Protein AF-A0A1F3SHG0-F1 (afdb_monomer)

Structure (mmCIF, N/CA/C/O backbone):
data_AF-A0A1F3SHG0-F1
#
_entry.id   AF-A0A1F3SHG0-F1
#
loop_
_atom_site.group_PDB
_atom_site.id
_atom_site.type_symbol
_atom_site.label_atom_id
_atom_site.label_alt_id
_atom_site.label_comp_id
_atom_site.label_asym_id
_atom_site.label_entity_id
_atom_site.label_seq_id
_atom_site.pdbx_PDB_ins_code
_atom_site.Cartn_x
_atom_site.Cartn_y
_atom_site.Cartn_z
_atom_site.occupancy
_atom_site.B_iso_or_equiv
_atom_site.auth_seq_id
_atom_site.auth_comp_id
_atom_site.auth_asym_id
_atom_site.auth_atom_id
_atom_site.pdbx_PDB_model_num
ATOM 1 N N . MET A 1 1 ? -47.687 -24.577 10.773 1.00 53.88 1 MET A N 1
ATOM 2 C CA . MET A 1 1 ? -47.064 -23.605 11.705 1.00 53.88 1 MET A CA 1
ATOM 3 C C . MET A 1 1 ? -45.721 -24.075 12.279 1.00 53.88 1 MET A C 1
ATOM 5 O O . MET A 1 1 ? -44.768 -23.320 12.186 1.00 53.88 1 MET A O 1
ATOM 9 N N . LYS A 1 2 ? -45.587 -25.313 12.792 1.00 47.47 2 LYS A N 1
ATOM 10 C CA . LYS A 1 2 ? -44.319 -25.820 13.373 1.00 47.47 2 LYS A CA 1
ATOM 11 C C . LYS A 1 2 ? -43.125 -25.911 12.396 1.00 47.47 2 LYS A C 1
ATOM 13 O O . LYS A 1 2 ? -41.998 -25.708 12.818 1.00 47.47 2 LYS A O 1
ATOM 18 N N . ILE A 1 3 ? -43.363 -26.142 11.101 1.00 57.34 3 ILE A N 1
ATOM 19 C CA . ILE A 1 3 ? -42.297 -26.241 10.077 1.00 57.34 3 ILE A CA 1
ATOM 20 C C . ILE A 1 3 ? -41.701 -24.864 9.717 1.00 57.34 3 ILE A C 1
ATOM 22 O O . ILE A 1 3 ? -40.503 -24.757 9.485 1.00 57.34 3 ILE A O 1
ATOM 26 N N . ILE A 1 4 ? -42.507 -23.794 9.748 1.00 56.94 4 ILE A N 1
ATOM 27 C CA . ILE A 1 4 ? -42.051 -22.422 9.447 1.00 56.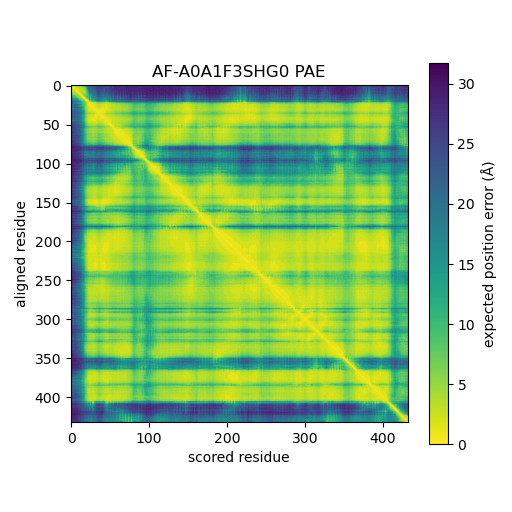94 4 ILE A CA 1
ATOM 28 C C . ILE A 1 4 ? -41.160 -21.883 10.579 1.00 56.94 4 ILE A C 1
ATOM 30 O O . ILE A 1 4 ? -40.144 -21.250 10.313 1.00 56.94 4 ILE A O 1
ATOM 34 N N . LEU A 1 5 ? -41.488 -22.206 11.835 1.00 46.47 5 LEU A N 1
ATOM 35 C CA . LEU A 1 5 ? -40.660 -21.879 13.004 1.00 46.47 5 LEU A CA 1
ATOM 36 C C . LEU A 1 5 ? -39.314 -22.624 13.002 1.00 46.47 5 LEU A C 1
ATOM 38 O O . LEU A 1 5 ? -38.304 -22.041 13.381 1.00 46.47 5 LEU A O 1
ATOM 42 N N . LEU A 1 6 ? -39.283 -23.876 12.529 1.00 44.12 6 LEU A N 1
ATOM 43 C CA . LEU A 1 6 ? -38.041 -24.646 12.412 1.00 44.12 6 LEU A CA 1
ATOM 44 C C . LEU A 1 6 ? -37.136 -24.106 11.287 1.00 44.12 6 LEU A C 1
ATOM 46 O O . LEU A 1 6 ? -35.931 -24.001 11.480 1.00 44.12 6 LEU A O 1
ATOM 50 N N . MET A 1 7 ? -37.706 -23.699 10.144 1.00 45.12 7 MET A N 1
ATOM 51 C CA . MET A 1 7 ? -36.938 -23.051 9.068 1.00 45.12 7 MET A CA 1
ATOM 52 C C . MET A 1 7 ? -36.426 -21.658 9.463 1.00 45.12 7 MET A C 1
ATOM 54 O O . MET A 1 7 ? -35.287 -21.333 9.147 1.00 45.12 7 MET A O 1
ATOM 58 N N . MET A 1 8 ? -37.206 -20.855 10.200 1.00 46.44 8 MET A N 1
ATOM 59 C CA . MET A 1 8 ? -36.718 -19.573 10.730 1.00 46.44 8 MET A CA 1
ATOM 60 C C . MET A 1 8 ? -35.577 -19.756 11.741 1.00 46.44 8 MET A C 1
ATOM 62 O O . MET A 1 8 ? -34.627 -18.981 11.714 1.00 46.44 8 MET A O 1
ATOM 66 N N . ALA A 1 9 ? -35.620 -20.792 12.584 1.00 46.34 9 ALA A N 1
ATOM 67 C CA . ALA A 1 9 ? -34.542 -21.077 13.531 1.00 46.34 9 ALA A CA 1
ATOM 68 C C . ALA A 1 9 ? -33.232 -21.490 12.831 1.00 46.34 9 ALA A C 1
ATOM 70 O O . ALA A 1 9 ? -32.164 -21.038 13.233 1.00 46.34 9 ALA A O 1
ATOM 71 N N . VAL A 1 10 ? -33.307 -22.276 11.749 1.00 48.22 10 VAL A N 1
ATOM 72 C CA . VAL A 1 10 ? -32.122 -22.696 10.975 1.00 48.22 10 VAL A CA 1
ATOM 73 C C . VAL A 1 10 ? -31.483 -21.516 10.227 1.00 48.22 10 VAL A C 1
ATOM 75 O O . VAL A 1 10 ? -30.257 -21.409 10.193 1.00 48.22 10 VAL A O 1
ATOM 78 N N . VAL A 1 11 ? -32.287 -20.582 9.704 1.00 47.47 11 VAL A N 1
ATOM 79 C CA . VAL A 1 11 ? -31.776 -19.357 9.058 1.00 47.47 11 VAL A CA 1
ATOM 80 C C . VAL A 1 11 ? -31.124 -18.411 10.077 1.00 47.47 11 VAL A C 1
ATOM 82 O O . VAL A 1 11 ? -30.092 -17.821 9.776 1.00 47.47 11 VAL A O 1
ATOM 85 N N . PHE A 1 12 ? -31.651 -18.311 11.303 1.00 41.38 12 PHE A N 1
ATOM 86 C CA . PHE A 1 12 ? -31.040 -17.481 12.351 1.00 41.38 12 PHE A CA 1
ATOM 87 C C . PHE A 1 12 ? -29.730 -18.056 12.901 1.00 41.38 12 PHE A C 1
ATOM 89 O O . PHE A 1 12 ? -28.821 -17.289 13.214 1.00 41.38 12 PHE A O 1
ATOM 96 N N . THR A 1 13 ? -29.582 -19.383 12.974 1.00 39.38 13 THR A N 1
ATOM 97 C CA . THR A 1 13 ? -28.317 -19.983 13.426 1.00 39.38 13 THR A CA 1
ATOM 98 C C . THR A 1 13 ? -27.174 -19.778 12.435 1.00 39.38 13 THR A C 1
ATOM 100 O O . THR A 1 13 ? -26.042 -19.601 12.866 1.00 39.38 13 THR A O 1
ATOM 103 N N . GLN A 1 14 ? -27.436 -19.733 11.123 1.00 41.31 14 GLN A N 1
ATOM 104 C CA . GLN A 1 14 ? -26.365 -19.538 10.135 1.00 41.31 14 GLN A CA 1
ATOM 105 C C . GLN A 1 14 ? -25.788 -18.115 10.128 1.00 41.31 14 GLN A C 1
ATOM 107 O O . GLN A 1 14 ? -24.626 -17.942 9.779 1.00 41.31 14 GLN A O 1
ATOM 112 N N . ILE A 1 15 ? -26.550 -17.114 10.582 1.00 48.75 15 ILE A N 1
ATOM 113 C CA . ILE A 1 15 ? -26.069 -15.726 10.674 1.00 48.75 15 ILE A CA 1
ATOM 114 C C . ILE A 1 15 ? -25.102 -15.550 11.860 1.00 48.75 15 ILE A C 1
ATOM 116 O O . ILE A 1 15 ? -24.158 -14.773 11.765 1.00 48.75 15 ILE A O 1
ATOM 120 N N . GLN A 1 16 ? -25.281 -16.300 12.956 1.00 44.38 16 GLN A N 1
ATOM 121 C CA . GLN A 1 16 ? -24.408 -16.184 14.134 1.00 44.38 16 GLN A CA 1
ATOM 122 C C . GLN A 1 16 ? -23.057 -16.903 13.987 1.00 44.38 16 GLN A C 1
ATOM 124 O O . GLN A 1 16 ? -22.082 -16.461 14.587 1.00 44.38 16 GLN A O 1
ATOM 129 N N . PHE A 1 17 ? -22.965 -17.975 13.190 1.00 45.34 17 PHE A N 1
ATOM 130 C CA . PHE A 1 17 ? -21.696 -18.700 13.018 1.00 45.34 17 PHE A CA 1
ATOM 131 C C . PHE A 1 17 ? -20.701 -17.987 12.090 1.00 45.34 17 PHE A C 1
ATOM 133 O O . PHE A 1 17 ? -19.500 -18.073 12.337 1.00 45.34 17 PHE A O 1
ATOM 140 N N . ALA A 1 18 ? -21.175 -17.233 11.090 1.00 46.81 18 ALA A N 1
ATOM 141 C CA . ALA A 1 18 ? -20.298 -16.431 10.232 1.00 46.81 18 ALA A CA 1
ATOM 142 C C . ALA A 1 18 ? -19.606 -15.298 11.019 1.00 46.81 18 ALA A C 1
ATOM 144 O O . ALA A 1 18 ? -18.420 -15.057 10.848 1.00 46.81 18 ALA A O 1
ATOM 145 N N . GLN A 1 19 ? -20.305 -14.667 11.971 1.00 53.09 19 GLN A N 1
ATOM 146 C CA . GLN A 1 19 ? -19.735 -13.569 12.767 1.00 53.09 19 GLN A CA 1
ATOM 147 C C . GLN A 1 19 ? -18.652 -14.019 13.765 1.00 53.09 19 GLN A C 1
ATOM 149 O O . GLN A 1 19 ? -17.758 -13.239 14.089 1.00 53.09 19 GLN A O 1
ATOM 154 N N . SER A 1 20 ? -18.697 -15.265 14.256 1.00 56.72 20 SER A N 1
ATOM 155 C CA . SER A 1 20 ? -17.700 -15.757 15.221 1.00 56.72 20 SER A CA 1
ATOM 156 C C . SER A 1 20 ? -16.324 -16.036 14.608 1.00 56.72 20 SER A C 1
ATOM 158 O O . SER A 1 20 ? -15.319 -15.835 15.289 1.00 56.72 20 SER A O 1
ATOM 160 N N . ALA A 1 21 ? -16.264 -16.465 13.342 1.00 58.31 21 ALA A N 1
ATOM 161 C CA . ALA A 1 21 ? -15.000 -16.761 12.663 1.00 58.31 21 ALA A CA 1
ATOM 162 C C . ALA A 1 21 ? -14.148 -15.489 12.476 1.00 58.31 21 ALA A C 1
ATOM 164 O O . ALA A 1 21 ? -12.935 -15.499 12.697 1.00 58.31 21 ALA A O 1
ATOM 165 N N . ASP A 1 22 ? -14.795 -14.360 12.190 1.00 71.62 22 ASP A N 1
ATOM 166 C CA . ASP A 1 22 ? -14.111 -13.102 11.884 1.00 71.62 22 ASP A CA 1
ATOM 167 C C . ASP A 1 22 ? -13.484 -12.426 13.099 1.00 71.62 22 ASP A C 1
ATOM 169 O O . ASP A 1 22 ? -12.390 -11.859 13.024 1.00 71.62 22 ASP A O 1
ATOM 173 N N . ILE A 1 23 ? -14.145 -12.507 14.253 1.00 84.06 23 ILE A N 1
ATOM 174 C CA . ILE A 1 23 ? -13.615 -11.939 15.498 1.00 84.06 23 ILE A CA 1
ATOM 175 C C . ILE A 1 23 ? -12.357 -12.706 15.930 1.00 84.06 23 ILE A C 1
ATOM 177 O O . ILE A 1 23 ? -11.383 -12.101 16.390 1.00 84.06 23 ILE A O 1
ATOM 181 N N . GLU A 1 24 ? -12.322 -14.028 15.730 1.00 87.06 24 GLU A N 1
ATOM 182 C CA . GLU A 1 24 ? -11.116 -14.825 15.963 1.00 87.06 24 GLU A CA 1
ATOM 183 C C . GLU A 1 24 ? -9.976 -14.421 15.017 1.00 87.06 24 GLU A C 1
ATOM 185 O O . GLU A 1 24 ? -8.825 -14.319 15.456 1.00 87.06 24 GLU A O 1
ATOM 190 N N . LEU A 1 25 ? -10.273 -14.125 13.744 1.00 87.81 25 LEU A N 1
ATOM 191 C CA . LEU A 1 25 ? -9.285 -13.613 12.789 1.00 87.81 25 LEU A CA 1
ATOM 192 C C . LEU A 1 25 ? -8.732 -12.248 13.217 1.00 87.81 25 LEU A C 1
ATOM 194 O O . LEU A 1 25 ? -7.508 -12.067 13.214 1.00 87.81 25 LEU A O 1
ATOM 198 N N . PHE A 1 26 ? -9.589 -11.326 13.672 1.00 92.06 26 PHE A N 1
ATOM 199 C CA . PHE A 1 26 ? -9.154 -10.055 14.257 1.00 92.06 26 PHE A CA 1
ATOM 200 C C . PHE A 1 26 ? -8.213 -10.293 15.440 1.00 92.06 26 PHE A C 1
ATOM 202 O O . PHE A 1 26 ? -7.089 -9.786 15.461 1.00 92.06 26 PHE A O 1
ATOM 209 N N . ALA A 1 27 ? -8.636 -11.120 16.399 1.00 92.00 27 ALA A N 1
ATOM 210 C CA . ALA A 1 27 ? -7.866 -11.423 17.598 1.00 92.00 27 ALA A CA 1
ATOM 211 C C . ALA A 1 27 ? -6.573 -12.189 17.299 1.00 92.00 27 ALA A C 1
ATOM 213 O O . ALA A 1 27 ? -5.641 -12.106 18.099 1.00 92.00 27 ALA A O 1
ATOM 214 N N . LYS A 1 28 ? -6.485 -12.923 16.179 1.00 91.31 28 LYS A N 1
ATOM 215 C CA . LYS A 1 28 ? -5.284 -13.614 15.678 1.00 91.31 28 LYS A CA 1
ATOM 216 C C . LYS A 1 28 ? -4.312 -12.646 15.001 1.00 91.31 28 LYS A C 1
ATOM 218 O O . LYS A 1 28 ? -3.102 -12.772 15.224 1.00 91.31 28 LYS A O 1
ATOM 223 N N . ARG A 1 29 ? -4.816 -11.691 14.218 1.00 92.31 29 ARG A N 1
ATOM 224 C CA . ARG A 1 29 ? -4.007 -10.731 13.454 1.00 92.31 29 ARG A CA 1
ATOM 225 C C . ARG A 1 29 ? -3.531 -9.558 14.304 1.00 92.31 29 ARG A C 1
ATOM 227 O O . ARG A 1 29 ? -2.347 -9.229 14.267 1.00 92.31 29 ARG A O 1
ATOM 234 N N . PHE A 1 30 ? -4.412 -8.964 15.104 1.00 96.19 30 PHE A N 1
ATOM 235 C CA . PHE A 1 30 ? -4.138 -7.710 15.795 1.00 96.19 30 PHE A CA 1
ATOM 236 C C . PHE A 1 30 ? -3.868 -7.879 17.290 1.00 96.19 30 PHE A C 1
ATOM 238 O O . PHE A 1 30 ? -4.338 -8.798 17.958 1.00 96.19 30 PHE A O 1
ATOM 245 N N . SER A 1 31 ? -3.071 -6.962 17.829 1.00 96.31 31 SER A N 1
ATOM 246 C CA . SER A 1 31 ? -2.809 -6.812 19.256 1.00 96.31 31 SER A CA 1
ATOM 247 C C . SER A 1 31 ? -3.225 -5.418 19.703 1.00 96.31 31 SER A C 1
ATOM 249 O O . SER A 1 31 ? -2.801 -4.427 19.109 1.00 96.31 31 SER A O 1
ATOM 251 N N . LEU A 1 32 ? -4.016 -5.349 20.772 1.00 97.38 32 LEU A N 1
ATOM 252 C CA . LEU A 1 32 ? -4.408 -4.102 21.421 1.00 97.38 32 LEU A CA 1
ATOM 253 C C . LEU A 1 32 ? -3.461 -3.835 22.591 1.00 97.38 32 LEU A C 1
ATOM 255 O O . LEU A 1 32 ? -3.450 -4.584 23.567 1.00 97.38 32 LEU A O 1
ATOM 259 N N . GLU A 1 33 ? -2.649 -2.787 22.496 1.00 96.75 33 GLU A N 1
ATOM 260 C CA . GLU A 1 33 ? -1.756 -2.378 23.578 1.00 96.75 33 GLU A CA 1
ATOM 261 C C . GLU A 1 33 ? -2.416 -1.294 24.421 1.00 96.75 33 GLU A C 1
ATOM 263 O O . GLU A 1 33 ? -2.803 -0.237 23.919 1.00 96.75 33 GLU A O 1
ATOM 268 N N . ARG A 1 34 ? -2.535 -1.562 25.722 1.00 96.88 34 ARG A N 1
ATOM 269 C CA . ARG A 1 34 ? -3.125 -0.657 26.709 1.00 96.88 34 ARG A CA 1
ATOM 270 C C . ARG A 1 34 ? -2.061 -0.231 27.722 1.00 96.88 34 ARG A C 1
ATOM 272 O O . ARG A 1 34 ? -1.168 -1.009 28.049 1.00 96.88 34 ARG A O 1
ATOM 279 N N . ASN A 1 35 ? -2.140 1.007 28.204 1.00 95.94 35 ASN A N 1
ATOM 280 C CA . ASN A 1 35 ? -1.281 1.488 29.290 1.00 95.94 35 ASN A CA 1
ATOM 281 C C . ASN A 1 35 ? -1.765 0.984 30.665 1.00 95.94 35 ASN A C 1
ATOM 283 O O . ASN A 1 35 ? -2.750 0.255 30.771 1.00 95.94 35 ASN A O 1
ATOM 287 N N . THR A 1 36 ? -1.088 1.398 31.741 1.00 96.25 36 THR A N 1
ATOM 288 C CA . THR A 1 36 ? -1.431 1.007 33.120 1.00 96.25 36 THR A CA 1
ATOM 289 C C . THR A 1 36 ? -2.801 1.510 33.579 1.00 96.25 36 THR A C 1
ATOM 291 O O . THR A 1 36 ? -3.370 0.943 34.506 1.00 96.25 36 THR A O 1
ATOM 294 N N . GLN A 1 37 ? -3.352 2.540 32.930 1.00 95.38 37 GLN A N 1
ATOM 295 C CA . GLN A 1 37 ? -4.710 3.038 33.168 1.00 95.38 37 GLN A CA 1
ATOM 296 C C . GLN A 1 37 ? -5.774 2.313 32.325 1.00 95.38 37 GLN A C 1
ATOM 298 O O . GLN A 1 37 ? -6.948 2.669 32.381 1.00 95.38 37 GLN A O 1
ATOM 303 N N . GLY A 1 38 ? -5.382 1.325 31.516 1.00 94.06 38 GLY A N 1
ATOM 304 C CA . GLY A 1 38 ? -6.280 0.606 30.615 1.00 94.06 38 GLY A CA 1
ATOM 305 C C . GLY A 1 38 ? -6.620 1.359 29.326 1.00 94.06 38 GLY A C 1
ATOM 306 O O . GLY A 1 38 ? -7.356 0.825 28.502 1.00 94.06 38 GLY A O 1
ATOM 307 N N . THR A 1 39 ? -6.079 2.560 29.097 1.00 96.31 39 THR A N 1
ATOM 308 C CA . THR A 1 39 ? -6.278 3.316 27.851 1.00 96.31 39 THR A CA 1
ATOM 309 C C . THR A 1 39 ? -5.543 2.647 26.696 1.00 96.31 39 THR A C 1
ATOM 311 O O . THR A 1 39 ? -4.361 2.321 26.821 1.00 96.31 39 THR A O 1
ATOM 314 N N . LEU A 1 40 ? -6.223 2.479 25.561 1.00 97.19 40 LEU A N 1
ATOM 315 C CA . LEU A 1 40 ? -5.624 1.973 24.330 1.00 97.19 40 LEU A CA 1
ATOM 316 C C . LEU A 1 40 ? -4.576 2.952 23.777 1.00 97.19 40 LEU A C 1
ATOM 318 O O . LEU A 1 40 ? -4.899 4.066 23.371 1.00 97.19 40 LEU A O 1
ATOM 322 N N . VAL A 1 41 ? -3.316 2.521 23.728 1.00 96.25 41 VAL A N 1
ATOM 323 C CA . VAL A 1 41 ? -2.190 3.334 23.241 1.00 96.25 41 VAL A CA 1
ATOM 324 C C . VAL A 1 41 ? -1.776 2.990 21.814 1.00 96.25 41 VAL A C 1
ATOM 326 O O . VAL A 1 41 ? -1.292 3.872 21.098 1.00 96.25 41 VAL A O 1
ATOM 329 N N . ALA A 1 42 ? -1.973 1.742 21.387 1.00 96.44 42 ALA A N 1
ATOM 330 C CA . ALA A 1 42 ? -1.634 1.299 20.042 1.00 96.44 42 ALA A CA 1
ATOM 331 C C . ALA A 1 42 ? -2.446 0.074 19.600 1.00 96.44 42 ALA A C 1
ATOM 333 O O . ALA A 1 42 ? -2.834 -0.765 20.414 1.00 96.44 42 ALA A O 1
ATOM 334 N N . VAL A 1 43 ? -2.652 -0.036 18.288 1.00 97.38 43 VAL A N 1
ATOM 335 C CA . VAL A 1 43 ? -3.116 -1.254 17.614 1.00 97.38 43 VAL A CA 1
ATOM 336 C C . VAL A 1 43 ? -1.996 -1.739 16.706 1.00 97.38 43 VAL A C 1
ATOM 338 O O . VAL A 1 43 ? -1.509 -0.978 15.866 1.00 97.38 43 VAL A O 1
ATOM 341 N N . LEU A 1 44 ? -1.575 -2.989 16.890 1.00 96.50 44 LEU A N 1
ATOM 342 C CA . LEU A 1 44 ? -0.447 -3.576 16.175 1.00 96.50 44 LEU A CA 1
ATOM 343 C C . LEU A 1 44 ? -0.886 -4.768 15.344 1.00 96.50 44 LEU A C 1
ATOM 345 O O . LEU A 1 44 ? -1.696 -5.568 15.804 1.00 96.50 44 LEU A O 1
ATOM 349 N N . ASP A 1 45 ? -0.279 -4.936 14.176 1.00 95.56 45 ASP A N 1
ATOM 350 C CA . ASP A 1 45 ? -0.398 -6.154 13.383 1.00 95.56 45 ASP A CA 1
ATOM 351 C C . ASP A 1 45 ? 0.730 -7.130 13.728 1.00 95.56 45 ASP A C 1
ATOM 353 O O . ASP A 1 45 ? 1.921 -6.815 13.631 1.00 95.56 45 ASP A O 1
ATOM 357 N N . ARG A 1 46 ? 0.363 -8.342 14.145 1.00 93.81 46 ARG A N 1
ATOM 358 C CA . ARG A 1 46 ? 1.327 -9.374 14.533 1.00 93.81 46 ARG A CA 1
ATOM 359 C C . ARG A 1 46 ? 2.117 -9.916 13.348 1.00 93.81 46 ARG A C 1
ATOM 361 O O . ARG A 1 46 ? 3.251 -10.337 13.553 1.00 93.81 46 ARG A O 1
ATOM 368 N N . SER A 1 47 ? 1.560 -9.892 12.138 1.00 90.25 47 SER A N 1
ATOM 369 C CA . SER A 1 47 ? 2.245 -10.342 10.920 1.00 90.25 47 SER A CA 1
ATOM 370 C C . SER A 1 47 ? 3.387 -9.409 10.500 1.00 90.25 47 SER A C 1
ATOM 372 O O . SER A 1 47 ? 4.304 -9.838 9.803 1.00 90.25 47 SER A O 1
ATOM 374 N N . LEU A 1 48 ? 3.371 -8.158 10.975 1.00 92.00 48 LEU A N 1
ATOM 375 C CA . LEU A 1 48 ? 4.400 -7.156 10.694 1.00 92.00 48 LEU A CA 1
ATOM 376 C C . LEU A 1 48 ? 5.514 -7.105 11.755 1.00 92.00 48 LEU A C 1
ATOM 378 O O . LEU A 1 48 ? 6.547 -6.465 11.539 1.00 92.00 48 LEU A O 1
ATOM 382 N N . ARG A 1 49 ? 5.338 -7.768 12.908 1.00 89.25 49 ARG A N 1
ATOM 383 C CA . ARG A 1 49 ? 6.320 -7.744 14.008 1.00 89.25 49 ARG A CA 1
ATOM 384 C C . ARG A 1 49 ? 7.639 -8.397 13.602 1.00 89.25 49 ARG A C 1
ATOM 386 O O . ARG A 1 49 ? 7.658 -9.489 13.041 1.00 89.25 49 ARG A O 1
ATOM 393 N N . GLY A 1 50 ? 8.751 -7.721 13.900 1.00 84.25 50 GLY A N 1
ATOM 394 C CA . GLY A 1 50 ? 10.103 -8.194 13.576 1.00 84.25 50 GLY A CA 1
ATOM 395 C C . GLY A 1 50 ? 10.388 -8.323 12.075 1.00 84.25 50 GLY A C 1
ATOM 396 O O . GLY A 1 50 ? 11.438 -8.842 11.694 1.00 84.25 50 GLY A O 1
ATOM 397 N N . MET A 1 51 ? 9.475 -7.870 11.208 1.00 85.38 51 MET A N 1
ATOM 398 C CA . MET A 1 51 ? 9.635 -7.991 9.765 1.00 85.38 51 MET A CA 1
ATOM 399 C C . MET A 1 51 ? 10.840 -7.184 9.296 1.00 85.38 51 MET A C 1
ATOM 401 O O . MET A 1 51 ? 11.732 -7.753 8.675 1.00 85.38 51 MET A O 1
ATOM 405 N N . THR A 1 52 ? 10.901 -5.902 9.672 1.00 84.00 52 THR A N 1
ATOM 406 C CA . THR A 1 52 ? 11.955 -4.948 9.287 1.00 84.00 52 THR A CA 1
ATOM 407 C C . THR A 1 52 ? 13.350 -5.420 9.678 1.00 84.00 52 THR A C 1
ATOM 409 O O . THR A 1 52 ? 14.248 -5.343 8.851 1.00 84.00 52 THR A O 1
ATOM 412 N N . GLN A 1 53 ? 13.503 -6.018 10.865 1.00 82.75 53 GLN A N 1
ATOM 413 C CA . GLN A 1 53 ? 14.775 -6.540 11.389 1.00 82.75 53 GLN A CA 1
ATOM 414 C C . GLN A 1 53 ? 15.383 -7.664 10.534 1.00 82.75 53 GLN A C 1
ATOM 416 O O . GLN A 1 53 ? 16.594 -7.881 10.547 1.00 82.75 53 GLN A O 1
ATOM 421 N N . ASN A 1 54 ? 14.538 -8.388 9.798 1.00 77.25 54 ASN A N 1
ATOM 422 C CA . ASN A 1 54 ? 14.938 -9.506 8.950 1.00 77.25 54 ASN A CA 1
ATOM 423 C C . ASN A 1 54 ? 14.975 -9.136 7.460 1.00 77.25 54 ASN A C 1
ATOM 425 O O . ASN A 1 54 ? 15.248 -10.005 6.631 1.00 77.25 54 ASN A O 1
ATOM 429 N N . LEU A 1 55 ? 14.677 -7.883 7.096 1.00 83.06 55 LEU A N 1
ATOM 430 C CA . LEU A 1 55 ? 14.704 -7.450 5.702 1.00 83.06 55 LEU A CA 1
ATOM 431 C C . LEU A 1 55 ? 16.137 -7.196 5.244 1.00 83.06 55 LEU A C 1
ATOM 433 O O . LEU A 1 55 ? 16.920 -6.535 5.924 1.00 83.06 55 LEU A O 1
ATOM 437 N N . LYS A 1 56 ? 16.451 -7.706 4.054 1.00 88.06 56 LYS A N 1
ATOM 438 C CA . LYS A 1 56 ? 17.676 -7.402 3.320 1.00 88.06 56 LYS A CA 1
ATOM 439 C C . LYS A 1 56 ? 17.298 -6.689 2.032 1.00 88.06 56 LYS A C 1
ATOM 441 O O . LYS A 1 56 ? 16.686 -7.281 1.143 1.00 88.06 56 LYS A O 1
ATOM 446 N N . SER A 1 57 ? 17.647 -5.408 1.940 1.00 90.06 57 SER A N 1
ATOM 447 C CA . SER A 1 57 ? 17.386 -4.585 0.754 1.00 90.06 57 SER A CA 1
ATOM 448 C C . SER A 1 57 ? 18.041 -5.165 -0.497 1.00 90.06 57 SER A C 1
ATOM 450 O O . SER A 1 57 ? 17.430 -5.145 -1.564 1.00 90.06 57 SER A O 1
ATOM 452 N N . ARG A 1 58 ? 19.235 -5.760 -0.358 1.00 90.75 58 ARG A N 1
ATOM 453 C CA . ARG A 1 58 ? 19.935 -6.462 -1.441 1.00 90.75 58 ARG A CA 1
ATOM 454 C C . ARG A 1 58 ? 19.058 -7.517 -2.095 1.00 90.75 58 ARG A C 1
ATOM 456 O O . ARG A 1 58 ? 18.844 -7.457 -3.301 1.00 90.75 58 ARG A O 1
ATOM 463 N N . ASP A 1 59 ? 18.541 -8.447 -1.302 1.00 88.56 59 ASP A N 1
ATOM 464 C CA . ASP A 1 59 ? 17.763 -9.573 -1.809 1.00 88.56 59 ASP A CA 1
ATOM 465 C C . ASP A 1 59 ? 16.487 -9.094 -2.506 1.00 88.56 59 ASP A C 1
ATOM 467 O O . ASP A 1 59 ? 16.157 -9.561 -3.595 1.00 88.56 59 ASP A O 1
ATOM 471 N N . PHE A 1 60 ? 15.798 -8.111 -1.912 1.00 87.31 60 PHE A N 1
ATOM 472 C CA . PHE A 1 60 ? 14.607 -7.518 -2.512 1.00 87.31 60 PHE A CA 1
ATOM 473 C C . PHE A 1 60 ? 14.924 -6.869 -3.859 1.00 87.31 60 PHE A C 1
ATOM 475 O O . PHE A 1 60 ? 14.231 -7.124 -4.845 1.00 87.31 60 PHE A O 1
ATOM 482 N N . ILE A 1 61 ? 15.942 -6.005 -3.907 1.00 88.06 61 ILE A N 1
ATOM 483 C CA . ILE A 1 61 ? 16.249 -5.212 -5.099 1.00 88.06 61 ILE A CA 1
ATOM 484 C C . ILE A 1 61 ? 16.787 -6.120 -6.206 1.00 88.06 61 ILE A C 1
ATOM 486 O O . ILE A 1 61 ? 16.320 -6.034 -7.341 1.00 88.06 61 ILE A O 1
ATOM 490 N N . GLN A 1 62 ? 17.731 -7.009 -5.884 1.00 87.00 62 GLN A N 1
ATOM 491 C CA . GLN A 1 62 ? 18.302 -7.951 -6.847 1.00 87.00 62 GLN A CA 1
ATOM 492 C C . GLN A 1 62 ? 17.250 -8.927 -7.371 1.00 87.00 62 GLN A C 1
ATOM 494 O O . GLN A 1 62 ? 17.171 -9.128 -8.583 1.00 87.00 62 GLN A O 1
ATOM 499 N N . GLY A 1 63 ? 16.415 -9.477 -6.486 1.00 83.81 63 GLY A N 1
ATOM 500 C CA . GLY A 1 63 ? 15.317 -10.354 -6.873 1.00 83.81 63 GLY A CA 1
ATOM 501 C C . GLY A 1 63 ? 14.320 -9.643 -7.789 1.00 83.81 63 GLY A C 1
ATOM 502 O O . GLY A 1 63 ? 14.092 -10.091 -8.911 1.00 83.81 63 GLY A O 1
ATOM 503 N N . SER A 1 64 ? 13.811 -8.482 -7.361 1.00 81.44 64 SER A N 1
ATOM 504 C CA . SER A 1 64 ? 12.811 -7.720 -8.124 1.00 81.44 64 SER A CA 1
ATOM 505 C C . SER A 1 64 ? 13.340 -7.336 -9.501 1.00 81.44 64 SER A C 1
ATOM 507 O O . SER A 1 64 ? 12.605 -7.330 -10.484 1.00 81.44 64 SER A O 1
ATOM 509 N N . LEU A 1 65 ? 14.625 -6.992 -9.595 1.00 82.62 65 LEU A N 1
ATOM 510 C CA . LEU A 1 65 ? 15.229 -6.654 -10.871 1.00 82.62 65 LEU A CA 1
ATOM 511 C C . LEU A 1 65 ? 15.388 -7.880 -11.777 1.00 82.62 65 LEU A C 1
ATOM 513 O O . LEU A 1 65 ? 15.089 -7.787 -12.966 1.00 82.62 65 LEU A O 1
ATOM 517 N N . ALA A 1 66 ? 15.845 -9.012 -11.237 1.00 83.19 66 ALA A N 1
ATOM 518 C CA . ALA A 1 66 ? 15.995 -10.249 -11.999 1.00 83.19 66 ALA A CA 1
ATOM 519 C C . ALA A 1 66 ? 14.660 -10.697 -12.615 1.00 83.19 66 ALA A C 1
ATOM 521 O O . ALA A 1 66 ? 14.614 -11.027 -13.800 1.00 83.19 66 ALA A O 1
ATOM 522 N N . GLU A 1 67 ? 13.574 -10.610 -11.848 1.00 79.50 67 GLU A N 1
ATOM 523 C CA . GLU A 1 67 ? 12.217 -10.890 -12.321 1.00 79.50 67 GLU A CA 1
ATOM 524 C C . GLU A 1 67 ? 11.770 -9.957 -13.447 1.00 79.50 67 GLU A C 1
ATOM 526 O O . GLU A 1 67 ? 11.259 -10.405 -14.472 1.00 79.50 67 GLU A O 1
ATOM 531 N N . LEU A 1 68 ? 11.972 -8.645 -13.285 1.00 80.00 68 LEU A N 1
ATOM 532 C CA . LEU A 1 68 ? 11.594 -7.670 -14.309 1.00 80.00 68 LEU A CA 1
ATOM 533 C C . LEU A 1 68 ? 12.392 -7.872 -15.602 1.00 80.00 68 LEU A C 1
ATOM 535 O O . LEU A 1 68 ? 11.846 -7.706 -16.694 1.00 80.00 68 LEU A O 1
ATOM 539 N N . ILE A 1 69 ? 13.666 -8.260 -15.491 1.00 80.81 69 ILE 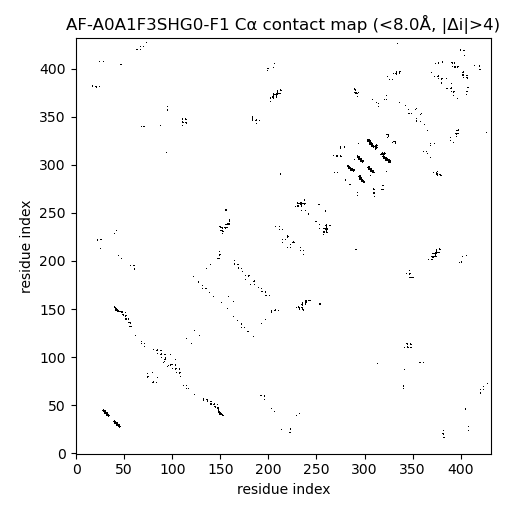A N 1
ATOM 540 C CA . ILE A 1 69 ? 14.498 -8.634 -16.637 1.00 80.81 69 ILE A CA 1
ATOM 541 C C . ILE A 1 69 ? 13.914 -9.861 -17.333 1.00 80.81 69 ILE A C 1
ATOM 543 O O . ILE A 1 69 ? 13.701 -9.809 -18.547 1.00 80.81 69 ILE A O 1
ATOM 547 N N . GLU A 1 70 ? 13.644 -10.933 -16.586 1.00 82.00 70 GLU A N 1
ATOM 548 C CA . GLU A 1 70 ? 13.103 -12.183 -17.122 1.00 82.00 70 GLU A CA 1
ATOM 549 C C . GLU A 1 70 ? 11.756 -11.956 -17.815 1.00 82.00 70 GLU A C 1
ATOM 551 O O . GLU A 1 70 ? 11.582 -12.354 -18.969 1.00 82.00 70 GLU A O 1
ATOM 556 N N . LEU A 1 71 ? 10.844 -11.223 -17.170 1.00 77.25 71 LEU A N 1
ATOM 557 C CA . LEU A 1 71 ? 9.573 -10.832 -17.767 1.00 77.25 71 LEU A CA 1
ATOM 558 C C . LEU A 1 71 ? 9.791 -10.034 -19.058 1.00 77.25 71 LEU A C 1
ATOM 560 O O . LEU A 1 71 ? 9.138 -10.301 -20.066 1.00 77.25 71 LEU A O 1
ATOM 564 N N . SER A 1 72 ? 10.717 -9.068 -19.067 1.00 75.81 72 SER A N 1
ATOM 565 C CA . SER A 1 72 ? 10.993 -8.286 -20.278 1.00 75.81 72 SER A CA 1
ATOM 566 C C . SER A 1 72 ? 11.490 -9.167 -21.432 1.00 75.81 72 SER A C 1
ATOM 568 O O . SER A 1 72 ? 11.062 -8.984 -22.573 1.00 75.81 72 SER A O 1
ATOM 570 N N . GLN A 1 73 ? 12.352 -10.149 -21.146 1.00 78.56 73 GLN A N 1
ATOM 571 C CA . GLN A 1 73 ? 12.882 -11.085 -22.137 1.00 78.56 73 GLN A CA 1
ATOM 572 C C . GLN A 1 73 ? 11.780 -11.992 -22.676 1.00 78.56 73 GLN A C 1
ATOM 574 O O . GLN A 1 73 ? 11.682 -12.194 -23.885 1.00 78.56 73 GLN A O 1
ATOM 579 N N . GLU A 1 74 ? 10.925 -12.498 -21.795 1.00 74.00 74 GLU A N 1
ATOM 580 C CA . GLU A 1 74 ? 9.794 -13.335 -22.164 1.00 74.00 74 GLU A CA 1
ATOM 581 C C . GLU A 1 74 ? 8.789 -12.593 -23.052 1.00 74.00 74 GLU A C 1
ATOM 583 O O . GLU A 1 74 ? 8.380 -13.105 -24.100 1.00 74.00 74 GLU A O 1
ATOM 588 N N . LEU A 1 75 ? 8.440 -11.358 -22.686 1.00 69.56 75 LEU A N 1
ATOM 589 C CA . LEU A 1 75 ? 7.542 -10.532 -23.486 1.00 69.56 75 LEU A CA 1
ATOM 590 C C . LEU A 1 75 ? 8.120 -10.237 -24.883 1.00 69.56 75 LEU A C 1
ATOM 592 O O . LEU A 1 75 ? 7.363 -10.146 -25.852 1.00 69.56 75 LEU A O 1
ATOM 596 N N . ARG A 1 76 ? 9.452 -10.127 -25.018 1.00 69.56 76 ARG A N 1
ATOM 597 C CA . ARG A 1 76 ? 10.129 -10.011 -26.324 1.00 69.56 76 ARG A CA 1
ATOM 598 C C . ARG A 1 76 ? 10.095 -11.327 -27.105 1.00 69.56 76 ARG A C 1
ATOM 600 O O . ARG A 1 76 ? 9.749 -11.320 -28.285 1.00 69.56 76 ARG A O 1
ATOM 607 N N . ALA A 1 77 ? 10.448 -12.441 -26.462 1.00 69.69 77 ALA A N 1
ATOM 608 C CA . ALA A 1 77 ? 10.613 -13.746 -27.103 1.00 69.69 77 ALA A CA 1
ATOM 609 C C . ALA A 1 77 ? 9.311 -14.284 -27.716 1.00 69.69 77 ALA A C 1
ATOM 611 O O . ALA A 1 77 ? 9.338 -14.919 -28.767 1.00 69.69 77 ALA A O 1
ATOM 612 N N . ARG A 1 78 ? 8.160 -14.001 -27.099 1.00 63.94 78 ARG A N 1
ATOM 613 C CA . ARG A 1 78 ? 6.855 -14.531 -27.534 1.00 63.94 78 ARG A CA 1
ATOM 614 C C . ARG A 1 78 ? 6.167 -13.723 -28.639 1.00 63.94 78 ARG A C 1
ATOM 616 O O . ARG A 1 78 ? 4.972 -13.881 -28.861 1.00 63.94 78 ARG A O 1
ATOM 623 N N . GLY A 1 79 ? 6.864 -12.795 -29.301 1.00 52.59 79 GLY A N 1
ATOM 624 C CA . GLY A 1 79 ? 6.244 -11.923 -30.311 1.00 52.59 79 GLY A CA 1
ATOM 625 C C . GLY A 1 79 ? 5.196 -10.958 -29.732 1.00 52.59 79 GLY A C 1
ATOM 626 O O . GLY A 1 79 ? 4.576 -10.187 -30.464 1.00 52.59 79 GLY A O 1
ATOM 627 N N . HIS A 1 80 ? 5.045 -10.920 -28.404 1.00 51.88 80 HIS A N 1
ATOM 628 C CA . HIS A 1 80 ? 4.234 -9.942 -27.693 1.00 51.88 80 HIS A CA 1
ATOM 629 C C . HIS A 1 80 ? 4.872 -8.556 -27.679 1.00 51.88 80 HIS A C 1
ATOM 631 O O . HIS A 1 80 ? 4.308 -7.669 -27.060 1.00 51.88 80 HIS A O 1
ATOM 637 N N . ALA A 1 81 ? 5.961 -8.296 -28.409 1.00 48.22 81 ALA A N 1
ATOM 638 C CA . ALA A 1 81 ? 6.402 -6.930 -28.686 1.00 48.22 81 ALA A C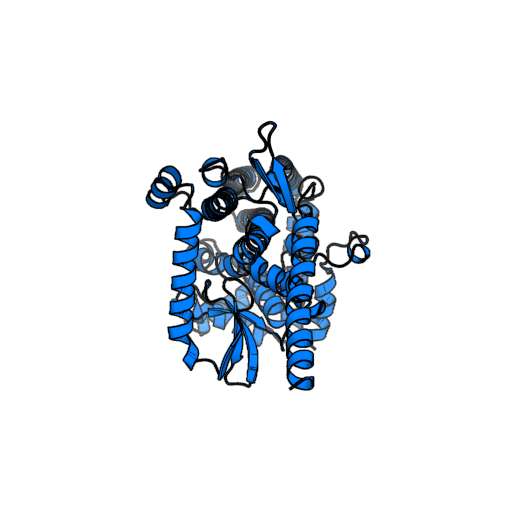A 1
ATOM 639 C C . ALA A 1 81 ? 5.248 -6.066 -29.239 1.00 48.22 81 ALA A C 1
ATOM 641 O O . ALA A 1 81 ? 5.162 -4.897 -28.890 1.00 48.22 81 ALA A O 1
ATOM 642 N N . GLY A 1 82 ? 4.307 -6.651 -29.998 1.00 47.34 82 GLY A N 1
ATOM 643 C CA . GLY A 1 82 ? 3.066 -5.992 -30.425 1.00 47.34 82 GLY A CA 1
ATOM 644 C C . GLY A 1 82 ? 2.043 -5.757 -29.303 1.00 47.34 82 GLY A C 1
ATOM 645 O O . GLY A 1 82 ? 1.457 -4.685 -29.254 1.00 47.34 82 GLY A O 1
ATOM 646 N N . ASN A 1 83 ? 1.870 -6.695 -28.361 1.00 49.97 83 ASN A N 1
ATOM 647 C CA . ASN A 1 83 ? 0.951 -6.565 -27.213 1.00 49.97 83 ASN A CA 1
ATOM 648 C C . ASN A 1 83 ? 1.528 -5.709 -26.081 1.00 49.97 83 ASN A C 1
ATOM 650 O O . ASN A 1 83 ? 0.795 -4.992 -25.423 1.00 49.97 83 ASN A O 1
ATOM 654 N N . LEU A 1 84 ? 2.836 -5.749 -25.864 1.00 51.22 84 LEU A N 1
ATOM 655 C CA . LEU A 1 84 ? 3.571 -4.891 -24.950 1.00 51.22 84 LEU A CA 1
ATOM 656 C C . LEU A 1 84 ? 3.679 -3.489 -25.533 1.00 51.22 84 LEU A C 1
ATOM 658 O O . LEU A 1 84 ? 3.424 -2.533 -24.821 1.00 51.22 84 LEU A O 1
ATOM 662 N N . SER A 1 85 ? 3.936 -3.355 -26.839 1.00 52.88 85 SER A N 1
ATOM 663 C CA . SER A 1 85 ? 3.741 -2.086 -27.541 1.00 52.88 85 SER A CA 1
ATOM 664 C C . SER A 1 85 ? 2.290 -1.640 -27.442 1.00 52.88 85 SER A C 1
ATOM 666 O O . SER A 1 85 ? 2.089 -0.460 -27.249 1.00 52.88 85 SER A O 1
ATOM 668 N N . ALA A 1 86 ? 1.287 -2.521 -27.502 1.00 55.94 86 ALA A N 1
ATOM 669 C CA . ALA A 1 86 ? -0.116 -2.140 -27.332 1.00 55.94 86 ALA A CA 1
ATOM 670 C C . ALA A 1 86 ? -0.466 -1.769 -25.884 1.00 55.94 86 ALA A C 1
ATOM 672 O O . ALA A 1 86 ? -1.241 -0.850 -25.699 1.00 55.94 86 ALA A O 1
ATOM 673 N N . VAL A 1 87 ? 0.105 -2.412 -24.861 1.00 55.84 87 VAL A N 1
ATOM 674 C CA . VAL A 1 87 ? -0.087 -2.053 -23.443 1.00 55.84 87 VAL A CA 1
ATOM 675 C C . VAL A 1 87 ? 0.651 -0.755 -23.120 1.00 55.84 87 VAL A C 1
ATOM 677 O O . VAL A 1 87 ? 0.088 0.124 -22.477 1.00 55.84 87 VAL A O 1
ATOM 680 N N . ILE A 1 88 ? 1.875 -0.588 -23.626 1.00 57.50 88 ILE A N 1
ATOM 681 C CA . ILE A 1 88 ? 2.640 0.658 -23.531 1.00 57.50 88 ILE A CA 1
ATOM 682 C C . ILE A 1 88 ? 1.948 1.760 -24.334 1.00 57.50 88 ILE A C 1
ATOM 684 O O . ILE A 1 88 ? 1.846 2.873 -23.848 1.00 57.50 88 ILE A O 1
ATOM 688 N N . GLN A 1 89 ? 1.432 1.484 -25.529 1.00 58.72 89 GLN A N 1
ATOM 689 C CA . GLN A 1 89 ? 0.671 2.448 -26.324 1.00 58.72 89 GLN A CA 1
ATOM 690 C C . GLN A 1 89 ? -0.674 2.753 -25.688 1.00 58.72 89 GLN A C 1
ATOM 692 O O . GLN A 1 89 ? -1.061 3.902 -25.705 1.00 58.72 89 GLN A O 1
ATOM 697 N N . ASP A 1 90 ? -1.398 1.785 -25.132 1.00 60.81 90 ASP A N 1
ATOM 698 C CA . ASP A 1 90 ? -2.652 2.024 -24.414 1.00 60.81 90 ASP A CA 1
ATOM 699 C C . ASP A 1 90 ? -2.393 2.915 -23.200 1.00 60.81 90 ASP A C 1
ATOM 701 O O . ASP A 1 90 ? -3.102 3.895 -22.992 1.00 60.81 90 ASP A O 1
ATOM 705 N N . PHE A 1 91 ? -1.315 2.635 -22.466 1.00 57.38 91 PHE A N 1
ATOM 706 C CA . PHE A 1 91 ? -0.819 3.480 -21.390 1.00 57.38 91 PHE A CA 1
ATOM 707 C C . PHE A 1 91 ? -0.469 4.892 -21.887 1.00 57.38 91 PHE A C 1
ATOM 709 O O . PHE A 1 91 ? -1.034 5.871 -21.406 1.00 57.38 91 PHE A O 1
ATOM 716 N N . LEU A 1 92 ? 0.399 5.020 -22.892 1.00 57.94 92 LEU A N 1
ATOM 717 C CA . LEU A 1 92 ? 0.815 6.313 -23.431 1.00 57.94 92 LEU A CA 1
ATOM 718 C C . LEU A 1 92 ? -0.365 7.072 -24.065 1.00 57.94 92 LEU A C 1
ATOM 720 O O . LEU A 1 92 ? -0.496 8.267 -23.869 1.00 57.94 92 LEU A O 1
ATOM 724 N N . ASN A 1 93 ? -1.284 6.408 -24.760 1.00 60.81 93 ASN A N 1
ATOM 725 C CA . ASN A 1 93 ? -2.436 7.041 -25.408 1.00 60.81 93 ASN A CA 1
ATOM 726 C C . ASN A 1 93 ? -3.496 7.508 -24.396 1.00 60.81 93 ASN A C 1
ATOM 728 O O . ASN A 1 93 ? -4.170 8.506 -24.649 1.00 60.81 93 ASN A O 1
ATOM 732 N N . LYS A 1 94 ? -3.691 6.785 -23.282 1.00 59.78 94 LYS A N 1
ATOM 733 C CA . LYS A 1 94 ? -4.736 7.093 -22.288 1.00 59.78 94 LYS A CA 1
ATOM 734 C C . LYS A 1 94 ? -4.259 7.993 -21.153 1.00 59.78 94 LYS A C 1
ATOM 736 O O . LYS A 1 94 ? -5.054 8.796 -20.668 1.00 59.78 94 LYS A O 1
ATOM 741 N N . ASP A 1 95 ? -2.997 7.871 -20.747 1.00 52.97 95 ASP A N 1
ATOM 742 C CA . ASP A 1 95 ? -2.423 8.641 -19.642 1.00 52.97 95 ASP A CA 1
ATOM 743 C C . ASP A 1 95 ? -1.527 9.793 -20.146 1.00 52.97 95 ASP A C 1
ATOM 745 O O . ASP A 1 95 ? -1.514 10.860 -19.540 1.00 52.97 95 ASP A O 1
ATOM 749 N N . VAL A 1 96 ? -0.846 9.652 -21.291 1.00 51.94 96 VAL A N 1
ATOM 750 C CA . VAL A 1 96 ? 0.079 10.656 -21.860 1.00 51.94 96 VAL A CA 1
ATOM 751 C C . VAL A 1 96 ? -0.531 11.281 -23.125 1.00 51.94 96 VAL A C 1
ATOM 753 O O . VAL A 1 96 ? -0.115 11.026 -24.252 1.00 51.94 96 VAL A O 1
ATOM 756 N N . THR A 1 97 ? -1.536 12.146 -22.970 1.00 52.03 97 THR A N 1
ATOM 757 C CA . THR A 1 97 ? -2.305 12.763 -24.080 1.00 52.03 97 THR A CA 1
ATOM 758 C C . THR A 1 97 ? -1.503 13.686 -25.027 1.00 52.03 97 THR A C 1
ATOM 760 O O . THR A 1 97 ? -2.097 14.489 -25.741 1.00 52.03 97 THR A O 1
ATOM 763 N N . GLN A 1 98 ? -0.168 13.638 -25.024 1.00 52.12 98 GLN A N 1
ATOM 764 C CA . GLN A 1 98 ? 0.711 14.571 -25.741 1.00 52.12 98 GLN A CA 1
ATOM 765 C C . GLN A 1 98 ? 1.525 13.942 -26.882 1.00 52.12 98 GLN A C 1
ATOM 767 O O . GLN A 1 98 ? 2.190 14.669 -27.616 1.00 52.12 98 GLN A O 1
ATOM 772 N N . LEU A 1 99 ? 1.486 12.619 -27.060 1.00 54.41 99 LEU A N 1
ATOM 773 C CA . LEU A 1 99 ? 2.271 11.926 -28.086 1.00 54.41 99 LEU A CA 1
ATOM 774 C C . LEU A 1 99 ? 1.370 11.330 -29.173 1.00 54.41 99 LEU A C 1
ATOM 776 O O . LEU A 1 99 ? 0.287 10.816 -28.894 1.00 54.41 99 LEU A O 1
ATOM 780 N N . THR A 1 100 ? 1.826 11.387 -30.426 1.00 58.97 100 THR A N 1
ATOM 781 C CA . THR A 1 100 ? 1.137 10.728 -31.543 1.00 58.97 100 THR A CA 1
ATOM 782 C C . THR A 1 100 ? 1.244 9.200 -31.414 1.00 58.97 100 THR A C 1
ATOM 784 O O . THR A 1 100 ? 2.208 8.704 -30.824 1.00 58.97 100 THR A O 1
ATOM 787 N N . PRO A 1 101 ? 0.314 8.417 -31.995 1.00 60.00 101 PRO A N 1
ATOM 788 C CA . PRO A 1 101 ? 0.371 6.950 -31.955 1.00 60.00 101 PRO A CA 1
ATOM 789 C C . PRO A 1 101 ? 1.705 6.363 -32.454 1.00 60.00 101 PRO A C 1
ATOM 791 O O . PRO A 1 101 ? 2.231 5.417 -31.868 1.00 60.00 101 PRO A O 1
ATOM 794 N N . GLU A 1 102 ? 2.297 6.968 -33.486 1.00 58.84 102 GLU A N 1
ATOM 795 C CA . GLU A 1 102 ? 3.611 6.588 -34.026 1.00 58.84 102 GLU A CA 1
ATOM 796 C C . GLU A 1 102 ? 4.758 6.919 -33.062 1.00 58.84 102 GLU A C 1
ATOM 798 O O . GLU A 1 102 ? 5.660 6.102 -32.860 1.00 58.84 102 GLU A O 1
ATOM 803 N N . ALA A 1 103 ? 4.715 8.088 -32.411 1.00 60.38 103 ALA A N 1
ATOM 804 C CA . ALA A 1 103 ? 5.682 8.444 -31.377 1.00 60.38 103 ALA A CA 1
ATOM 805 C C . ALA A 1 103 ? 5.581 7.488 -30.176 1.00 60.38 103 ALA A C 1
ATOM 807 O O . ALA A 1 103 ? 6.608 7.062 -29.646 1.00 60.38 103 ALA A O 1
ATOM 808 N N . ASN A 1 104 ? 4.367 7.073 -29.805 1.00 60.69 104 ASN A N 1
ATOM 809 C CA . ASN A 1 104 ? 4.122 6.090 -28.749 1.00 60.69 104 ASN A CA 1
ATOM 810 C C . ASN A 1 104 ? 4.664 4.704 -29.100 1.00 60.69 104 ASN A C 1
ATOM 812 O O . ASN A 1 104 ? 5.309 4.075 -28.264 1.00 60.69 104 ASN A O 1
ATOM 816 N N . GLN A 1 105 ? 4.493 4.253 -30.345 1.00 59.28 105 GLN A N 1
ATOM 817 C CA . GLN A 1 105 ? 5.093 3.007 -30.828 1.00 59.28 105 GLN A CA 1
ATOM 818 C C . GLN A 1 105 ? 6.621 3.037 -30.776 1.00 59.28 105 GLN A C 1
ATOM 820 O O . GLN A 1 105 ? 7.254 2.116 -30.262 1.00 59.28 105 GLN A O 1
ATOM 825 N N . LYS A 1 106 ? 7.226 4.113 -31.286 1.00 63.47 106 LYS A N 1
ATOM 826 C CA . LYS A 1 106 ? 8.682 4.276 -31.306 1.00 63.47 106 LYS A CA 1
ATOM 827 C C . LYS A 1 106 ? 9.258 4.347 -29.890 1.00 63.47 106 LYS A C 1
ATOM 829 O O . LYS A 1 106 ? 10.302 3.760 -29.624 1.00 63.47 106 LYS A O 1
ATOM 834 N N . THR A 1 107 ? 8.551 5.016 -28.983 1.00 63.72 107 THR A N 1
ATOM 835 C CA . THR A 1 107 ? 8.907 5.113 -27.562 1.00 63.72 107 THR A CA 1
ATOM 836 C C . THR A 1 107 ? 8.812 3.751 -26.884 1.00 63.72 107 THR A C 1
ATOM 838 O O . THR A 1 107 ? 9.748 3.356 -26.198 1.00 63.72 107 THR A O 1
ATOM 841 N N . ALA A 1 108 ? 7.737 2.995 -27.125 1.00 61.84 108 ALA A N 1
ATOM 842 C CA . ALA A 1 108 ? 7.578 1.641 -26.603 1.00 61.84 108 ALA A CA 1
ATOM 843 C C . ALA A 1 108 ? 8.722 0.720 -27.047 1.00 61.84 108 ALA A C 1
ATOM 845 O O . ALA A 1 108 ? 9.329 0.046 -26.224 1.00 61.84 108 ALA A O 1
ATOM 846 N N . LEU A 1 109 ? 9.081 0.738 -28.331 1.00 61.97 109 LEU A N 1
ATOM 847 C CA . LEU A 1 109 ? 10.188 -0.068 -28.850 1.00 61.97 109 LEU A CA 1
ATOM 848 C C . LEU A 1 109 ? 11.552 0.373 -28.292 1.00 61.97 109 LEU A C 1
ATOM 850 O O . LEU A 1 109 ? 12.380 -0.479 -27.977 1.00 61.97 109 LEU A O 1
ATOM 854 N N . ALA A 1 110 ? 11.779 1.678 -28.116 1.00 64.94 110 ALA A N 1
ATOM 855 C CA . ALA A 1 110 ? 13.006 2.205 -27.516 1.00 64.94 110 ALA A CA 1
ATOM 856 C C . ALA A 1 110 ? 13.145 1.828 -26.030 1.00 64.94 110 ALA A C 1
ATOM 858 O O . ALA A 1 110 ? 14.227 1.439 -25.597 1.00 64.94 110 ALA A O 1
ATOM 859 N N . LEU A 1 111 ? 12.046 1.879 -25.272 1.00 66.31 111 LEU A N 1
ATOM 860 C CA . LEU A 1 111 ? 11.966 1.412 -23.884 1.00 66.31 111 LEU A CA 1
ATOM 861 C C . LEU A 1 111 ? 12.275 -0.081 -23.772 1.00 66.31 111 LEU A C 1
ATOM 863 O O . LEU A 1 111 ? 12.985 -0.529 -22.877 1.00 66.31 111 LEU A O 1
ATOM 867 N N . LEU A 1 112 ? 11.762 -0.874 -24.710 1.00 65.06 112 LEU A N 1
ATOM 868 C CA . LEU A 1 112 ? 12.072 -2.292 -24.733 1.00 65.06 112 LEU A CA 1
ATOM 869 C C . LEU A 1 112 ? 13.517 -2.546 -25.124 1.00 65.06 112 LEU A C 1
ATOM 871 O O . LEU A 1 112 ? 14.100 -3.455 -24.563 1.00 65.06 112 LEU A O 1
ATOM 875 N N . ALA A 1 113 ? 14.125 -1.765 -26.009 1.00 65.12 113 ALA A N 1
ATOM 876 C CA . ALA A 1 113 ? 15.538 -1.926 -26.342 1.00 65.12 113 ALA A CA 1
ATOM 877 C C . ALA A 1 113 ? 16.488 -1.493 -25.204 1.00 65.12 113 ALA A C 1
ATOM 879 O O . ALA A 1 113 ? 17.604 -2.000 -25.128 1.00 65.12 113 ALA A O 1
ATOM 880 N N . SER A 1 114 ? 16.065 -0.584 -24.317 1.00 69.12 114 SER A N 1
ATOM 881 C CA . SER A 1 114 ? 16.921 -0.021 -23.261 1.00 69.12 114 SER A CA 1
ATOM 882 C C . SER A 1 114 ? 17.113 -0.930 -22.040 1.00 69.12 114 SER A C 1
ATOM 884 O O . SER A 1 114 ? 18.093 -0.774 -21.312 1.00 69.12 114 SER A O 1
ATOM 886 N N . LEU A 1 115 ? 16.228 -1.911 -21.835 1.00 73.31 115 LEU A N 1
ATOM 887 C CA . LEU A 1 115 ? 16.341 -2.936 -20.791 1.00 73.31 115 LEU A CA 1
ATOM 888 C C . LEU A 1 115 ? 17.349 -4.031 -21.185 1.00 73.31 115 LEU A C 1
ATOM 890 O O . LEU A 1 115 ? 16.972 -5.168 -21.482 1.00 73.31 115 LEU A O 1
ATOM 894 N N . ASP A 1 116 ? 18.627 -3.674 -21.241 1.00 76.38 116 ASP A N 1
ATOM 895 C CA . ASP A 1 116 ? 19.731 -4.602 -21.489 1.00 76.38 116 ASP A CA 1
ATOM 896 C C . ASP A 1 116 ? 20.087 -5.380 -20.198 1.00 76.38 116 ASP A C 1
ATOM 898 O O . ASP A 1 116 ? 20.550 -4.772 -19.224 1.00 76.38 116 ASP A O 1
ATOM 902 N N . PRO A 1 117 ? 19.876 -6.711 -20.154 1.00 78.00 117 PRO A N 1
ATOM 903 C CA . PRO A 1 117 ? 20.142 -7.535 -18.975 1.00 78.00 117 PRO A CA 1
ATOM 904 C C . PRO A 1 117 ? 21.596 -7.496 -18.503 1.00 78.00 117 PRO A C 1
ATOM 906 O O . PRO A 1 117 ? 21.845 -7.588 -17.301 1.00 78.00 117 PRO A O 1
ATOM 909 N N . GLU A 1 118 ? 22.557 -7.389 -19.424 1.00 80.00 118 GLU A N 1
ATOM 910 C CA . GLU A 1 118 ? 23.981 -7.416 -19.079 1.00 80.00 118 GLU A CA 1
ATOM 911 C C . GLU A 1 118 ? 24.375 -6.130 -18.356 1.00 80.00 118 GLU A C 1
ATOM 913 O O . GLU A 1 118 ? 24.939 -6.190 -17.263 1.00 80.00 118 GLU A O 1
ATOM 918 N N . LYS A 1 119 ? 23.948 -4.976 -18.884 1.00 77.06 119 LYS A N 1
ATOM 919 C CA . LYS A 1 119 ? 24.149 -3.662 -18.248 1.00 77.06 119 LYS A CA 1
ATOM 920 C C . LYS A 1 119 ? 23.486 -3.567 -16.878 1.00 77.06 119 LYS A C 1
ATOM 922 O O . LYS A 1 119 ? 24.043 -2.983 -15.951 1.00 77.06 119 LYS A O 1
ATOM 927 N N . LEU A 1 120 ? 22.296 -4.149 -16.734 1.00 79.06 120 LEU A N 1
ATOM 928 C CA . LEU A 1 120 ? 21.598 -4.209 -15.451 1.00 79.06 120 LEU A CA 1
ATOM 929 C C . LEU A 1 120 ? 22.354 -5.061 -14.426 1.00 79.06 120 LEU A C 1
ATOM 931 O O . LEU A 1 120 ? 22.471 -4.659 -13.271 1.00 79.06 120 LEU A O 1
ATOM 935 N N . ARG A 1 121 ? 22.904 -6.211 -14.832 1.00 79.56 121 ARG A N 1
ATOM 936 C CA . ARG A 1 121 ? 23.718 -7.058 -13.945 1.00 79.56 121 ARG A CA 1
ATOM 937 C C . ARG A 1 121 ? 25.034 -6.395 -13.558 1.00 79.56 121 ARG A C 1
ATOM 939 O O . ARG A 1 121 ? 25.413 -6.469 -12.393 1.00 79.56 121 ARG A O 1
ATOM 946 N N . GLU A 1 122 ? 25.711 -5.751 -14.505 1.00 80.88 122 GLU A N 1
ATOM 947 C CA . GLU A 1 122 ? 26.931 -4.983 -14.240 1.00 80.88 122 GLU A CA 1
ATOM 948 C C . GLU A 1 122 ? 26.675 -3.920 -13.166 1.00 80.88 122 GLU A C 1
ATOM 950 O O . GLU A 1 122 ? 27.399 -3.858 -12.171 1.00 80.88 122 GLU A O 1
ATOM 955 N N . LEU A 1 123 ? 25.576 -3.169 -13.300 1.00 77.12 123 LEU A N 1
ATOM 956 C CA . LEU A 1 123 ? 25.172 -2.174 -12.314 1.00 77.12 123 LEU A CA 1
ATOM 957 C C . LEU A 1 123 ? 24.988 -2.776 -10.924 1.00 77.12 123 LEU A C 1
ATOM 959 O O . LEU A 1 123 ? 25.508 -2.219 -9.966 1.00 77.12 123 LEU A O 1
ATOM 963 N N . MET A 1 124 ? 24.253 -3.883 -10.792 1.00 77.81 124 MET A N 1
ATOM 964 C CA . MET A 1 124 ? 23.951 -4.487 -9.483 1.00 77.81 124 MET A CA 1
ATOM 965 C C . MET A 1 124 ? 25.181 -4.989 -8.729 1.00 77.81 124 MET A C 1
ATOM 967 O O . MET A 1 124 ? 25.117 -5.178 -7.513 1.00 77.81 124 MET A O 1
ATOM 971 N N . ASN A 1 125 ? 26.277 -5.210 -9.452 1.00 82.38 125 ASN A N 1
ATOM 972 C CA . ASN A 1 125 ? 27.551 -5.650 -8.903 1.00 82.38 125 ASN A CA 1
ATOM 973 C C . ASN A 1 125 ? 28.527 -4.484 -8.677 1.00 82.38 125 ASN A C 1
ATOM 975 O O . ASN A 1 125 ? 29.664 -4.713 -8.266 1.00 82.38 125 ASN A O 1
ATOM 979 N N . HIS A 1 126 ? 28.104 -3.239 -8.923 1.00 83.56 126 HIS A N 1
ATOM 980 C CA . HIS A 1 126 ? 28.935 -2.071 -8.666 1.00 83.56 126 HIS A CA 1
ATOM 981 C C . HIS A 1 126 ? 29.204 -1.918 -7.153 1.00 83.56 126 HIS A C 1
ATOM 983 O O . HIS A 1 126 ? 28.249 -1.936 -6.372 1.00 83.56 126 HIS A O 1
ATOM 989 N N . PRO A 1 127 ? 30.460 -1.699 -6.708 1.00 84.56 127 PRO A N 1
ATOM 990 C CA . PRO A 1 127 ? 30.817 -1.686 -5.282 1.00 84.56 127 PRO A CA 1
ATOM 991 C C . PRO A 1 127 ? 30.038 -0.678 -4.425 1.00 84.56 127 PRO A C 1
ATOM 993 O O . PRO A 1 127 ? 29.788 -0.915 -3.245 1.00 84.56 127 PRO A O 1
ATOM 996 N N . GLU A 1 128 ? 29.622 0.445 -5.014 1.00 85.31 128 GLU A N 1
ATOM 997 C CA . GLU A 1 128 ? 28.850 1.484 -4.314 1.00 85.31 128 GLU A CA 1
ATOM 998 C C . GLU A 1 128 ? 27.453 1.014 -3.865 1.00 85.31 128 GLU A C 1
ATOM 1000 O O . GLU A 1 128 ? 26.896 1.584 -2.925 1.00 85.31 128 GLU A O 1
ATOM 1005 N N . TRP A 1 129 ? 26.903 -0.057 -4.455 1.00 86.12 129 TRP A N 1
ATOM 1006 C CA . TRP A 1 129 ? 25.642 -0.641 -3.990 1.00 86.12 129 TRP A CA 1
ATOM 1007 C C . TRP A 1 129 ? 25.720 -1.159 -2.562 1.00 86.12 129 TRP A C 1
ATOM 1009 O O . TRP A 1 129 ? 24.728 -1.067 -1.850 1.00 86.12 129 TRP A O 1
ATOM 1019 N N . GLU A 1 130 ? 26.875 -1.645 -2.105 1.00 89.00 130 GLU A N 1
ATOM 1020 C CA . GLU A 1 130 ? 27.012 -2.135 -0.728 1.00 89.00 130 GLU A CA 1
ATOM 1021 C C . GLU A 1 130 ? 26.745 -1.021 0.290 1.00 89.00 130 GLU A C 1
ATOM 1023 O O . GLU A 1 130 ? 26.094 -1.247 1.310 1.00 89.00 130 GLU A O 1
ATOM 1028 N N . LYS A 1 131 ? 27.164 0.215 -0.015 1.00 89.94 131 LYS A N 1
ATOM 1029 C CA . LYS A 1 131 ? 26.870 1.381 0.830 1.00 89.94 131 LYS A CA 1
ATOM 1030 C C . LYS A 1 131 ? 25.387 1.744 0.786 1.00 89.94 131 LYS A C 1
ATOM 1032 O O . LYS A 1 131 ? 24.817 2.087 1.820 1.00 89.94 131 LYS A O 1
ATOM 1037 N N . VAL A 1 132 ? 24.759 1.649 -0.390 1.00 90.81 132 VAL A N 1
ATOM 1038 C CA . VAL A 1 132 ? 23.317 1.891 -0.555 1.00 90.81 132 VAL A CA 1
ATOM 1039 C C . VAL A 1 132 ? 22.502 0.846 0.211 1.00 90.81 132 VAL A C 1
ATOM 1041 O O . VAL A 1 132 ? 21.622 1.228 0.978 1.00 90.81 132 VAL A O 1
ATOM 1044 N N . TYR A 1 133 ? 22.820 -0.446 0.084 1.00 92.25 133 TYR A N 1
ATOM 1045 C CA . TYR A 1 133 ? 22.150 -1.519 0.824 1.00 92.25 133 TYR A CA 1
ATOM 1046 C C . TYR A 1 133 ? 22.326 -1.365 2.330 1.00 92.25 133 TYR A C 1
ATOM 1048 O O . TYR A 1 133 ? 21.349 -1.440 3.066 1.00 92.25 133 TYR A O 1
ATOM 1056 N N . ALA A 1 134 ? 23.546 -1.088 2.797 1.00 92.19 134 ALA A N 1
ATOM 1057 C CA . ALA A 1 134 ? 23.803 -0.888 4.218 1.00 92.19 134 ALA A CA 1
ATOM 1058 C C . ALA A 1 134 ? 22.994 0.288 4.787 1.00 92.19 134 ALA A C 1
ATOM 1060 O O . ALA A 1 134 ? 22.442 0.185 5.883 1.00 92.19 134 ALA A O 1
ATOM 1061 N N . ALA A 1 135 ? 22.888 1.391 4.041 1.00 90.94 135 ALA A N 1
ATOM 1062 C CA . ALA A 1 135 ? 22.079 2.534 4.446 1.00 90.94 135 ALA A CA 1
ATOM 1063 C C . ALA A 1 135 ? 20.578 2.216 4.434 1.00 90.94 135 ALA A C 1
ATOM 1065 O O . ALA A 1 135 ? 19.882 2.543 5.393 1.00 90.94 135 ALA A O 1
ATOM 1066 N N . LEU A 1 136 ? 20.083 1.549 3.387 1.00 91.88 136 LEU A N 1
ATOM 1067 C CA . LEU A 1 136 ? 18.691 1.108 3.297 1.00 91.88 136 LEU A CA 1
ATOM 1068 C C . LEU A 1 136 ? 18.318 0.183 4.458 1.00 91.88 136 LEU A C 1
ATOM 1070 O O . LEU A 1 136 ? 17.318 0.423 5.132 1.00 91.88 136 LEU A O 1
ATOM 1074 N N . ASP A 1 137 ? 19.137 -0.834 4.719 1.00 92.50 137 ASP A N 1
ATOM 1075 C CA . ASP A 1 137 ? 18.932 -1.779 5.814 1.00 92.50 137 ASP A CA 1
ATOM 1076 C C . ASP A 1 137 ? 18.955 -1.054 7.163 1.00 92.50 137 ASP A C 1
ATOM 1078 O O . ASP A 1 137 ? 18.095 -1.299 8.005 1.00 92.50 137 ASP A O 1
ATOM 1082 N N . LEU A 1 138 ? 19.898 -0.130 7.381 1.00 91.12 138 LEU A N 1
ATOM 1083 C CA . LEU A 1 138 ? 19.966 0.655 8.615 1.00 91.12 138 LEU A CA 1
ATOM 1084 C C . LEU A 1 138 ? 18.693 1.484 8.832 1.00 91.12 138 LEU A C 1
ATOM 1086 O O . LEU A 1 138 ? 18.122 1.443 9.922 1.00 91.12 138 LEU A O 1
ATOM 1090 N N . GLU A 1 139 ? 18.245 2.229 7.820 1.00 89.31 139 GLU A N 1
ATOM 1091 C CA . GLU A 1 139 ? 17.057 3.080 7.935 1.00 89.31 139 GLU A CA 1
ATOM 1092 C C . GLU A 1 139 ? 15.771 2.266 8.119 1.00 89.31 139 GLU A C 1
ATOM 1094 O O . GLU A 1 139 ? 14.927 2.618 8.942 1.00 89.31 139 GLU A O 1
ATOM 1099 N N . VAL A 1 140 ? 15.629 1.139 7.416 1.00 88.12 140 VAL A N 1
ATOM 1100 C CA . VAL A 1 140 ? 14.478 0.242 7.590 1.00 88.12 140 VAL A CA 1
ATOM 1101 C C . VAL A 1 140 ? 14.495 -0.420 8.965 1.00 88.12 140 VAL A C 1
ATOM 1103 O O . VAL A 1 140 ? 13.458 -0.486 9.623 1.00 88.12 140 VAL A O 1
ATOM 1106 N N . ASN A 1 141 ? 15.661 -0.846 9.456 1.00 89.19 141 ASN A N 1
ATOM 1107 C CA . ASN A 1 141 ? 15.791 -1.434 10.789 1.00 89.19 141 ASN A CA 1
ATOM 1108 C C . ASN A 1 141 ? 15.429 -0.446 11.906 1.00 89.19 141 ASN A C 1
ATOM 1110 O O . ASN A 1 141 ? 14.883 -0.860 12.930 1.00 89.19 141 ASN A O 1
ATOM 1114 N N . ARG A 1 142 ? 15.657 0.862 11.709 1.00 87.62 142 ARG A N 1
ATOM 1115 C CA . ARG A 1 142 ? 15.239 1.910 12.661 1.00 87.62 142 ARG A CA 1
ATOM 1116 C C . ARG A 1 142 ? 13.726 2.020 12.826 1.00 87.62 142 ARG A C 1
ATOM 1118 O O . ARG A 1 142 ? 13.285 2.563 13.836 1.00 87.62 142 ARG A O 1
ATOM 1125 N N . LEU A 1 143 ? 12.935 1.514 11.877 1.00 85.62 143 LEU A N 1
ATOM 1126 C CA . LEU A 1 143 ? 11.481 1.447 12.036 1.00 85.62 143 LEU A CA 1
ATOM 1127 C C . LEU A 1 143 ? 11.085 0.505 13.182 1.00 85.62 143 LEU A C 1
ATOM 1129 O O . LEU A 1 143 ? 10.068 0.748 13.824 1.00 85.62 143 LEU A O 1
ATOM 1133 N N . GLY A 1 144 ? 11.879 -0.541 13.452 1.00 86.25 144 GLY A N 1
ATOM 1134 C CA . GLY A 1 144 ? 11.674 -1.461 14.574 1.00 86.25 144 GLY A CA 1
ATOM 1135 C C . GLY A 1 144 ? 10.225 -1.936 14.716 1.00 86.25 144 GLY A C 1
ATOM 1136 O O . GLY A 1 144 ? 9.569 -2.271 13.727 1.00 86.25 144 GLY A O 1
ATOM 1137 N N . ASP A 1 145 ? 9.720 -1.920 15.951 1.00 83.88 145 ASP A N 1
ATOM 1138 C CA . ASP A 1 145 ? 8.341 -2.306 16.277 1.00 83.88 145 ASP A CA 1
ATOM 1139 C C . ASP A 1 145 ? 7.300 -1.242 15.895 1.00 83.88 145 ASP A C 1
ATOM 1141 O O . ASP A 1 145 ? 6.113 -1.551 15.758 1.00 83.88 145 ASP A O 1
ATOM 1145 N N . ASP A 1 146 ? 7.721 0.003 15.642 1.00 86.38 146 ASP A N 1
ATOM 1146 C CA . ASP A 1 146 ? 6.813 1.045 15.157 1.00 86.38 146 ASP A CA 1
ATOM 1147 C C . ASP A 1 146 ? 6.265 0.715 13.763 1.00 86.38 146 ASP A C 1
ATOM 1149 O O . ASP A 1 146 ? 5.177 1.173 13.417 1.00 86.38 146 ASP A O 1
ATOM 1153 N N . TYR A 1 147 ? 6.962 -0.128 12.989 1.00 90.12 147 TYR A N 1
ATOM 1154 C CA . TYR A 1 147 ? 6.447 -0.656 11.726 1.00 90.12 147 TYR A CA 1
ATOM 1155 C C . TYR A 1 147 ? 5.176 -1.496 11.906 1.00 90.12 147 TYR A C 1
ATOM 1157 O O . TYR A 1 147 ? 4.254 -1.407 11.098 1.00 90.12 147 TYR A O 1
ATOM 1165 N N . ALA A 1 148 ? 5.091 -2.276 12.984 1.00 93.25 148 ALA A N 1
ATOM 1166 C CA . ALA A 1 148 ? 3.921 -3.101 13.265 1.00 93.25 148 ALA A CA 1
ATOM 1167 C C . ALA A 1 148 ? 2.743 -2.291 13.823 1.00 93.25 148 ALA A C 1
ATOM 1169 O O . ALA A 1 148 ? 1.623 -2.792 13.865 1.00 93.25 148 ALA A O 1
ATOM 1170 N N . THR A 1 149 ? 2.975 -1.049 14.255 1.00 94.12 149 THR A N 1
ATOM 1171 C CA . THR A 1 149 ? 1.919 -0.178 14.775 1.00 94.12 149 THR A CA 1
ATOM 1172 C C . THR A 1 149 ? 1.100 0.394 13.621 1.00 94.12 149 THR A C 1
ATOM 1174 O O . THR A 1 149 ? 1.607 1.189 12.827 1.00 94.12 149 THR A O 1
ATOM 1177 N N . LEU A 1 150 ? -0.177 0.020 13.5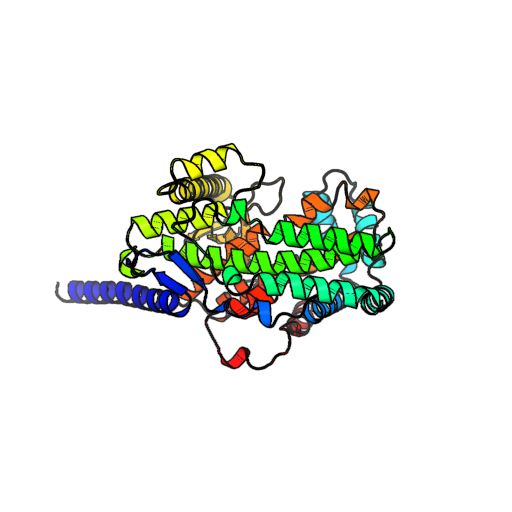52 1.00 94.81 150 LEU A N 1
ATOM 1178 C CA . LEU A 1 150 ? -1.112 0.488 12.526 1.00 94.81 150 LEU A CA 1
ATOM 1179 C C . LEU A 1 150 ? -1.909 1.720 12.961 1.00 94.81 150 LEU A C 1
ATOM 1181 O O . LEU A 1 150 ? -2.260 2.542 12.120 1.00 94.81 150 LEU A O 1
ATOM 1185 N N . ALA A 1 151 ? -2.192 1.851 14.260 1.00 95.62 151 ALA A N 1
ATOM 1186 C CA . ALA A 1 151 ? -2.907 2.996 14.813 1.00 95.62 151 ALA A CA 1
ATOM 1187 C C . ALA A 1 151 ? -2.383 3.374 16.205 1.00 95.62 151 ALA A C 1
ATOM 1189 O O . ALA A 1 151 ? -2.065 2.502 17.014 1.00 95.62 151 ALA A O 1
ATOM 1190 N N . ARG A 1 152 ? -2.353 4.678 16.508 1.00 95.12 152 ARG A N 1
ATOM 1191 C CA . ARG A 1 152 ? -2.060 5.256 17.831 1.00 95.12 152 ARG A CA 1
ATOM 1192 C C . ARG A 1 152 ? -3.197 6.199 18.254 1.00 95.12 152 ARG A C 1
ATOM 1194 O O . ARG A 1 152 ? -3.104 7.406 18.030 1.00 95.12 152 ARG A O 1
ATOM 1201 N N . PRO A 1 153 ? -4.260 5.671 18.887 1.00 94.75 153 PRO A N 1
ATOM 1202 C CA . PRO A 1 153 ? -5.503 6.406 19.156 1.00 94.75 153 PRO A CA 1
ATOM 1203 C C . PRO A 1 153 ? -5.333 7.700 19.961 1.00 94.75 153 PRO A C 1
ATOM 1205 O O . PRO A 1 153 ? -6.103 8.641 19.788 1.00 94.75 153 PRO A O 1
ATOM 1208 N N . GLU A 1 154 ? -4.317 7.787 20.819 1.00 93.44 154 GLU A N 1
ATOM 1209 C CA . GLU A 1 154 ? -4.077 8.973 21.653 1.00 93.44 154 GLU A CA 1
ATOM 1210 C C . GLU A 1 154 ? -3.112 9.996 21.028 1.00 93.44 154 GLU A C 1
ATOM 1212 O O . GLU A 1 154 ? -2.920 11.082 21.576 1.00 93.44 154 GLU A O 1
ATOM 1217 N N . SER A 1 155 ? -2.512 9.694 19.873 1.00 88.94 155 SER A N 1
ATOM 1218 C CA . SER A 1 155 ? -1.523 10.568 19.240 1.00 88.94 155 SER A CA 1
ATOM 1219 C C . SER A 1 155 ? -2.080 11.216 17.978 1.00 88.94 155 SER A C 1
ATOM 1221 O O . SER A 1 155 ? -2.018 10.657 16.888 1.00 88.94 155 SER A O 1
ATOM 1223 N N . ARG A 1 156 ? -2.600 12.439 18.142 1.00 82.19 156 ARG A N 1
ATOM 1224 C CA . ARG A 1 156 ? -3.395 13.156 17.126 1.00 82.19 156 ARG A CA 1
ATOM 1225 C C . ARG A 1 156 ? -2.697 13.444 15.796 1.00 82.19 156 ARG A C 1
ATOM 1227 O O . ARG A 1 156 ? -3.358 13.921 14.893 1.00 82.19 156 ARG A O 1
ATOM 1234 N N . LEU A 1 157 ? -1.377 13.274 15.721 1.00 78.94 157 LEU A N 1
ATOM 1235 C CA . LEU A 1 157 ? -0.547 13.615 14.557 1.00 78.94 157 LEU A CA 1
ATOM 1236 C C . LEU A 1 157 ? 0.713 12.747 14.512 1.00 78.94 157 LEU A C 1
ATOM 1238 O O . LEU A 1 157 ? 1.808 13.242 14.225 1.00 78.94 157 LEU A O 1
ATOM 1242 N N . TYR A 1 158 ? 0.600 11.490 14.935 1.00 80.31 158 TYR A N 1
ATOM 1243 C CA . TYR A 1 158 ? 1.759 10.616 15.042 1.00 80.31 158 TYR A CA 1
ATOM 1244 C C . TYR A 1 158 ? 2.443 10.434 13.691 1.00 80.31 158 TYR A C 1
ATOM 1246 O O . TYR A 1 158 ? 3.645 10.667 13.587 1.00 80.31 158 TYR A O 1
ATOM 1254 N N . TYR A 1 159 ? 1.690 10.065 12.656 1.00 76.12 159 TYR A N 1
ATOM 1255 C CA . TYR A 1 159 ? 2.270 9.747 11.355 1.00 76.12 159 TYR A CA 1
ATOM 1256 C C . TYR A 1 159 ? 2.632 11.021 10.597 1.00 76.12 159 TYR A C 1
ATOM 1258 O O . TYR A 1 159 ? 3.753 11.126 10.094 1.00 76.12 159 TYR A O 1
ATOM 1266 N N . TYR A 1 160 ? 1.768 12.042 10.644 1.00 71.12 160 TYR A N 1
ATOM 1267 C CA . TYR A 1 160 ? 2.043 13.340 10.026 1.00 71.12 160 TYR A CA 1
ATOM 1268 C C . TYR A 1 160 ? 3.352 13.972 10.527 1.00 71.12 160 TYR A C 1
ATOM 1270 O O . TYR A 1 160 ? 4.185 14.408 9.732 1.00 71.12 160 TYR A O 1
ATOM 1278 N N . LYS A 1 161 ? 3.576 14.002 11.851 1.00 61.28 161 LYS A N 1
ATOM 1279 C CA . LYS A 1 161 ? 4.796 14.600 12.425 1.00 61.28 161 LYS A CA 1
ATOM 1280 C C . LYS A 1 161 ? 6.024 13.721 12.254 1.00 61.28 161 LYS A C 1
ATOM 1282 O O . LYS A 1 161 ? 7.132 14.248 12.187 1.00 61.28 161 LYS A O 1
ATOM 1287 N N . ARG A 1 162 ? 5.848 12.399 12.250 1.00 63.94 162 ARG A N 1
ATOM 1288 C CA . ARG A 1 162 ? 6.971 11.460 12.225 1.00 63.94 162 ARG A CA 1
ATOM 1289 C C . ARG A 1 162 ? 7.448 11.157 10.807 1.00 63.94 162 ARG A C 1
ATOM 1291 O O . ARG A 1 162 ? 8.588 10.730 10.694 1.00 63.94 162 ARG A O 1
ATOM 1298 N N . ASN A 1 163 ? 6.605 11.381 9.785 1.00 70.44 163 ASN A N 1
ATOM 1299 C CA . ASN A 1 163 ? 6.793 11.127 8.346 1.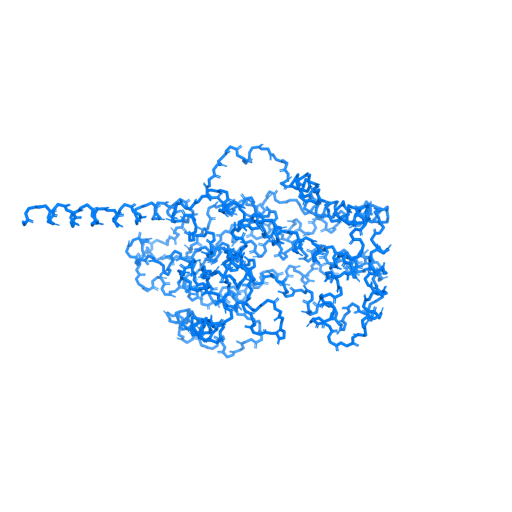00 70.44 163 ASN A CA 1
ATOM 1300 C C . ASN A 1 163 ? 8.032 10.278 8.002 1.00 70.44 163 ASN A C 1
ATOM 1302 O O . ASN A 1 163 ? 8.957 10.712 7.305 1.00 70.44 163 ASN A O 1
ATOM 1306 N N . LEU A 1 164 ? 8.048 9.065 8.563 1.00 71.69 164 LEU A N 1
ATOM 1307 C CA . LEU A 1 164 ? 9.246 8.235 8.660 1.00 71.69 164 LEU A CA 1
ATOM 1308 C C . LEU A 1 164 ? 9.739 7.873 7.266 1.00 71.69 164 LEU A C 1
ATOM 1310 O O . LEU A 1 164 ? 10.905 8.070 6.941 1.00 71.69 164 LEU A O 1
ATOM 1314 N N . PHE A 1 165 ? 8.823 7.418 6.414 1.00 78.81 165 PHE A N 1
ATOM 1315 C CA . PHE A 1 165 ? 9.146 6.951 5.074 1.00 78.81 165 PHE A CA 1
ATOM 1316 C C . PHE A 1 165 ? 9.607 8.079 4.149 1.00 78.81 165 PHE A C 1
ATOM 1318 O O . PHE A 1 165 ? 10.562 7.881 3.400 1.00 78.81 165 PHE A O 1
ATOM 1325 N N . SER A 1 166 ? 9.023 9.283 4.233 1.00 77.31 166 SER A N 1
ATOM 1326 C CA . SER A 1 166 ? 9.519 10.429 3.454 1.00 77.31 166 SER A CA 1
ATOM 1327 C C . SER A 1 166 ? 10.900 10.881 3.924 1.00 77.31 166 SER A C 1
ATOM 1329 O O . SER A 1 166 ? 11.732 11.256 3.093 1.00 77.31 166 SER A O 1
ATOM 1331 N N . GLY A 1 167 ? 11.156 10.851 5.237 1.00 80.12 167 GLY A N 1
ATOM 1332 C CA . GLY A 1 167 ? 12.474 11.139 5.805 1.00 80.12 167 GLY A CA 1
ATOM 1333 C C . GLY A 1 167 ? 13.528 10.149 5.309 1.00 80.12 167 GLY A C 1
ATOM 1334 O O . GLY A 1 167 ? 14.560 10.569 4.783 1.00 80.12 167 GLY A O 1
ATOM 1335 N N . ILE A 1 168 ? 13.220 8.850 5.377 1.00 83.62 168 ILE A N 1
ATOM 1336 C CA . ILE A 1 168 ? 14.080 7.767 4.881 1.00 83.62 168 ILE A CA 1
ATOM 1337 C C . ILE A 1 168 ? 14.336 7.927 3.376 1.00 83.62 168 ILE A C 1
ATOM 1339 O O . ILE A 1 168 ? 15.489 7.965 2.951 1.00 83.62 168 ILE A O 1
ATOM 1343 N N . ALA A 1 169 ? 13.292 8.101 2.561 1.00 84.31 169 ALA A N 1
ATOM 1344 C CA . ALA A 1 169 ? 13.433 8.260 1.113 1.00 84.31 169 ALA A CA 1
ATOM 1345 C C . ALA A 1 169 ? 14.285 9.482 0.735 1.00 84.31 169 ALA A C 1
ATOM 1347 O O . ALA A 1 169 ? 15.128 9.397 -0.162 1.00 84.31 169 ALA A O 1
ATOM 1348 N N . THR A 1 170 ? 14.111 10.607 1.435 1.00 84.44 170 THR A N 1
ATOM 1349 C CA . THR A 1 170 ? 14.900 11.828 1.201 1.00 84.44 170 THR A CA 1
ATOM 1350 C C . THR A 1 170 ? 16.363 11.630 1.596 1.00 84.44 170 THR A C 1
ATOM 1352 O O . THR A 1 170 ? 17.257 11.990 0.827 1.00 84.44 170 THR A O 1
ATOM 1355 N N . GLY A 1 171 ? 16.615 11.020 2.759 1.00 84.75 171 GLY A N 1
ATOM 1356 C CA . GLY A 1 171 ? 17.963 10.711 3.238 1.00 84.75 171 GLY A CA 1
ATOM 1357 C C . GLY A 1 171 ? 18.713 9.783 2.284 1.00 84.75 171 GLY A C 1
ATOM 1358 O O . GLY A 1 171 ? 19.834 10.087 1.878 1.00 84.75 171 GLY A O 1
ATOM 1359 N N . ILE A 1 172 ? 18.057 8.712 1.836 1.00 87.44 172 ILE A N 1
ATOM 1360 C CA . ILE A 1 172 ? 18.616 7.756 0.876 1.00 87.44 172 ILE A CA 1
ATOM 1361 C C . ILE A 1 172 ? 18.859 8.411 -0.485 1.00 87.44 172 ILE A C 1
ATOM 1363 O O . ILE A 1 172 ? 19.937 8.252 -1.046 1.00 87.44 172 ILE A O 1
ATOM 1367 N N . THR A 1 173 ? 17.923 9.218 -0.993 1.00 86.50 173 THR A N 1
ATOM 1368 C CA . THR A 1 173 ? 18.125 9.963 -2.251 1.00 86.50 173 THR A CA 1
ATOM 1369 C C . THR A 1 173 ? 19.359 10.869 -2.169 1.00 86.50 173 THR A C 1
ATOM 1371 O O . THR A 1 173 ? 20.144 10.944 -3.115 1.00 86.50 173 THR A O 1
ATOM 1374 N N . SER A 1 174 ? 19.539 11.567 -1.042 1.00 88.00 174 SER A N 1
ATOM 1375 C CA . SER A 1 174 ? 20.702 12.427 -0.798 1.00 88.00 174 SER A CA 1
ATOM 1376 C C . SER A 1 174 ? 22.004 11.621 -0.770 1.00 88.00 174 SER A C 1
ATOM 1378 O O . SER A 1 174 ? 22.975 11.987 -1.433 1.00 88.00 174 SER A O 1
ATOM 1380 N N . LEU A 1 175 ? 22.002 10.477 -0.078 1.00 88.19 175 LEU A N 1
ATOM 1381 C CA . LEU A 1 175 ? 23.142 9.565 -0.034 1.00 88.19 175 LEU A CA 1
ATOM 1382 C C . LEU A 1 175 ? 23.506 9.056 -1.434 1.00 88.19 175 LEU A C 1
ATOM 1384 O O . LEU A 1 175 ? 24.660 9.167 -1.834 1.00 88.19 175 LEU A O 1
ATOM 1388 N N . ILE A 1 176 ? 22.542 8.549 -2.204 1.00 87.12 176 ILE A N 1
ATOM 1389 C CA . ILE A 1 176 ? 22.790 8.020 -3.553 1.00 87.12 176 ILE A CA 1
ATOM 1390 C C . ILE A 1 176 ? 23.405 9.107 -4.448 1.00 87.12 176 ILE A C 1
ATOM 1392 O O . ILE A 1 176 ? 24.401 8.846 -5.117 1.00 87.12 176 ILE A O 1
ATOM 1396 N N . LYS A 1 177 ? 22.886 10.342 -4.400 1.00 87.06 177 LYS A N 1
ATOM 1397 C CA . LYS A 1 177 ? 23.454 11.495 -5.126 1.00 87.06 177 LYS A CA 1
ATOM 1398 C C . LYS A 1 177 ? 24.894 11.822 -4.722 1.00 87.06 177 LYS A C 1
ATOM 1400 O O . LYS A 1 177 ? 25.630 12.376 -5.529 1.00 87.06 177 LYS A O 1
ATOM 1405 N N . SER A 1 178 ? 25.283 11.518 -3.484 1.00 87.38 178 SER A N 1
ATOM 1406 C CA . SER A 1 178 ? 26.654 11.717 -2.999 1.00 87.38 178 SER A CA 1
ATOM 1407 C C . SER A 1 178 ? 27.615 10.591 -3.400 1.00 87.38 178 SER A C 1
ATOM 1409 O O . SER A 1 178 ? 28.816 10.827 -3.495 1.00 87.38 178 SER A O 1
ATOM 1411 N N . LEU A 1 179 ? 27.096 9.378 -3.630 1.00 83.75 179 LEU A N 1
ATOM 1412 C CA . LEU A 1 179 ? 27.891 8.182 -3.926 1.00 83.75 179 LEU A CA 1
ATOM 1413 C C . LEU A 1 179 ? 28.045 7.922 -5.426 1.00 83.75 179 LEU A C 1
ATOM 1415 O O . LEU A 1 179 ? 29.052 7.358 -5.848 1.00 83.75 179 LEU A O 1
ATOM 1419 N N . LEU A 1 180 ? 27.046 8.297 -6.228 1.00 79.19 180 LEU A N 1
ATOM 1420 C CA . LEU A 1 180 ? 26.988 7.966 -7.647 1.00 79.19 180 LEU A CA 1
ATOM 1421 C C . LEU A 1 180 ? 27.060 9.214 -8.533 1.00 79.19 180 LEU A C 1
ATOM 1423 O O . LEU A 1 180 ? 26.400 10.215 -8.244 1.00 79.19 180 LEU A O 1
ATOM 1427 N N . PRO A 1 181 ? 27.812 9.159 -9.647 1.00 71.62 181 PRO A N 1
ATOM 1428 C CA . PRO A 1 181 ? 27.838 10.239 -10.623 1.00 71.62 181 PRO A CA 1
ATOM 1429 C C . PRO A 1 181 ? 26.471 10.409 -11.307 1.00 71.62 181 PRO A C 1
ATOM 1431 O O . PRO A 1 181 ? 25.702 9.458 -11.456 1.00 71.62 181 PRO A O 1
ATOM 1434 N N . PHE A 1 182 ? 26.177 11.633 -11.755 1.00 66.81 182 PHE A N 1
ATOM 1435 C CA . PHE A 1 182 ? 24.944 11.962 -12.478 1.00 66.81 182 PHE A CA 1
ATOM 1436 C C . PHE A 1 182 ? 24.777 11.125 -13.761 1.00 66.81 182 PHE A C 1
ATOM 1438 O O . PHE A 1 182 ? 25.733 10.924 -14.509 1.00 66.81 182 PHE A O 1
ATOM 1445 N N . GLY A 1 183 ? 23.547 10.679 -14.044 1.00 70.56 183 GLY A N 1
ATOM 1446 C CA . GLY A 1 183 ? 23.181 9.944 -15.262 1.00 70.56 183 GLY A CA 1
ATOM 1447 C C . GLY A 1 183 ? 22.092 8.892 -15.022 1.00 70.56 183 GLY A C 1
ATOM 1448 O O . GLY A 1 183 ? 21.572 8.779 -13.915 1.00 70.56 183 GLY A O 1
ATOM 1449 N N . ALA A 1 184 ? 21.802 8.070 -16.038 1.00 68.12 184 ALA A N 1
ATOM 1450 C CA . ALA A 1 184 ? 20.787 7.004 -15.966 1.00 68.12 184 ALA A CA 1
ATOM 1451 C C . ALA A 1 184 ? 21.020 6.012 -14.804 1.00 68.12 184 ALA A C 1
ATOM 1453 O O . ALA A 1 184 ? 20.083 5.421 -14.271 1.00 68.12 184 ALA A O 1
ATOM 1454 N N . TRP A 1 185 ? 22.276 5.860 -14.375 1.00 76.12 185 TRP A N 1
ATOM 1455 C CA . TRP A 1 185 ? 22.670 5.022 -13.243 1.00 76.12 185 TRP A CA 1
ATOM 1456 C C . TRP A 1 185 ? 22.151 5.541 -11.903 1.00 76.12 185 TRP A C 1
ATOM 1458 O O . TRP A 1 185 ? 21.587 4.775 -11.122 1.00 76.12 185 TRP A O 1
ATOM 1468 N N . LEU A 1 186 ? 22.299 6.845 -11.658 1.00 81.69 186 LEU A N 1
ATOM 1469 C CA . LEU A 1 186 ? 21.773 7.511 -10.470 1.00 81.69 186 LEU A CA 1
ATOM 1470 C C . LEU A 1 186 ? 20.250 7.351 -10.400 1.00 81.69 186 LEU A C 1
ATOM 1472 O O . LEU A 1 186 ? 19.708 7.012 -9.348 1.00 81.69 186 LEU A O 1
ATOM 1476 N N . ASP A 1 187 ? 19.570 7.533 -11.530 1.00 79.62 187 ASP A N 1
ATOM 1477 C CA . ASP A 1 187 ? 18.110 7.484 -11.605 1.00 79.62 187 ASP A CA 1
ATOM 1478 C C . ASP A 1 187 ? 17.563 6.087 -11.351 1.00 79.62 187 ASP A C 1
ATOM 1480 O O . ASP A 1 187 ? 16.566 5.929 -10.643 1.00 79.62 187 ASP A O 1
ATOM 1484 N N . LEU A 1 188 ? 18.233 5.067 -11.886 1.00 80.50 188 LEU A N 1
ATOM 1485 C CA . LEU A 1 188 ? 17.865 3.681 -11.659 1.00 80.50 188 LEU A CA 1
ATOM 1486 C C . LEU A 1 188 ? 18.073 3.269 -10.196 1.00 80.50 188 LEU A C 1
ATOM 1488 O O . LEU A 1 188 ? 17.164 2.706 -9.588 1.00 80.50 188 LEU A O 1
ATOM 1492 N N . VAL A 1 189 ? 19.232 3.577 -9.608 1.00 85.75 189 VAL A N 1
ATOM 1493 C CA . VAL A 1 189 ? 19.521 3.247 -8.201 1.00 85.75 189 VAL A CA 1
ATOM 1494 C C . VAL A 1 189 ? 18.547 3.972 -7.275 1.00 85.75 189 VAL A C 1
ATOM 1496 O O . VAL A 1 189 ? 18.008 3.371 -6.342 1.00 85.75 189 VAL A O 1
ATOM 1499 N N . ASN A 1 190 ? 18.255 5.241 -7.565 1.00 86.31 190 ASN A N 1
ATOM 1500 C CA . ASN A 1 190 ? 17.265 6.013 -6.830 1.00 86.31 190 ASN A CA 1
ATOM 1501 C C . ASN A 1 190 ? 15.858 5.412 -6.972 1.00 86.31 190 ASN A C 1
ATOM 1503 O O . ASN A 1 190 ? 15.153 5.260 -5.977 1.00 86.31 190 ASN A O 1
ATOM 1507 N N . TYR A 1 191 ? 15.464 5.011 -8.184 1.00 85.69 191 TYR A N 1
ATOM 1508 C CA . TYR A 1 191 ? 14.179 4.358 -8.435 1.00 85.69 191 TYR A CA 1
ATOM 1509 C C . TYR A 1 191 ? 14.044 3.038 -7.669 1.00 85.69 191 TYR A C 1
ATOM 1511 O O . TYR A 1 191 ? 13.046 2.847 -6.979 1.00 85.69 191 TYR A O 1
ATOM 1519 N N . LEU A 1 192 ? 15.038 2.150 -7.742 1.00 88.31 192 LEU A N 1
ATOM 1520 C CA . LEU A 1 192 ? 15.015 0.856 -7.054 1.00 88.31 192 LEU A CA 1
ATOM 1521 C C . LEU A 1 192 ? 15.006 1.016 -5.528 1.00 88.31 192 LEU A C 1
ATOM 1523 O O . LEU A 1 192 ? 14.232 0.347 -4.843 1.00 88.31 192 LEU A O 1
ATOM 1527 N N . SER A 1 193 ? 15.803 1.947 -4.999 1.00 89.94 193 SER A N 1
ATOM 1528 C CA . SER A 1 193 ? 15.827 2.253 -3.563 1.00 89.94 193 SER A CA 1
ATOM 1529 C C . SER A 1 193 ? 14.489 2.815 -3.089 1.00 89.94 193 SER A C 1
ATOM 1531 O O . SER A 1 193 ? 13.949 2.380 -2.071 1.00 89.94 193 SER A O 1
ATOM 1533 N N . LYS A 1 194 ? 13.905 3.741 -3.859 1.00 87.75 194 LYS A N 1
ATOM 1534 C CA . LYS A 1 194 ? 12.577 4.283 -3.576 1.00 87.75 194 LYS A CA 1
ATOM 1535 C C . LYS A 1 194 ? 11.505 3.199 -3.657 1.00 87.75 194 LYS A C 1
ATOM 1537 O O . LYS A 1 194 ? 10.684 3.129 -2.756 1.00 87.75 194 LYS A O 1
ATOM 1542 N N . LYS A 1 195 ? 11.544 2.325 -4.668 1.00 88.44 195 LYS A N 1
ATOM 1543 C CA . LYS A 1 195 ? 10.615 1.194 -4.811 1.00 88.44 195 LYS A CA 1
ATOM 1544 C C . LYS A 1 195 ? 10.664 0.266 -3.599 1.00 88.44 195 LYS A C 1
ATOM 1546 O O . LYS A 1 195 ? 9.611 -0.146 -3.125 1.00 88.44 195 LYS A O 1
ATOM 1551 N N . PHE A 1 196 ? 11.852 -0.039 -3.081 1.00 91.69 196 PHE A N 1
ATOM 1552 C CA . PHE A 1 196 ? 12.001 -0.830 -1.857 1.00 91.69 196 PHE A CA 1
ATOM 1553 C C . PHE A 1 196 ? 11.316 -0.161 -0.654 1.00 91.69 196 PHE A C 1
ATOM 1555 O O . PHE A 1 196 ? 10.496 -0.795 0.007 1.00 91.69 196 PHE A O 1
ATOM 1562 N N . ILE A 1 197 ? 11.577 1.129 -0.418 1.00 90.81 197 ILE A N 1
ATOM 1563 C CA . ILE A 1 197 ? 10.955 1.894 0.679 1.00 90.81 197 ILE A CA 1
ATOM 1564 C C . ILE A 1 197 ? 9.433 1.994 0.493 1.00 90.81 197 ILE A C 1
ATOM 1566 O O . ILE A 1 197 ? 8.679 1.740 1.432 1.00 90.81 197 ILE A O 1
ATOM 1570 N N . ASP A 1 198 ? 8.983 2.325 -0.720 1.00 89.50 198 ASP A N 1
ATOM 1571 C CA . ASP A 1 198 ? 7.568 2.415 -1.080 1.00 89.50 198 ASP A CA 1
ATOM 1572 C C . ASP A 1 198 ? 6.864 1.071 -0.869 1.00 89.50 198 ASP A C 1
ATOM 1574 O O . ASP A 1 198 ? 5.755 1.065 -0.357 1.00 89.50 198 ASP A O 1
ATOM 1578 N N . SER A 1 199 ? 7.508 -0.061 -1.171 1.00 90.69 199 SER A N 1
ATOM 1579 C CA . SER A 1 199 ? 6.919 -1.394 -0.966 1.00 90.69 199 SER A CA 1
ATOM 1580 C C . SER A 1 199 ? 6.726 -1.718 0.520 1.00 90.69 199 SER A C 1
ATOM 1582 O O . SER A 1 199 ? 5.741 -2.352 0.896 1.00 90.69 199 SER A O 1
ATOM 1584 N N . ILE A 1 200 ? 7.639 -1.274 1.389 1.00 91.75 200 ILE A N 1
ATOM 1585 C CA . ILE A 1 200 ? 7.502 -1.437 2.846 1.00 91.75 200 ILE A CA 1
ATOM 1586 C C . ILE A 1 200 ? 6.336 -0.592 3.367 1.00 91.75 200 ILE A C 1
ATOM 1588 O O . ILE A 1 200 ? 5.536 -1.082 4.170 1.00 91.75 200 ILE A O 1
ATOM 1592 N N . HIS A 1 201 ? 6.242 0.658 2.907 1.00 91.12 201 HIS A N 1
ATOM 1593 C CA . HIS A 1 201 ? 5.155 1.568 3.258 1.00 91.12 201 HIS A CA 1
ATOM 1594 C C . HIS A 1 201 ? 3.803 1.053 2.752 1.00 91.12 201 HIS A C 1
ATOM 1596 O O . HIS A 1 201 ? 2.875 0.922 3.540 1.00 91.12 201 HIS A O 1
ATOM 1602 N N . GLU A 1 202 ? 3.723 0.668 1.478 1.00 92.06 202 GLU A N 1
ATOM 1603 C CA . GLU A 1 202 ? 2.535 0.091 0.843 1.00 92.06 202 GLU A CA 1
ATOM 1604 C C . GLU A 1 202 ? 2.049 -1.145 1.603 1.00 92.06 202 GLU A C 1
ATOM 1606 O O . GLU A 1 202 ? 0.856 -1.274 1.856 1.00 92.06 202 GLU A O 1
ATOM 1611 N N . ASN A 1 203 ? 2.963 -2.011 2.059 1.00 93.69 203 ASN A N 1
ATOM 1612 C CA . ASN A 1 203 ? 2.603 -3.134 2.919 1.00 93.69 203 ASN A CA 1
ATOM 1613 C C . ASN A 1 203 ? 1.992 -2.664 4.248 1.00 93.69 203 ASN A C 1
ATOM 1615 O O . ASN A 1 203 ? 0.959 -3.175 4.662 1.00 93.69 203 ASN A O 1
ATOM 1619 N N . GLN A 1 204 ? 2.561 -1.656 4.910 1.00 93.44 204 GLN A N 1
ATOM 1620 C CA . GLN A 1 204 ? 1.958 -1.134 6.140 1.00 93.44 204 GLN A CA 1
ATOM 1621 C C . GLN A 1 204 ? 0.551 -0.568 5.885 1.00 93.44 204 GLN A C 1
ATOM 1623 O O . GLN A 1 204 ? -0.375 -0.869 6.638 1.00 93.44 204 GLN A O 1
ATOM 1628 N N . THR A 1 205 ? 0.369 0.210 4.817 1.00 93.69 205 THR A N 1
ATOM 1629 C CA . THR A 1 205 ? -0.921 0.810 4.445 1.00 93.69 205 THR A CA 1
ATOM 1630 C C . THR A 1 205 ? -1.946 -0.241 4.015 1.00 93.69 205 THR A C 1
ATOM 1632 O O . THR A 1 205 ? -3.127 -0.130 4.346 1.00 93.69 205 THR A O 1
ATOM 1635 N N . PHE A 1 206 ? -1.503 -1.313 3.359 1.00 95.12 206 PHE A N 1
ATOM 1636 C CA . PHE A 1 206 ? -2.324 -2.484 3.064 1.00 95.12 206 PHE A CA 1
ATOM 1637 C C . PHE A 1 206 ? -2.910 -3.076 4.351 1.00 95.12 206 PHE A C 1
ATOM 1639 O O . PHE A 1 206 ? -4.123 -3.229 4.478 1.00 95.12 206 PHE A O 1
ATOM 1646 N N . HIS A 1 207 ? -2.075 -3.319 5.363 1.00 95.75 207 HIS A N 1
ATOM 1647 C CA . HIS A 1 207 ? -2.533 -3.834 6.660 1.00 95.75 207 HIS A CA 1
ATOM 1648 C C . HIS A 1 207 ? -3.366 -2.817 7.457 1.00 95.75 207 HIS A C 1
ATOM 1650 O O . HIS A 1 207 ? -4.309 -3.209 8.145 1.00 95.75 207 HIS A O 1
ATOM 1656 N N . LYS A 1 208 ? -3.122 -1.507 7.309 1.00 95.12 208 LYS A N 1
ATOM 1657 C CA . LYS A 1 208 ? -4.027 -0.458 7.827 1.00 95.12 208 LYS A CA 1
ATOM 1658 C C . LYS A 1 208 ? -5.426 -0.572 7.217 1.00 95.12 208 LYS A C 1
ATOM 1660 O O . LYS A 1 208 ? -6.407 -0.435 7.942 1.00 95.12 208 LYS A O 1
ATOM 1665 N N . ASN A 1 209 ? -5.531 -0.884 5.926 1.00 95.38 209 ASN A N 1
ATOM 1666 C CA . ASN A 1 209 ? -6.815 -1.109 5.259 1.00 95.38 209 ASN A CA 1
ATOM 1667 C C . ASN A 1 209 ? -7.490 -2.430 5.665 1.00 95.38 209 ASN A C 1
ATOM 1669 O O . ASN A 1 209 ? -8.719 -2.490 5.696 1.00 95.38 209 ASN A O 1
ATOM 1673 N N . ILE A 1 210 ? -6.719 -3.456 6.050 1.00 95.00 210 ILE A N 1
ATOM 1674 C CA . ILE A 1 210 ? -7.270 -4.643 6.728 1.00 95.00 210 ILE A CA 1
ATOM 1675 C C . ILE A 1 210 ? -7.895 -4.219 8.063 1.00 95.00 210 ILE A C 1
ATOM 1677 O O . ILE A 1 210 ? -9.061 -4.509 8.314 1.00 95.00 210 ILE A O 1
ATOM 1681 N N . LEU A 1 211 ? -7.155 -3.493 8.910 1.00 96.25 211 LEU A N 1
ATOM 1682 C CA . LEU A 1 211 ? -7.662 -3.022 10.204 1.00 96.25 211 LEU A CA 1
ATOM 1683 C C . LEU A 1 211 ? -8.902 -2.130 10.044 1.00 96.25 211 LEU A C 1
ATOM 1685 O O . LEU A 1 211 ? -9.865 -2.287 10.794 1.00 96.25 211 LEU A O 1
ATOM 1689 N N . LEU A 1 212 ? -8.895 -1.228 9.057 1.00 95.44 212 LEU A N 1
ATOM 1690 C CA . LEU A 1 212 ? -10.042 -0.388 8.723 1.00 95.44 212 LEU A CA 1
ATOM 1691 C C . LEU A 1 212 ? -11.289 -1.246 8.487 1.00 95.44 212 LEU A C 1
ATOM 1693 O O . LEU A 1 212 ? -12.314 -0.984 9.110 1.00 95.44 212 LEU A O 1
ATOM 1697 N N . HIS A 1 213 ? -11.184 -2.300 7.673 1.00 93.88 213 HIS A N 1
ATOM 1698 C CA . HIS A 1 213 ? -12.306 -3.194 7.399 1.00 93.88 213 HIS A CA 1
ATOM 1699 C C . HIS A 1 213 ? -12.910 -3.785 8.680 1.00 93.88 213 HIS A C 1
ATOM 1701 O O . HIS A 1 213 ? -14.122 -3.696 8.874 1.00 93.88 213 HIS A O 1
ATOM 1707 N N . TYR A 1 214 ? -12.087 -4.320 9.589 1.00 94.44 214 TYR A N 1
ATOM 1708 C CA . TYR A 1 214 ? -12.580 -4.871 10.858 1.00 94.44 214 TYR A CA 1
ATOM 1709 C C . TYR A 1 214 ? -13.275 -3.806 11.712 1.00 94.44 214 TYR A C 1
ATOM 1711 O O . TYR A 1 214 ? -14.404 -3.998 12.155 1.00 94.44 214 TYR A O 1
ATOM 1719 N N . VAL A 1 215 ? -12.646 -2.641 11.882 1.00 94.75 215 VAL A N 1
ATOM 1720 C CA . VAL A 1 215 ? -13.188 -1.535 12.692 1.00 94.75 215 VAL A CA 1
ATOM 1721 C C . VAL A 1 215 ? -14.493 -0.966 12.112 1.00 94.75 215 VAL A C 1
ATOM 1723 O O . VAL A 1 215 ? -15.27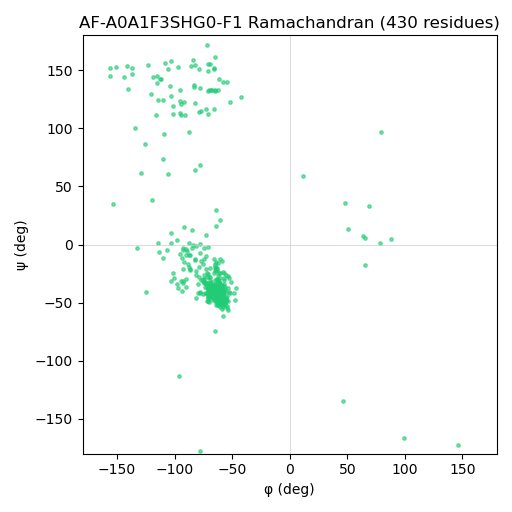3 -0.340 12.830 1.00 94.75 215 VAL A O 1
ATOM 1726 N N . ARG A 1 216 ? -14.747 -1.155 10.812 1.00 92.81 216 ARG A N 1
ATOM 1727 C CA . ARG A 1 216 ? -15.987 -0.732 10.144 1.00 92.81 216 ARG A CA 1
ATOM 1728 C C . ARG A 1 216 ? -17.063 -1.809 10.088 1.00 92.81 216 ARG A C 1
ATOM 1730 O O . ARG A 1 216 ? -18.228 -1.455 9.909 1.00 92.81 216 ARG A O 1
ATOM 1737 N N . THR A 1 217 ? -16.684 -3.074 10.214 1.00 90.12 217 THR A N 1
ATOM 1738 C CA . THR A 1 217 ? -17.595 -4.215 10.066 1.00 90.12 217 THR A CA 1
ATOM 1739 C C . THR A 1 217 ? -18.159 -4.665 11.409 1.00 90.12 217 THR A C 1
ATOM 1741 O O . THR A 1 217 ? -19.353 -4.938 11.497 1.00 90.12 217 THR A O 1
ATOM 1744 N N . PHE A 1 218 ? -17.330 -4.677 12.454 1.00 91.44 218 PHE A N 1
ATOM 1745 C CA . PHE A 1 218 ? -17.710 -5.144 13.786 1.00 91.44 218 PHE A CA 1
ATOM 1746 C C . PHE A 1 218 ? -18.106 -3.995 14.706 1.00 91.44 218 PHE A C 1
ATOM 1748 O O . PHE A 1 218 ? -17.640 -2.858 14.576 1.00 91.44 218 PHE A O 1
ATOM 1755 N N . THR A 1 219 ? -18.961 -4.311 15.672 1.00 94.00 219 THR A N 1
ATOM 1756 C CA . THR A 1 219 ? -19.251 -3.415 16.788 1.00 94.00 219 THR A CA 1
ATOM 1757 C C . THR A 1 219 ? -18.000 -3.233 17.657 1.00 94.00 219 THR A C 1
ATOM 1759 O O . THR A 1 219 ? -17.147 -4.125 17.726 1.00 94.00 219 THR A O 1
ATOM 1762 N N . PRO A 1 220 ? -17.846 -2.083 18.336 1.00 95.69 220 PRO A N 1
ATOM 1763 C CA . PRO A 1 220 ? -16.724 -1.870 19.246 1.00 95.69 220 PRO A CA 1
ATOM 1764 C C . PRO A 1 220 ? -16.583 -2.988 20.289 1.00 95.69 220 PRO A C 1
ATOM 1766 O O . PRO A 1 220 ? -15.473 -3.455 20.543 1.00 95.69 220 PRO A O 1
ATOM 1769 N N . GLU A 1 221 ? -17.702 -3.464 20.837 1.00 95.06 221 GLU A N 1
ATOM 1770 C CA . GLU A 1 221 ? -17.745 -4.484 21.883 1.00 95.06 221 GLU A CA 1
ATOM 1771 C C . GLU A 1 221 ? -17.192 -5.830 21.401 1.00 95.06 221 GLU A C 1
ATOM 1773 O O . GLU A 1 221 ? -16.419 -6.463 22.123 1.00 95.06 221 GLU A O 1
ATOM 1778 N N . GLU A 1 222 ? -17.518 -6.237 20.169 1.00 93.56 222 GLU A N 1
ATOM 1779 C CA . GLU A 1 222 ? -16.984 -7.452 19.533 1.00 93.56 222 GLU A CA 1
ATOM 1780 C C . GLU A 1 222 ? -15.458 -7.406 19.385 1.00 93.56 222 GLU A C 1
ATOM 1782 O O . GLU A 1 222 ? -14.783 -8.425 19.522 1.00 93.56 222 GLU A O 1
ATOM 1787 N N . LEU A 1 223 ? -14.898 -6.214 19.164 1.00 94.19 223 LEU A N 1
ATOM 1788 C CA . LEU A 1 223 ? -13.455 -5.999 19.043 1.00 94.19 223 LEU A CA 1
ATOM 1789 C C . LEU A 1 223 ? -12.752 -5.805 20.398 1.00 94.19 223 LEU A C 1
ATOM 1791 O O . LEU A 1 223 ? -11.529 -5.646 20.435 1.00 94.19 223 LEU A O 1
ATOM 1795 N N . GLY A 1 224 ? -13.488 -5.784 21.515 1.00 94.81 224 GLY A N 1
ATOM 1796 C CA . GLY A 1 224 ? -12.936 -5.458 22.835 1.00 94.81 224 GLY A CA 1
ATOM 1797 C C . GLY A 1 224 ? -12.516 -3.987 22.970 1.00 94.81 224 GLY A C 1
ATOM 1798 O O . GLY A 1 224 ? -11.531 -3.662 23.650 1.00 94.81 224 GLY A O 1
ATOM 1799 N N . LEU A 1 225 ? -13.240 -3.099 22.290 1.00 96.75 225 LEU A N 1
ATOM 1800 C CA . LEU A 1 225 ? -13.004 -1.662 22.207 1.00 96.75 225 LEU A CA 1
ATOM 1801 C C . LEU A 1 225 ? -14.235 -0.882 22.681 1.00 96.75 225 LEU A C 1
ATOM 1803 O O . LEU A 1 225 ? -15.366 -1.341 22.584 1.00 96.75 225 LEU A O 1
ATOM 1807 N N . SER A 1 226 ? -14.027 0.341 23.158 1.00 97.25 226 SER A N 1
ATOM 1808 C CA . SER A 1 226 ? -15.125 1.304 23.316 1.00 97.25 226 SER A CA 1
ATOM 1809 C C . SER A 1 226 ? -15.413 2.046 22.007 1.00 97.25 226 SER A C 1
ATOM 1811 O O . SER A 1 226 ? -14.531 2.194 21.156 1.00 97.25 226 SER A O 1
ATOM 1813 N N . GLU A 1 227 ? -16.617 2.613 21.866 1.00 96.94 227 GLU A N 1
ATOM 1814 C CA . GLU A 1 227 ? -16.959 3.478 20.724 1.00 96.94 227 GLU A CA 1
ATOM 1815 C C . GLU A 1 227 ? -15.934 4.601 20.503 1.00 96.94 227 GLU A C 1
ATOM 1817 O O . GLU A 1 227 ? -15.551 4.906 19.372 1.00 96.94 227 GLU A O 1
ATOM 1822 N N . LEU A 1 228 ? -15.468 5.228 21.589 1.00 96.94 228 LEU A N 1
ATOM 1823 C CA . LEU A 1 228 ? -14.492 6.312 21.515 1.00 96.94 228 LEU A CA 1
ATOM 1824 C C . LEU A 1 228 ? -13.130 5.818 21.012 1.00 96.94 228 LEU A C 1
ATOM 1826 O O . LEU A 1 228 ? -12.475 6.518 20.240 1.00 96.94 228 LEU A O 1
ATOM 1830 N N . GLU A 1 229 ? -12.706 4.624 21.428 1.00 97.62 229 GLU A N 1
ATOM 1831 C CA . GLU A 1 229 ? -11.468 4.005 20.947 1.00 97.62 229 GLU A CA 1
ATOM 1832 C C . GLU A 1 229 ? -11.554 3.699 19.456 1.00 97.62 229 GLU A C 1
ATOM 1834 O O . GLU A 1 229 ? -10.647 4.077 18.720 1.00 97.62 229 GLU A O 1
ATOM 1839 N N . VAL A 1 230 ? -12.665 3.120 18.994 1.00 97.50 230 VAL A N 1
ATOM 1840 C CA . VAL A 1 230 ? -12.921 2.879 17.566 1.00 97.50 230 VAL A CA 1
ATOM 1841 C C . VAL A 1 230 ? -12.814 4.171 16.761 1.00 97.50 230 VAL A C 1
ATOM 1843 O O . VAL A 1 230 ? -12.088 4.224 15.766 1.00 97.50 230 VAL A O 1
ATOM 1846 N N . LYS A 1 231 ? -13.457 5.254 17.209 1.00 97.06 231 LYS A N 1
ATOM 1847 C CA . LYS A 1 231 ? -13.389 6.528 16.484 1.00 97.06 231 LYS A CA 1
ATOM 1848 C C . LYS A 1 231 ? -11.976 7.117 16.449 1.00 97.06 231 LYS A C 1
ATOM 1850 O O . LYS A 1 231 ? -11.548 7.624 15.414 1.00 97.06 231 LYS A O 1
ATOM 1855 N N . LYS A 1 232 ? -11.220 7.015 17.546 1.00 96.81 232 LYS A N 1
ATOM 1856 C CA . LYS A 1 232 ? -9.816 7.454 17.595 1.00 96.81 232 LYS A CA 1
ATOM 1857 C C . LYS A 1 232 ? -8.887 6.570 16.753 1.00 96.81 232 LYS A C 1
ATOM 1859 O O . LYS A 1 232 ? -7.943 7.095 16.165 1.00 96.81 232 LYS A O 1
ATOM 1864 N N . ILE A 1 233 ? -9.147 5.261 16.657 1.00 96.94 233 ILE A N 1
ATOM 1865 C CA . ILE A 1 233 ? -8.447 4.364 15.724 1.00 96.94 233 ILE A CA 1
ATOM 1866 C C . ILE A 1 233 ? -8.682 4.845 14.294 1.00 96.94 233 ILE A C 1
ATOM 1868 O O . ILE A 1 233 ? -7.710 5.055 13.574 1.00 96.94 233 ILE A O 1
ATOM 1872 N N . LEU A 1 234 ? -9.937 5.105 13.906 1.00 96.06 234 LEU A N 1
ATOM 1873 C CA . LEU A 1 234 ? -10.249 5.649 12.581 1.00 96.06 234 LEU A CA 1
ATOM 1874 C C . LEU A 1 234 ? -9.484 6.951 12.325 1.00 96.06 234 LEU A C 1
ATOM 1876 O O . LEU A 1 234 ? -8.870 7.102 11.274 1.00 96.06 234 LEU A O 1
ATOM 1880 N N . SER A 1 235 ? -9.458 7.878 13.284 1.00 95.81 235 SER A N 1
ATOM 1881 C CA . SER A 1 235 ? -8.695 9.123 13.134 1.00 95.81 235 SER A CA 1
ATOM 1882 C C . SER A 1 235 ? -7.204 8.884 12.940 1.00 95.81 235 SER A C 1
ATOM 1884 O O . SER A 1 235 ? -6.599 9.529 12.089 1.00 95.81 235 SER A O 1
ATOM 1886 N N . SER A 1 236 ? -6.626 7.917 13.656 1.00 94.75 236 SER A N 1
ATOM 1887 C CA . SER A 1 236 ? -5.229 7.532 13.468 1.00 94.75 236 SER A CA 1
ATOM 1888 C C . SER A 1 236 ? -4.950 6.915 12.099 1.00 94.75 236 SER A C 1
ATOM 1890 O O . SER A 1 236 ? -3.864 7.142 11.576 1.00 94.75 236 SER A O 1
ATOM 1892 N N . LEU A 1 237 ? -5.883 6.143 11.535 1.00 93.88 237 LEU A N 1
ATOM 1893 C CA . LEU A 1 237 ? -5.728 5.555 10.202 1.00 93.88 237 LEU A CA 1
ATOM 1894 C C . LEU A 1 237 ? -5.772 6.637 9.112 1.00 93.88 237 LEU A C 1
ATOM 1896 O O . LEU A 1 237 ? -4.953 6.619 8.203 1.00 93.88 237 LEU A O 1
ATOM 1900 N N . PHE A 1 238 ? -6.659 7.629 9.245 1.00 91.19 238 PHE A N 1
ATOM 1901 C CA . PHE A 1 238 ? -6.780 8.735 8.282 1.00 91.19 238 PHE A CA 1
ATOM 1902 C C . PHE A 1 238 ? -5.770 9.885 8.487 1.00 91.19 238 PHE A C 1
ATOM 1904 O O . PHE A 1 238 ? -5.658 10.746 7.613 1.00 91.19 238 PHE A O 1
ATOM 1911 N N . ASP A 1 239 ? -5.062 9.953 9.622 1.00 87.62 239 ASP A N 1
ATOM 1912 C CA . ASP A 1 239 ? -3.916 10.866 9.819 1.00 87.62 239 ASP A CA 1
ATOM 1913 C C . ASP A 1 239 ? -2.729 10.460 8.940 1.00 87.62 239 ASP A C 1
ATOM 1915 O O . ASP A 1 239 ? -2.061 11.309 8.360 1.00 87.62 239 ASP A O 1
ATOM 1919 N N . ASP A 1 240 ? -2.497 9.156 8.797 1.00 79.06 240 ASP A N 1
ATOM 1920 C CA . ASP A 1 240 ? -1.398 8.608 8.000 1.00 79.06 240 ASP A CA 1
ATOM 1921 C C . ASP A 1 240 ? -1.498 8.959 6.509 1.00 79.06 240 ASP A C 1
ATOM 1923 O O . ASP A 1 240 ? -0.494 9.217 5.850 1.00 79.06 240 ASP A O 1
ATOM 1927 N N . GLU A 1 241 ? -2.722 9.053 5.992 1.00 79.94 241 GLU A N 1
ATOM 1928 C CA . GLU A 1 241 ? -2.998 9.436 4.606 1.00 79.94 241 GLU A CA 1
ATOM 1929 C C . GLU A 1 241 ? -2.889 10.952 4.360 1.00 79.94 241 GLU A C 1
ATOM 1931 O O . GLU A 1 241 ? -3.012 11.413 3.221 1.00 79.94 241 GLU A O 1
ATOM 1936 N N . MET A 1 242 ? -2.710 11.764 5.410 1.00 80.38 242 MET A N 1
ATOM 1937 C CA . MET A 1 242 ? -2.701 13.218 5.291 1.00 80.38 242 MET A CA 1
ATOM 1938 C C . MET A 1 242 ? -1.408 13.697 4.614 1.00 80.38 242 MET A C 1
ATOM 1940 O O . MET A 1 242 ? -0.318 13.555 5.176 1.00 80.38 242 MET A O 1
ATOM 1944 N N . PRO A 1 243 ? -1.481 14.332 3.428 1.00 76.00 243 PRO A N 1
ATOM 1945 C CA . PRO A 1 243 ? -0.281 14.834 2.784 1.00 76.00 243 PRO A CA 1
ATOM 1946 C C . PRO A 1 243 ? 0.272 16.040 3.554 1.00 76.00 243 PRO A C 1
ATOM 1948 O O . PRO A 1 243 ? -0.481 16.849 4.097 1.00 76.00 243 PRO A O 1
ATOM 1951 N N . LEU A 1 244 ? 1.598 16.219 3.526 1.00 70.88 244 LEU A N 1
ATOM 1952 C CA . LEU A 1 244 ? 2.304 17.279 4.268 1.00 70.88 244 LEU A CA 1
ATOM 1953 C C . LEU A 1 244 ? 1.780 18.703 4.016 1.00 70.88 244 LEU A C 1
ATOM 1955 O O . LEU A 1 244 ? 1.933 19.582 4.856 1.00 70.88 244 LEU A O 1
ATOM 1959 N N . TYR A 1 245 ? 1.188 18.954 2.849 1.00 74.88 245 TYR A N 1
ATOM 1960 C CA . TYR A 1 245 ? 0.675 20.269 2.468 1.00 74.88 245 TYR A CA 1
ATOM 1961 C C . TYR A 1 245 ? -0.795 20.503 2.864 1.00 74.88 245 TYR A C 1
ATOM 1963 O O . TYR A 1 245 ? -1.313 21.599 2.644 1.00 74.88 245 TYR A O 1
ATOM 1971 N N . ALA A 1 246 ? -1.497 19.515 3.432 1.00 81.06 246 ALA A N 1
ATOM 1972 C CA . ALA A 1 246 ? -2.911 19.629 3.799 1.00 81.06 246 ALA A CA 1
ATOM 1973 C C . ALA A 1 246 ? -3.111 20.329 5.156 1.00 81.06 246 ALA A C 1
ATOM 1975 O O . ALA A 1 246 ? -3.652 19.768 6.104 1.00 81.06 246 ALA A O 1
ATOM 1976 N N . VAL A 1 247 ? -2.718 21.604 5.228 1.00 82.12 247 VAL A N 1
ATOM 1977 C CA . VAL A 1 247 ? -2.803 22.426 6.450 1.00 82.12 247 VAL A CA 1
ATOM 1978 C C . VAL A 1 247 ? -4.232 22.507 7.004 1.00 82.12 247 VAL A C 1
ATOM 1980 O O . VAL A 1 247 ? -4.422 22.540 8.213 1.00 82.12 247 VAL A O 1
ATOM 1983 N N . TRP A 1 248 ? -5.254 22.515 6.148 1.00 83.06 248 TRP A N 1
ATOM 1984 C CA . TRP A 1 248 ? -6.653 22.562 6.592 1.00 83.06 248 TRP A CA 1
ATOM 1985 C C . TRP A 1 248 ? -7.109 21.261 7.254 1.00 83.06 248 TRP A C 1
ATOM 1987 O O . TRP A 1 248 ? -7.737 21.305 8.309 1.00 83.06 248 TRP A O 1
ATOM 1997 N N . ASP A 1 249 ? -6.732 20.118 6.678 1.00 81.88 249 ASP A N 1
ATOM 1998 C CA . ASP A 1 249 ? -7.031 18.804 7.257 1.00 81.88 249 ASP A CA 1
ATOM 1999 C C . ASP A 1 249 ? -6.310 18.630 8.604 1.00 81.88 249 ASP A C 1
ATOM 2001 O O . ASP A 1 249 ? -6.876 18.076 9.545 1.00 81.88 249 ASP A O 1
ATOM 2005 N N . LEU A 1 250 ? -5.106 19.201 8.732 1.00 83.75 250 LEU A N 1
ATOM 2006 C CA . LEU A 1 250 ? -4.347 19.237 9.980 1.00 83.75 250 LEU A CA 1
ATOM 2007 C C . LEU A 1 250 ? -5.106 19.972 11.097 1.00 83.75 250 LEU A C 1
ATOM 2009 O O . LEU A 1 250 ? -5.165 19.485 12.227 1.00 83.75 250 LEU A O 1
ATOM 2013 N N . TRP A 1 251 ? -5.701 21.133 10.805 1.00 86.19 251 TRP A N 1
ATOM 2014 C CA . TRP A 1 251 ? -6.499 21.872 11.792 1.00 86.19 251 TRP A CA 1
ATOM 2015 C C . TRP A 1 251 ? -7.743 21.097 12.227 1.00 86.19 251 TRP A C 1
ATOM 2017 O O . TRP A 1 251 ? -8.059 21.075 13.420 1.00 86.19 251 TRP A O 1
ATOM 2027 N N . ASP A 1 252 ? -8.412 20.430 11.286 1.00 86.94 252 ASP A N 1
ATOM 2028 C CA . ASP A 1 252 ? -9.565 19.579 11.582 1.00 86.94 252 ASP A CA 1
ATOM 2029 C C . ASP A 1 252 ? -9.168 18.386 12.469 1.00 86.94 252 ASP A C 1
ATOM 2031 O O . ASP A 1 252 ? -9.845 18.116 13.462 1.00 86.94 252 ASP A O 1
ATOM 2035 N N . ALA A 1 253 ? -8.040 17.724 12.190 1.00 87.06 253 ALA A N 1
ATOM 2036 C CA . ALA A 1 253 ? -7.529 16.622 13.010 1.00 87.06 253 ALA A CA 1
ATOM 2037 C C . ALA A 1 253 ? -7.176 17.067 14.442 1.00 87.06 253 ALA A C 1
ATOM 2039 O O . ALA A 1 253 ? -7.483 16.370 15.412 1.00 87.06 253 ALA A O 1
ATOM 2040 N N . ILE A 1 254 ? -6.568 18.248 14.603 1.00 87.88 254 ILE A N 1
ATOM 2041 C CA . ILE A 1 254 ? -6.222 18.800 15.923 1.00 87.88 254 ILE A CA 1
ATOM 2042 C C . ILE A 1 254 ? -7.482 19.112 16.741 1.00 87.88 254 ILE A C 1
ATOM 2044 O O . ILE A 1 254 ? -7.525 18.784 17.936 1.00 87.88 254 ILE A O 1
ATOM 2048 N N . ARG A 1 255 ? -8.477 19.753 16.110 1.00 90.31 255 ARG A N 1
ATOM 2049 C CA . ARG A 1 255 ? -9.714 20.215 16.757 1.00 90.31 255 ARG A CA 1
ATOM 2050 C C . ARG A 1 255 ? -10.634 19.049 17.111 1.00 90.31 255 ARG A C 1
ATOM 2052 O O . ARG A 1 255 ? -11.063 18.946 18.256 1.00 90.31 255 ARG A O 1
ATOM 2059 N N . ASP A 1 256 ? -10.861 18.151 16.156 1.00 93.50 256 ASP A N 1
ATOM 2060 C CA . ASP A 1 256 ? -11.926 17.149 16.202 1.00 93.50 256 ASP A CA 1
ATOM 2061 C C . ASP A 1 256 ? -11.375 15.717 16.146 1.00 93.50 256 ASP A C 1
ATOM 2063 O O . ASP A 1 256 ? -11.963 14.832 15.529 1.00 93.50 256 ASP A O 1
ATOM 2067 N N . TRP A 1 257 ? -10.242 15.450 16.807 1.00 94.25 257 TRP A N 1
ATOM 2068 C CA . TRP A 1 257 ? -9.605 14.126 16.782 1.00 94.25 257 TRP A CA 1
ATOM 2069 C C . TRP A 1 257 ? -10.552 12.947 17.058 1.00 94.25 257 TRP A C 1
ATOM 2071 O O . TRP A 1 257 ? -10.461 11.955 16.343 1.00 94.25 257 TRP A O 1
ATOM 2081 N N . PRO A 1 258 ? -11.492 13.000 18.021 1.00 94.94 258 PRO A N 1
ATOM 2082 C CA . PRO A 1 258 ? -12.412 11.888 18.253 1.00 94.94 258 PRO A CA 1
ATOM 2083 C C . PRO A 1 258 ? -13.393 11.601 17.112 1.00 94.94 258 PRO A C 1
ATOM 2085 O O . PRO A 1 258 ? -14.061 10.585 17.179 1.00 94.94 258 PRO A O 1
ATOM 2088 N N . THR A 1 259 ? -13.550 12.472 16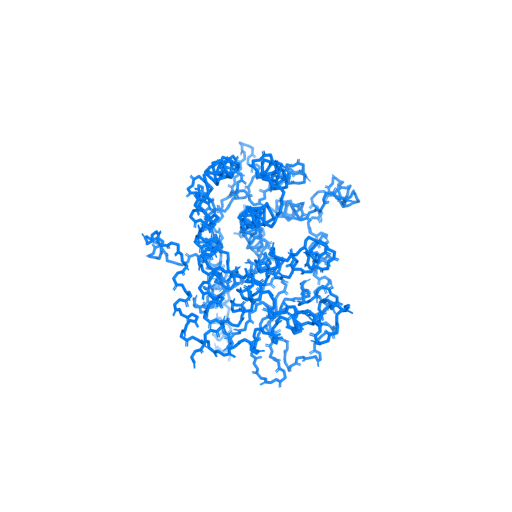.116 1.00 94.12 259 THR A N 1
ATOM 2089 C CA . THR A 1 259 ? -14.517 12.298 15.010 1.00 94.12 259 THR A CA 1
ATOM 2090 C C . THR A 1 259 ? -13.909 12.555 13.628 1.00 94.12 259 THR A C 1
ATOM 2092 O O . THR A 1 259 ? -14.578 12.366 12.606 1.00 94.12 259 THR A O 1
ATOM 2095 N N . TYR A 1 260 ? -12.636 12.953 13.570 1.00 94.38 260 TYR A N 1
ATOM 2096 C CA . TYR A 1 260 ? -11.898 13.250 12.345 1.00 94.38 260 TYR A CA 1
ATOM 2097 C C . TYR A 1 260 ? -11.935 12.076 11.355 1.00 94.38 260 TYR A C 1
ATOM 2099 O O . TYR A 1 260 ? -12.402 12.239 10.226 1.00 94.38 260 TYR A O 1
ATOM 2107 N N . GLY A 1 261 ? -11.529 10.878 11.782 1.00 93.94 261 GLY A N 1
ATOM 2108 C CA . GLY A 1 261 ? -11.489 9.693 10.924 1.00 93.94 261 GLY A CA 1
ATOM 2109 C C . GLY A 1 261 ? -12.865 9.260 10.432 1.00 93.94 261 GLY A C 1
ATOM 2110 O O . GLY A 1 261 ? -13.030 8.961 9.254 1.00 93.94 261 GLY A O 1
ATOM 2111 N N . GLU A 1 262 ? -13.883 9.311 11.292 1.00 94.19 262 GLU A N 1
ATOM 2112 C CA . GLU A 1 262 ? -15.270 9.026 10.905 1.00 94.19 262 GLU A CA 1
ATOM 2113 C C . GLU A 1 262 ? -15.761 10.003 9.823 1.00 94.19 262 GLU A C 1
ATOM 2115 O O . GLU A 1 262 ? -16.347 9.597 8.816 1.00 94.19 262 GLU A O 1
ATOM 2120 N N . THR A 1 263 ? -15.436 11.290 9.969 1.00 94.25 263 THR A N 1
ATOM 2121 C CA . THR A 1 263 ? -15.765 12.324 8.980 1.00 94.25 263 THR A CA 1
ATOM 2122 C C . THR A 1 263 ? -15.056 12.080 7.644 1.00 94.25 263 THR A C 1
ATOM 2124 O O . THR A 1 263 ? -15.668 12.235 6.581 1.00 94.25 263 THR A O 1
ATOM 2127 N N . ARG A 1 264 ? -13.771 11.698 7.662 1.00 92.81 264 ARG A N 1
ATOM 2128 C CA . ARG A 1 264 ? -12.995 11.376 6.450 1.00 92.81 264 ARG A CA 1
ATOM 2129 C C . ARG A 1 264 ? -13.533 10.125 5.763 1.00 92.81 264 ARG A C 1
ATOM 2131 O O . ARG A 1 264 ? -13.806 10.172 4.563 1.00 92.81 264 ARG A O 1
ATOM 2138 N N . HIS A 1 265 ? -13.793 9.070 6.527 1.00 92.88 265 HIS A N 1
ATOM 2139 C CA . HIS A 1 265 ? -14.394 7.841 6.023 1.00 92.88 265 HIS A CA 1
ATOM 2140 C C . HIS A 1 265 ? -15.757 8.106 5.375 1.00 92.88 265 HIS A C 1
ATOM 2142 O O . HIS A 1 265 ? -16.002 7.695 4.244 1.00 92.88 265 HIS A O 1
ATOM 2148 N N . TRP A 1 266 ? -16.634 8.878 6.021 1.00 93.94 266 TRP A N 1
ATOM 2149 C CA . TRP A 1 266 ? -17.927 9.242 5.441 1.00 93.94 266 TRP A CA 1
ATOM 215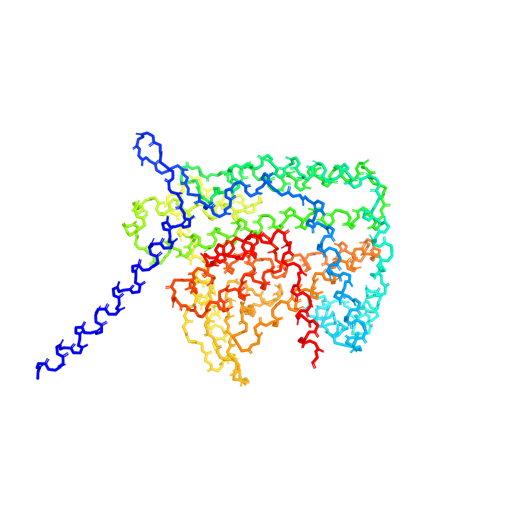0 C C . TRP A 1 266 ? -17.790 10.021 4.123 1.00 93.94 266 TRP A C 1
ATOM 2152 O O . TRP A 1 266 ? -18.521 9.761 3.162 1.00 93.94 266 TRP A O 1
ATOM 2162 N N . LYS A 1 267 ? -16.826 10.951 4.029 1.00 93.25 267 LYS A N 1
ATOM 2163 C CA . LYS A 1 267 ? -16.516 11.655 2.769 1.00 93.25 267 LYS A CA 1
ATOM 2164 C C . LYS A 1 267 ? -16.055 10.670 1.683 1.00 93.25 267 LYS A C 1
ATOM 2166 O O . LYS A 1 267 ? -16.490 10.804 0.535 1.00 93.25 267 LYS A O 1
ATOM 2171 N N . ALA A 1 268 ? -15.232 9.678 2.032 1.00 91.75 268 ALA A N 1
ATOM 2172 C CA . ALA A 1 268 ? -14.801 8.618 1.118 1.00 91.75 268 ALA A CA 1
ATOM 2173 C C . ALA A 1 268 ? -15.987 7.754 0.648 1.00 91.75 268 ALA A C 1
ATOM 2175 O O . ALA A 1 268 ? -16.180 7.569 -0.554 1.00 91.75 268 ALA A O 1
ATOM 2176 N N . MET A 1 269 ? -16.872 7.339 1.556 1.00 92.19 269 MET A N 1
ATOM 2177 C CA . MET A 1 269 ? -18.069 6.563 1.209 1.00 92.19 269 MET A CA 1
ATOM 2178 C C . MET A 1 269 ? -19.023 7.328 0.288 1.00 92.19 269 MET A C 1
ATOM 2180 O O . MET A 1 269 ? -19.511 6.782 -0.702 1.00 92.19 269 MET A O 1
ATOM 2184 N N . LYS A 1 270 ? -19.201 8.636 0.499 1.00 94.06 270 LYS A N 1
ATOM 2185 C CA . LYS A 1 270 ? -19.958 9.483 -0.437 1.00 94.06 270 LYS A CA 1
ATOM 2186 C C . LYS A 1 270 ? -19.351 9.531 -1.839 1.00 94.06 270 LYS A C 1
ATOM 2188 O O . LYS A 1 270 ? -20.085 9.619 -2.831 1.00 94.06 270 LYS A O 1
ATOM 2193 N N . LYS A 1 271 ? -18.018 9.502 -1.948 1.00 92.25 271 LYS A N 1
ATOM 2194 C CA . LYS A 1 271 ? -17.318 9.419 -3.239 1.00 92.25 271 LYS A CA 1
ATOM 2195 C C . LYS A 1 271 ? -17.632 8.087 -3.924 1.00 92.25 271 LYS A C 1
ATOM 2197 O O . LYS A 1 271 ? -18.003 8.106 -5.101 1.00 92.25 271 LYS A O 1
ATOM 2202 N N . VAL A 1 272 ? -17.580 6.982 -3.181 1.00 92.88 272 VAL A N 1
ATOM 2203 C CA . VAL A 1 272 ? -17.940 5.635 -3.654 1.00 92.88 272 VAL A CA 1
ATOM 2204 C C . VAL A 1 272 ? -19.384 5.589 -4.158 1.00 92.88 272 VAL A C 1
ATOM 2206 O O . VAL A 1 272 ? -19.619 5.245 -5.316 1.00 92.88 272 VAL A O 1
ATOM 2209 N N . GLU A 1 273 ? -20.355 6.053 -3.370 1.00 93.19 273 GLU A N 1
ATOM 2210 C CA . GLU A 1 273 ? -21.774 6.103 -3.761 1.00 93.19 273 GLU A CA 1
ATOM 2211 C C . GLU A 1 273 ? -22.019 6.940 -5.024 1.00 93.19 273 GLU A C 1
ATOM 2213 O O . GLU A 1 273 ? -22.848 6.609 -5.881 1.00 93.19 273 GLU A O 1
ATOM 2218 N N . LYS A 1 274 ? -21.311 8.066 -5.163 1.00 93.81 274 LYS A N 1
ATOM 2219 C CA . LYS A 1 274 ? -21.363 8.889 -6.377 1.00 93.81 274 LYS A CA 1
ATOM 2220 C C . LYS A 1 274 ? -20.794 8.133 -7.579 1.00 93.81 274 LYS A C 1
ATOM 2222 O O . LYS A 1 274 ? -21.368 8.226 -8.666 1.00 93.81 274 LYS A O 1
ATOM 2227 N N . GLY A 1 275 ? -19.700 7.398 -7.392 1.00 92.38 275 GLY A N 1
ATOM 2228 C CA . GLY A 1 275 ? -19.111 6.520 -8.402 1.00 92.38 275 GLY A CA 1
ATOM 2229 C C . GLY A 1 275 ? -20.091 5.439 -8.855 1.00 92.38 275 GLY A C 1
ATOM 2230 O O . GLY A 1 275 ? -20.379 5.340 -10.048 1.00 92.38 275 GLY A O 1
ATOM 2231 N N . ILE A 1 276 ? -20.690 4.717 -7.909 1.00 92.88 276 ILE A N 1
ATOM 2232 C CA . ILE A 1 276 ? -21.695 3.677 -8.165 1.00 92.88 276 ILE A CA 1
ATOM 2233 C C . ILE A 1 276 ? -22.846 4.232 -8.998 1.00 92.88 276 ILE A C 1
ATOM 2235 O O . ILE A 1 276 ? -23.145 3.703 -10.068 1.00 92.88 276 ILE A O 1
ATOM 2239 N N . ARG A 1 277 ? -23.459 5.343 -8.569 1.00 93.06 277 ARG A N 1
ATOM 2240 C CA . ARG A 1 277 ? -24.566 5.971 -9.311 1.00 93.06 277 ARG A CA 1
ATOM 2241 C C . ARG A 1 277 ? -24.166 6.355 -10.732 1.00 93.06 277 ARG A C 1
ATOM 2243 O O . ARG A 1 277 ? -24.943 6.158 -11.661 1.00 93.06 277 ARG A O 1
ATOM 2250 N N . LYS A 1 278 ? -22.951 6.877 -10.911 1.00 93.25 278 LYS A N 1
ATOM 2251 C CA . LYS A 1 278 ? -22.443 7.307 -12.217 1.00 93.25 278 LYS A CA 1
ATOM 2252 C C . LYS A 1 278 ? -22.168 6.134 -13.163 1.00 93.25 278 LYS A C 1
ATOM 2254 O O . LYS A 1 278 ? -22.412 6.261 -14.361 1.00 93.25 278 LYS A O 1
ATOM 2259 N N . TYR A 1 279 ? -21.631 5.026 -12.654 1.00 92.25 279 TYR A N 1
ATOM 2260 C CA . TYR A 1 279 ? -21.126 3.929 -13.487 1.00 92.25 279 TYR A CA 1
ATOM 2261 C C . TYR A 1 279 ? -21.999 2.674 -13.493 1.00 92.25 279 TYR A C 1
ATOM 2263 O O . TYR A 1 279 ? -21.738 1.796 -14.309 1.00 92.25 279 TYR A O 1
ATOM 2271 N N . ARG A 1 280 ? -23.073 2.600 -12.693 1.00 92.00 280 ARG A N 1
ATOM 2272 C CA . ARG A 1 280 ? -23.996 1.448 -12.647 1.00 92.00 280 ARG A CA 1
ATOM 2273 C C . ARG A 1 280 ? -24.431 0.976 -14.041 1.00 92.00 280 ARG A C 1
ATOM 2275 O O . ARG A 1 280 ? -24.306 -0.200 -14.346 1.00 92.00 280 ARG A O 1
ATOM 2282 N N . GLY A 1 281 ? -24.840 1.890 -14.926 1.00 91.75 281 GLY A N 1
ATOM 2283 C CA . GLY A 1 281 ? -25.276 1.553 -16.294 1.00 91.75 281 GLY A CA 1
ATOM 2284 C C . GLY A 1 281 ? -24.165 1.103 -17.260 1.00 91.75 281 GLY A C 1
ATOM 2285 O O . GLY A 1 281 ? -24.437 0.805 -18.426 1.00 91.75 281 GLY A O 1
ATOM 2286 N N . LYS A 1 282 ? -22.897 1.091 -16.830 1.00 91.69 282 LYS A N 1
ATOM 2287 C CA . LYS A 1 282 ? -21.771 0.574 -17.624 1.00 91.69 282 LYS A CA 1
ATOM 2288 C C . LYS A 1 282 ? -21.551 -0.925 -17.423 1.00 91.69 282 LYS A C 1
ATOM 2290 O O . LYS A 1 282 ? -20.919 -1.535 -18.284 1.00 91.69 282 LYS A O 1
ATOM 2295 N N . PHE A 1 283 ? -22.111 -1.506 -16.367 1.00 93.44 283 PHE A N 1
ATOM 2296 C CA . PHE A 1 283 ? -22.005 -2.924 -16.037 1.00 93.44 283 PHE A CA 1
ATOM 2297 C C . PHE A 1 283 ? -23.338 -3.633 -16.292 1.00 93.44 283 PHE A C 1
ATOM 2299 O O . PHE A 1 283 ? -24.388 -2.994 -16.348 1.00 93.44 283 PHE A O 1
ATOM 2306 N N . ARG A 1 284 ? -23.285 -4.949 -16.514 1.00 93.50 284 ARG A N 1
ATOM 2307 C CA . ARG A 1 284 ? -24.480 -5.792 -16.650 1.00 93.50 284 ARG A CA 1
ATOM 2308 C C . ARG A 1 284 ? -25.173 -5.938 -15.299 1.00 93.50 284 ARG A C 1
ATOM 2310 O O . ARG A 1 284 ? -26.388 -5.801 -15.226 1.00 93.50 284 ARG A O 1
ATOM 2317 N N . SER A 1 285 ? -24.387 -6.190 -14.261 1.00 93.75 285 SER A N 1
ATOM 2318 C CA . SER A 1 285 ? -24.823 -6.194 -12.871 1.00 93.75 285 SER A CA 1
ATOM 2319 C C . SER A 1 285 ? -23.783 -5.488 -12.008 1.00 93.75 285 SER A C 1
ATOM 2321 O O . SER A 1 285 ? -22.599 -5.434 -12.353 1.00 93.75 285 SER A O 1
ATOM 2323 N N . LEU A 1 286 ? -24.258 -4.907 -10.915 1.00 92.38 286 LEU A N 1
ATOM 2324 C CA . LEU A 1 286 ? -23.443 -4.386 -9.831 1.00 92.38 286 LEU A CA 1
ATOM 2325 C C . LEU A 1 286 ? -24.120 -4.891 -8.564 1.00 92.38 286 LEU A C 1
ATOM 2327 O O . LEU A 1 286 ? -25.183 -4.384 -8.201 1.00 92.38 286 LEU A O 1
ATOM 2331 N N . ASP A 1 287 ? -23.545 -5.952 -8.021 1.00 84.88 287 ASP A N 1
ATOM 2332 C CA . ASP A 1 287 ? -24.183 -6.851 -7.076 1.00 84.88 287 ASP A CA 1
ATOM 2333 C C . ASP A 1 287 ? -23.806 -6.435 -5.649 1.00 84.88 287 ASP A C 1
ATOM 2335 O O . ASP A 1 287 ? -24.188 -5.359 -5.180 1.00 84.88 287 ASP A O 1
ATOM 2339 N N . GLU A 1 288 ? -23.048 -7.283 -4.964 1.00 87.00 288 GLU A N 1
ATOM 2340 C CA . GLU A 1 288 ? -22.698 -7.153 -3.558 1.00 87.00 288 GLU A CA 1
ATOM 2341 C C . GLU A 1 288 ? -21.465 -6.273 -3.320 1.00 87.00 288 GLU A C 1
ATOM 2343 O O . GLU A 1 288 ? -20.583 -6.139 -4.170 1.00 87.00 288 GLU A O 1
ATOM 2348 N N . ARG A 1 289 ? -21.403 -5.668 -2.131 1.00 89.81 289 ARG A N 1
ATOM 2349 C CA . ARG A 1 289 ? -20.241 -4.930 -1.636 1.00 89.81 289 ARG A CA 1
ATOM 2350 C C . ARG A 1 289 ? -19.224 -5.906 -1.033 1.00 89.81 289 ARG A C 1
ATOM 2352 O O . ARG A 1 289 ? -19.541 -6.582 -0.066 1.00 89.81 289 ARG A O 1
ATOM 2359 N N . TRP A 1 290 ? -18.001 -5.916 -1.553 1.00 89.50 290 TRP A N 1
ATOM 2360 C CA . TRP A 1 290 ? -16.904 -6.795 -1.130 1.00 89.50 290 TRP A CA 1
ATOM 2361 C C . TRP A 1 290 ? -15.842 -6.051 -0.306 1.00 89.50 290 TRP A C 1
ATOM 2363 O O . TRP A 1 290 ? -14.691 -5.929 -0.712 1.00 89.50 290 TRP A O 1
ATOM 2373 N N . GLY A 1 291 ? -16.235 -5.491 0.838 1.00 83.19 291 GLY A N 1
ATOM 2374 C CA . GLY A 1 291 ? -15.376 -4.631 1.662 1.00 83.19 291 GLY A CA 1
ATOM 2375 C C . GLY A 1 291 ? -15.641 -3.140 1.445 1.00 83.19 291 GLY A C 1
ATOM 2376 O O . GLY A 1 291 ? -16.665 -2.741 0.886 1.00 83.19 291 GLY A O 1
ATOM 2377 N N . ASP A 1 292 ? -14.754 -2.266 1.928 1.00 83.12 292 ASP A N 1
ATOM 2378 C CA . ASP A 1 292 ? -15.153 -0.870 2.117 1.00 83.12 292 ASP A CA 1
ATOM 2379 C C . ASP A 1 292 ? -15.405 -0.109 0.810 1.00 83.12 292 ASP A C 1
ATOM 2381 O O . ASP A 1 292 ? -16.408 0.599 0.672 1.00 83.12 292 ASP A O 1
ATOM 2385 N N . TYR A 1 293 ? -14.537 -0.312 -0.175 1.00 91.00 293 TYR A N 1
ATOM 2386 C CA . TYR A 1 293 ? -14.557 0.427 -1.439 1.00 91.00 293 TYR A CA 1
ATOM 2387 C C . TYR A 1 293 ? -14.890 -0.441 -2.656 1.00 91.00 293 TYR A C 1
ATOM 2389 O O . TYR A 1 293 ? -14.940 0.063 -3.783 1.00 91.00 293 TYR A O 1
ATOM 2397 N N . TYR A 1 294 ? -15.143 -1.728 -2.424 1.00 94.50 294 TYR A N 1
ATOM 2398 C CA . TYR A 1 294 ? -15.168 -2.766 -3.444 1.00 94.50 294 TYR A CA 1
ATOM 2399 C C . TYR A 1 294 ? -16.569 -3.324 -3.670 1.00 94.50 294 TYR A C 1
ATOM 2401 O O . TYR A 1 294 ? -17.340 -3.482 -2.728 1.00 94.50 294 TYR A O 1
ATOM 2409 N N . TYR A 1 295 ? -16.901 -3.625 -4.922 1.00 94.56 295 TYR A N 1
ATOM 2410 C CA . TYR A 1 295 ? -18.193 -4.192 -5.306 1.00 94.56 295 TYR A CA 1
ATOM 2411 C C . TYR A 1 295 ? -18.017 -5.251 -6.382 1.00 94.56 295 TYR A C 1
ATOM 2413 O O . TYR A 1 295 ? -17.339 -5.011 -7.385 1.00 94.56 295 TYR A O 1
ATOM 2421 N N . LEU A 1 296 ? -18.679 -6.389 -6.212 1.00 94.50 296 LEU A N 1
ATOM 2422 C CA . LEU A 1 296 ? -18.791 -7.399 -7.247 1.00 94.50 296 LEU A CA 1
ATOM 2423 C C . LEU A 1 296 ? -19.657 -6.866 -8.396 1.00 94.50 296 LEU A C 1
ATOM 2425 O O . LEU A 1 296 ? -20.726 -6.285 -8.201 1.00 94.50 296 LEU A O 1
ATOM 2429 N N . ALA A 1 297 ? -19.181 -7.051 -9.618 1.00 94.44 297 ALA A N 1
ATOM 2430 C CA . ALA A 1 297 ? -19.857 -6.624 -10.827 1.00 94.44 297 ALA A CA 1
ATOM 2431 C C . ALA A 1 297 ? -19.683 -7.656 -11.937 1.00 94.44 297 ALA A C 1
ATOM 2433 O O . ALA A 1 297 ? -18.666 -8.344 -12.030 1.00 94.44 297 ALA A O 1
ATOM 2434 N N . THR A 1 298 ? -20.644 -7.686 -12.855 1.00 94.38 298 THR A N 1
ATOM 2435 C CA . THR A 1 298 ? -20.508 -8.407 -14.122 1.00 94.38 298 THR A CA 1
ATOM 2436 C C . THR A 1 298 ? -20.406 -7.396 -15.253 1.00 94.38 298 THR A C 1
ATOM 2438 O O . THR A 1 298 ? -21.274 -6.534 -15.417 1.00 94.38 298 THR A O 1
ATOM 2441 N N . ASN A 1 299 ? -19.351 -7.468 -16.064 1.00 91.44 299 ASN A N 1
ATOM 2442 C CA . ASN A 1 299 ? -19.224 -6.587 -17.223 1.00 91.44 299 ASN A CA 1
ATOM 2443 C C . ASN A 1 299 ? -20.209 -6.966 -18.345 1.00 91.44 299 ASN A C 1
ATOM 2445 O O . ASN A 1 299 ? -20.881 -7.996 -18.306 1.00 91.44 299 ASN A O 1
ATOM 2449 N N . LYS A 1 300 ? -20.303 -6.124 -19.380 1.00 88.62 300 LYS A N 1
ATOM 2450 C CA . LYS A 1 300 ? -21.216 -6.365 -20.514 1.00 88.62 300 LYS A CA 1
ATOM 2451 C C . LYS A 1 300 ? -20.912 -7.650 -21.290 1.00 88.62 300 LYS A C 1
ATOM 2453 O O . LYS A 1 300 ? -21.819 -8.199 -21.903 1.00 88.62 300 LYS A O 1
ATOM 2458 N N . SER A 1 301 ? -19.673 -8.128 -21.229 1.00 87.94 301 SER A N 1
ATOM 2459 C CA . SER A 1 301 ? -19.234 -9.385 -21.841 1.00 87.94 301 SER A CA 1
ATOM 2460 C C . SER A 1 301 ? -19.502 -10.613 -20.962 1.00 87.94 301 SER A C 1
ATOM 2462 O O . SER A 1 301 ? -19.187 -11.722 -21.373 1.00 87.94 301 SER A O 1
ATOM 2464 N N . GLY A 1 302 ? -20.079 -10.441 -19.767 1.00 91.06 302 GLY A N 1
ATOM 2465 C CA . GLY A 1 302 ? -20.425 -11.535 -18.860 1.00 91.06 302 GLY A CA 1
ATOM 2466 C C . GLY A 1 302 ? -19.323 -11.965 -17.889 1.00 91.06 302 GLY A C 1
ATOM 2467 O O . GLY A 1 302 ? -19.542 -12.916 -17.152 1.00 91.06 302 GLY A O 1
ATOM 2468 N N . HIS A 1 303 ? -18.174 -11.283 -17.849 1.00 90.00 303 HIS A N 1
ATOM 2469 C CA . HIS A 1 303 ? -17.110 -11.594 -16.889 1.00 90.00 303 HIS A CA 1
ATOM 2470 C C . HIS A 1 303 ? -17.360 -10.929 -15.538 1.00 90.00 303 HIS A C 1
ATOM 2472 O O . HIS A 1 303 ? -17.682 -9.736 -15.484 1.00 90.00 303 HIS A O 1
ATOM 2478 N N . ARG A 1 304 ? -17.133 -11.685 -14.465 1.00 92.75 304 ARG A N 1
ATOM 2479 C CA . ARG A 1 304 ? -17.187 -11.217 -13.082 1.00 92.75 304 ARG A CA 1
ATOM 2480 C C . ARG A 1 304 ? -15.880 -10.551 -12.681 1.00 92.75 304 ARG A C 1
ATOM 2482 O O . ARG A 1 304 ? -14.782 -11.046 -12.953 1.00 92.75 304 ARG A O 1
ATOM 2489 N N . LEU A 1 305 ? -16.012 -9.414 -12.021 1.00 93.56 305 LEU A N 1
ATOM 2490 C CA . LEU A 1 305 ? -14.906 -8.590 -11.569 1.00 93.56 305 LEU A CA 1
ATOM 2491 C C . LEU A 1 305 ? -15.306 -7.823 -10.309 1.00 93.56 305 LEU A C 1
ATOM 2493 O O . LEU A 1 305 ? -16.476 -7.514 -10.107 1.00 93.56 305 LEU A O 1
ATOM 2497 N N . VAL A 1 306 ? -14.327 -7.495 -9.481 1.00 94.44 306 VAL A N 1
ATOM 2498 C CA . VAL A 1 306 ? -14.495 -6.680 -8.281 1.00 94.44 306 VAL A CA 1
ATOM 2499 C C . VAL A 1 306 ? -14.009 -5.275 -8.612 1.00 94.44 306 VAL A C 1
ATOM 2501 O O . VAL A 1 306 ? -12.856 -5.093 -8.996 1.00 94.44 306 VAL A O 1
ATOM 2504 N N . LEU A 1 307 ? -14.885 -4.282 -8.510 1.00 94.75 307 LEU A N 1
ATOM 2505 C CA . LEU A 1 307 ? -14.589 -2.877 -8.791 1.00 94.75 307 LEU A CA 1
ATOM 2506 C C . LEU A 1 307 ? -14.228 -2.140 -7.516 1.00 94.75 307 LEU A C 1
ATOM 2508 O O . LEU A 1 307 ? -14.994 -2.206 -6.564 1.00 94.75 307 LEU A O 1
ATOM 2512 N N . ASN A 1 308 ? -13.155 -1.358 -7.543 1.00 94.56 308 ASN A N 1
ATOM 2513 C CA . ASN A 1 308 ? -12.881 -0.349 -6.531 1.00 94.56 308 ASN A CA 1
ATOM 2514 C C . ASN A 1 308 ? -13.416 1.006 -7.016 1.00 94.56 308 ASN A C 1
ATOM 2516 O O . ASN A 1 308 ? -13.040 1.507 -8.074 1.00 94.56 308 ASN A O 1
ATOM 2520 N N . PHE A 1 309 ? -14.326 1.600 -6.248 1.00 93.44 309 PHE A N 1
ATOM 2521 C CA . PHE A 1 309 ? -14.910 2.909 -6.561 1.00 93.44 309 PHE A CA 1
ATOM 2522 C C . PHE A 1 309 ? -14.205 4.082 -5.872 1.00 93.44 309 PHE A C 1
ATOM 2524 O O . PHE A 1 309 ? -14.524 5.241 -6.165 1.00 93.44 309 PHE A O 1
ATOM 2531 N N . MET A 1 310 ? -13.277 3.805 -4.956 1.00 91.69 310 MET A N 1
ATOM 2532 C CA . MET A 1 310 ? -12.443 4.820 -4.323 1.00 91.69 310 MET A CA 1
ATOM 2533 C C . MET A 1 310 ? -11.353 5.296 -5.282 1.00 91.69 310 MET A C 1
ATOM 2535 O O . MET A 1 310 ? -11.149 6.511 -5.412 1.00 91.69 310 MET A O 1
ATOM 2539 N N . ASP A 1 311 ? -10.733 4.368 -6.009 1.00 89.75 311 ASP A N 1
ATOM 2540 C CA . ASP A 1 311 ? -9.669 4.670 -6.961 1.00 89.75 311 ASP A CA 1
ATOM 2541 C C . ASP A 1 311 ? -10.161 4.620 -8.408 1.00 89.75 311 ASP A C 1
ATOM 2543 O O . ASP A 1 311 ? -10.909 3.724 -8.803 1.00 89.75 311 ASP A O 1
ATOM 2547 N N . PRO A 1 312 ? -9.776 5.597 -9.240 1.00 85.00 312 PRO A N 1
ATOM 2548 C CA . PRO A 1 312 ? -10.001 5.491 -10.665 1.00 85.00 312 PRO A CA 1
ATOM 2549 C C . PRO A 1 312 ? -8.950 4.585 -11.326 1.00 85.00 312 PRO A C 1
ATOM 2551 O O . PRO A 1 312 ? -7.795 4.548 -10.909 1.00 85.00 312 PRO A O 1
ATOM 2554 N N . VAL A 1 313 ? -9.316 3.922 -12.428 1.00 80.19 313 VAL A N 1
ATOM 2555 C CA . VAL A 1 313 ? -8.378 3.121 -13.246 1.00 80.19 313 VAL A CA 1
ATOM 2556 C C . VAL A 1 313 ? -7.250 3.966 -13.860 1.00 80.19 313 VAL A C 1
ATOM 2558 O O . VAL A 1 313 ? -6.140 3.478 -14.039 1.00 80.19 313 VAL A O 1
ATOM 2561 N N . TYR A 1 314 ? -7.526 5.240 -14.150 1.00 74.06 314 TYR A N 1
ATOM 2562 C CA . TYR A 1 314 ? -6.587 6.197 -14.743 1.00 74.06 314 TYR A CA 1
ATOM 2563 C C . TYR A 1 314 ? -6.719 7.539 -14.029 1.00 74.06 314 TYR A C 1
ATOM 2565 O O . TYR A 1 314 ? -7.838 7.927 -13.690 1.00 74.06 314 TYR A O 1
ATOM 2573 N N . TYR A 1 315 ? -5.627 8.296 -13.894 1.00 68.06 315 TYR A N 1
ATOM 2574 C CA . TYR A 1 315 ? -5.616 9.580 -13.177 1.00 68.06 315 TYR A CA 1
ATOM 2575 C C . TYR A 1 315 ? -6.630 10.597 -13.738 1.00 68.06 315 TYR A C 1
ATOM 2577 O O . TYR A 1 315 ? -7.326 11.281 -12.987 1.00 68.06 315 TYR A O 1
ATOM 2585 N N . PHE A 1 316 ? -6.767 10.662 -15.066 1.00 69.88 316 PHE A N 1
ATOM 2586 C CA . PHE A 1 316 ? -7.662 11.613 -15.742 1.00 69.88 316 PHE A CA 1
ATOM 2587 C C . PHE A 1 316 ? -9.093 11.112 -15.924 1.00 69.88 316 PHE A C 1
ATOM 2589 O O . PHE A 1 316 ? -9.982 11.873 -16.316 1.00 69.88 316 PHE A O 1
ATOM 2596 N N . THR A 1 317 ? -9.350 9.837 -15.637 1.00 75.81 317 THR A N 1
ATOM 2597 C CA . THR A 1 317 ? -10.703 9.290 -15.696 1.00 75.81 317 THR A CA 1
ATOM 2598 C C . THR A 1 317 ? -11.253 9.145 -14.287 1.00 75.81 317 THR A C 1
ATOM 2600 O O . THR A 1 317 ? -10.528 9.079 -13.308 1.00 75.81 317 THR A O 1
ATOM 2603 N N . ARG A 1 318 ? -12.577 9.097 -14.159 1.00 80.94 318 ARG A N 1
ATOM 2604 C CA . ARG A 1 318 ? -13.220 8.704 -12.894 1.00 80.94 318 ARG A CA 1
ATOM 2605 C C . ARG A 1 318 ? -13.744 7.272 -12.945 1.00 80.94 318 ARG A C 1
ATOM 2607 O O . ARG A 1 318 ? -14.560 6.915 -12.107 1.00 80.94 318 ARG A O 1
ATOM 2614 N N . PHE A 1 319 ? -13.391 6.519 -13.989 1.00 87.25 319 PHE A N 1
ATOM 2615 C CA . PHE A 1 319 ? -13.886 5.158 -14.157 1.00 87.25 319 PHE A CA 1
ATOM 2616 C C . PHE A 1 319 ? -13.279 4.285 -13.051 1.00 87.25 319 PHE A C 1
ATOM 2618 O O . PHE A 1 319 ? -12.085 4.439 -12.809 1.00 87.25 319 PHE A O 1
ATOM 2625 N N . PRO A 1 320 ? -14.067 3.449 -12.354 1.00 91.12 320 PRO A N 1
ATOM 2626 C CA . PRO A 1 320 ? -13.561 2.659 -11.234 1.00 91.12 320 PRO A CA 1
ATOM 2627 C C . PRO A 1 320 ? -12.463 1.700 -11.697 1.00 91.12 320 PRO A C 1
ATOM 2629 O O . PRO A 1 320 ? -12.538 1.151 -12.801 1.00 91.12 320 PRO A O 1
ATOM 2632 N N . SER A 1 321 ? -11.444 1.510 -10.870 1.00 91.19 321 SER A N 1
ATOM 2633 C CA . SER A 1 321 ? -10.418 0.491 -11.081 1.00 91.19 321 SER A CA 1
ATOM 2634 C C . SER A 1 321 ? -10.972 -0.913 -10.840 1.00 91.19 321 SER A C 1
ATOM 2636 O O . SER A 1 321 ? -11.956 -1.122 -10.127 1.00 91.19 321 SER A O 1
ATOM 2638 N N . VAL A 1 322 ? -10.334 -1.902 -11.467 1.00 90.62 322 VAL A N 1
ATOM 2639 C CA . VAL A 1 322 ? -10.635 -3.314 -11.223 1.00 90.62 322 VAL A CA 1
ATOM 2640 C C . VAL A 1 322 ? -9.725 -3.803 -10.105 1.00 90.62 322 VAL A C 1
ATOM 2642 O O . VAL A 1 322 ? -8.516 -3.923 -10.290 1.00 90.62 322 VAL A O 1
ATOM 2645 N N . GLY A 1 323 ? -10.320 -4.087 -8.952 1.00 89.69 323 GLY A N 1
ATOM 2646 C CA . GLY A 1 323 ? -9.642 -4.711 -7.825 1.00 89.69 323 GLY A CA 1
ATOM 2647 C C . GLY A 1 323 ? -9.285 -6.154 -8.084 1.00 89.69 323 GLY A C 1
ATOM 2648 O O . GLY A 1 323 ? -8.190 -6.563 -7.749 1.00 89.69 323 GLY A O 1
ATOM 2649 N N . MET A 1 324 ? -10.150 -6.918 -8.741 1.00 90.88 324 MET A N 1
ATOM 2650 C CA . MET A 1 324 ? -9.839 -8.296 -9.113 1.00 90.88 324 MET A CA 1
ATOM 2651 C C . MET A 1 324 ? -10.685 -8.725 -10.303 1.00 90.88 324 MET A C 1
ATOM 2653 O O . MET A 1 324 ? -11.856 -8.368 -10.403 1.00 90.88 324 MET A O 1
ATOM 2657 N N . TYR A 1 325 ? -10.123 -9.547 -11.180 1.00 89.06 325 TYR A N 1
ATOM 2658 C CA . TYR A 1 325 ? -10.911 -10.334 -12.121 1.00 89.06 325 TYR A CA 1
ATOM 2659 C C . TYR A 1 325 ? -11.164 -11.719 -11.529 1.00 89.06 325 TYR A C 1
ATOM 2661 O O . TYR A 1 325 ? -10.242 -12.527 -11.446 1.00 89.06 325 TYR A O 1
ATOM 2669 N N . VAL A 1 326 ? -12.413 -12.019 -11.173 1.00 88.62 326 VAL A N 1
ATOM 2670 C CA . VAL A 1 326 ? -12.777 -13.308 -10.555 1.00 88.62 326 VAL A CA 1
ATOM 2671 C C . VAL A 1 326 ? -12.542 -14.462 -11.536 1.00 88.62 326 VAL A C 1
ATOM 2673 O O . VAL A 1 326 ? -12.036 -15.520 -11.162 1.00 88.62 326 VAL A O 1
ATOM 2676 N N . ASP A 1 327 ? -12.848 -14.230 -12.816 1.00 85.56 327 ASP A N 1
ATOM 2677 C CA . ASP A 1 327 ? -12.722 -15.247 -13.866 1.00 85.56 327 ASP A CA 1
ATOM 2678 C C . ASP A 1 327 ? -11.351 -15.215 -14.585 1.00 85.56 327 ASP A C 1
ATOM 2680 O O . ASP A 1 327 ? -10.999 -16.158 -15.287 1.00 85.56 327 ASP A O 1
ATOM 2684 N N . LYS A 1 328 ? -10.561 -14.138 -14.433 1.00 83.62 328 LYS A N 1
ATOM 2685 C CA . LYS A 1 328 ? -9.231 -13.957 -15.063 1.00 83.62 328 LYS A CA 1
ATOM 2686 C C . LYS A 1 328 ? -8.184 -13.555 -14.026 1.00 83.62 328 LYS A C 1
ATOM 2688 O O . LYS A 1 328 ? -7.597 -12.478 -14.100 1.00 83.62 328 LYS A O 1
ATOM 2693 N N . ARG A 1 329 ? -7.965 -14.429 -13.049 1.00 78.56 329 ARG A N 1
ATOM 2694 C CA . ARG A 1 329 ? -7.283 -14.116 -11.779 1.00 78.56 329 ARG A CA 1
ATOM 2695 C C . ARG A 1 329 ? -5.864 -13.545 -11.910 1.00 78.56 329 ARG A C 1
ATOM 2697 O O . ARG A 1 329 ? -5.409 -12.802 -11.053 1.00 78.56 329 ARG A O 1
ATOM 2704 N N . TRP A 1 330 ? -5.180 -13.822 -13.016 1.00 76.69 330 TRP A N 1
ATOM 2705 C CA . TRP A 1 330 ? -3.822 -13.346 -13.300 1.00 76.69 330 TRP A CA 1
ATOM 2706 C C . TRP A 1 330 ? -3.755 -12.007 -14.044 1.00 76.69 330 TRP A C 1
ATOM 2708 O O . TRP A 1 330 ? -2.665 -11.458 -14.199 1.00 76.69 330 TRP A O 1
ATOM 2718 N N . ALA A 1 331 ? -4.878 -11.469 -14.527 1.00 79.62 331 ALA A N 1
ATOM 2719 C CA . ALA A 1 331 ? -4.867 -10.280 -15.379 1.00 79.62 331 ALA A CA 1
ATOM 2720 C C . ALA A 1 331 ? -4.260 -9.062 -14.664 1.00 79.62 331 ALA A C 1
ATOM 2722 O O . ALA A 1 331 ? -3.437 -8.362 -15.249 1.00 79.62 331 ALA A O 1
ATOM 2723 N N . ASN A 1 332 ? -4.590 -8.868 -13.383 1.00 83.31 332 ASN A N 1
ATOM 2724 C CA . ASN A 1 332 ? -4.038 -7.780 -12.576 1.00 83.31 332 ASN A CA 1
ATOM 2725 C C . ASN A 1 332 ? -2.545 -7.961 -12.289 1.00 83.31 332 ASN A C 1
ATOM 2727 O O . ASN A 1 332 ? -1.800 -6.987 -12.361 1.00 83.31 332 ASN A O 1
ATOM 2731 N N . VAL A 1 333 ? -2.104 -9.193 -12.002 1.00 83.25 333 VAL A N 1
ATOM 2732 C CA . VAL A 1 333 ? -0.678 -9.511 -11.813 1.00 83.25 333 VAL A CA 1
ATOM 2733 C C . VAL A 1 333 ? 0.088 -9.126 -13.076 1.00 83.25 333 VAL A C 1
ATOM 2735 O O . VAL A 1 333 ? 1.013 -8.327 -13.011 1.00 83.25 333 VAL A O 1
ATOM 2738 N N . LEU A 1 334 ? -0.346 -9.627 -14.237 1.00 75.62 334 LEU A N 1
ATOM 2739 C CA . LEU A 1 334 ? 0.313 -9.365 -15.514 1.00 75.62 334 LEU A CA 1
ATOM 2740 C C . LEU A 1 334 ? 0.338 -7.868 -15.850 1.00 75.62 334 LEU A C 1
ATOM 2742 O O . LEU A 1 334 ? 1.389 -7.346 -16.217 1.00 75.62 334 LEU A O 1
ATOM 2746 N N . GLU A 1 335 ? -0.794 -7.171 -15.714 1.00 77.12 335 GLU A N 1
ATOM 2747 C CA . GLU A 1 335 ? -0.881 -5.737 -16.012 1.00 77.12 335 GLU A CA 1
ATOM 2748 C C . GLU A 1 335 ? 0.067 -4.922 -15.119 1.00 77.12 335 GLU A C 1
ATOM 2750 O O . GLU A 1 335 ? 0.814 -4.077 -15.618 1.00 77.12 335 GLU A O 1
ATOM 2755 N N . ARG A 1 336 ? 0.112 -5.223 -13.816 1.00 83.88 336 ARG A N 1
ATOM 2756 C CA . ARG A 1 336 ? 1.004 -4.554 -12.857 1.00 83.88 336 ARG A CA 1
ATOM 2757 C C . ARG A 1 336 ? 2.472 -4.902 -13.085 1.00 83.88 336 ARG A C 1
ATOM 2759 O O . ARG A 1 336 ? 3.319 -4.017 -13.019 1.00 83.88 336 ARG A O 1
ATOM 2766 N N . SER A 1 337 ? 2.800 -6.150 -13.412 1.00 80.50 337 SER A N 1
ATOM 2767 C CA . SER A 1 337 ? 4.184 -6.529 -13.708 1.00 80.50 337 SER A CA 1
ATOM 2768 C C . SER A 1 337 ? 4.688 -5.870 -14.995 1.00 80.50 337 SER A C 1
ATOM 2770 O O . SER A 1 337 ? 5.802 -5.350 -15.012 1.00 80.50 337 SER A O 1
ATOM 2772 N N . ILE A 1 338 ? 3.863 -5.805 -16.051 1.00 76.06 338 ILE A N 1
ATOM 2773 C CA . ILE A 1 338 ? 4.196 -5.042 -17.266 1.00 76.06 338 ILE A CA 1
ATOM 2774 C C . ILE A 1 338 ? 4.447 -3.577 -16.909 1.00 76.06 338 ILE A C 1
ATOM 2776 O O . ILE A 1 338 ? 5.412 -2.975 -17.376 1.00 76.06 338 ILE A O 1
ATOM 2780 N N . TYR A 1 339 ? 3.610 -3.009 -16.049 1.00 78.19 339 TYR A N 1
ATOM 2781 C CA . TYR A 1 339 ? 3.751 -1.632 -15.611 1.00 78.19 339 TYR A CA 1
ATOM 2782 C C . TYR A 1 339 ? 5.073 -1.357 -14.880 1.00 78.19 339 TYR A C 1
ATOM 2784 O O . TYR A 1 339 ? 5.729 -0.346 -15.136 1.00 78.19 339 TYR A O 1
ATOM 2792 N N . GLU A 1 340 ? 5.518 -2.278 -14.027 1.00 80.75 340 GLU A N 1
ATOM 2793 C CA . GLU A 1 340 ? 6.830 -2.186 -13.383 1.00 80.75 340 GLU A CA 1
ATOM 2794 C C . GLU A 1 340 ? 7.991 -2.319 -14.378 1.00 80.75 340 GLU A C 1
ATOM 2796 O O . GLU A 1 340 ? 8.985 -1.603 -14.251 1.00 80.75 340 GLU A O 1
ATOM 2801 N N . VAL A 1 341 ? 7.856 -3.155 -15.414 1.00 79.00 341 VAL A N 1
ATOM 2802 C CA . VAL A 1 341 ? 8.842 -3.228 -16.509 1.00 79.00 341 VAL A CA 1
ATOM 2803 C C . VAL A 1 341 ? 8.924 -1.891 -17.248 1.00 79.00 341 VAL A C 1
ATOM 2805 O O . VAL A 1 341 ? 10.020 -1.418 -17.544 1.00 79.00 341 VAL A O 1
ATOM 2808 N N . VAL A 1 342 ? 7.786 -1.237 -17.501 1.00 76.81 342 VAL A N 1
ATOM 2809 C CA . VAL A 1 342 ? 7.747 0.090 -18.137 1.00 76.81 342 VAL A CA 1
ATOM 2810 C C . VAL A 1 342 ? 8.399 1.149 -17.251 1.00 76.81 342 VAL A C 1
ATOM 2812 O O . VAL A 1 342 ? 9.235 1.910 -17.740 1.00 76.81 342 VAL A O 1
ATOM 2815 N N . LYS A 1 343 ? 8.086 1.180 -15.948 1.00 79.19 343 LYS A N 1
ATOM 2816 C CA . LYS A 1 343 ? 8.741 2.082 -14.982 1.00 79.19 343 LYS A CA 1
ATOM 2817 C C . LYS A 1 343 ? 10.252 1.927 -14.993 1.00 79.19 343 LYS A C 1
ATOM 2819 O O . LYS A 1 343 ? 10.953 2.936 -15.000 1.00 79.19 343 LYS A O 1
ATOM 2824 N N . LEU A 1 344 ? 10.738 0.687 -15.011 1.00 80.25 344 LEU A N 1
ATOM 2825 C CA . LEU A 1 344 ? 12.161 0.383 -15.079 1.00 80.25 344 LEU A CA 1
ATOM 2826 C C . LEU A 1 344 ? 12.771 0.869 -16.402 1.00 80.25 344 LEU A C 1
ATOM 2828 O O . LEU A 1 344 ? 13.777 1.573 -16.392 1.00 80.25 344 LEU A O 1
ATOM 2832 N N . ALA A 1 345 ? 12.138 0.548 -17.534 1.00 76.75 345 ALA A N 1
ATOM 2833 C CA . ALA A 1 345 ? 12.616 0.909 -18.869 1.00 76.75 345 ALA A CA 1
ATOM 2834 C C . ALA A 1 345 ? 12.763 2.423 -19.059 1.00 76.75 345 ALA A C 1
ATOM 2836 O O . ALA A 1 345 ? 13.724 2.895 -19.669 1.00 76.75 345 ALA A O 1
ATOM 2837 N N . VAL A 1 346 ? 11.821 3.193 -18.508 1.00 76.81 346 VAL A N 1
ATOM 2838 C CA . VAL A 1 346 ? 11.807 4.656 -18.607 1.00 76.81 346 VAL A CA 1
ATOM 2839 C C . VAL A 1 346 ? 13.023 5.274 -17.925 1.00 76.81 346 VAL A C 1
ATOM 2841 O O . VAL A 1 346 ? 13.500 6.301 -18.396 1.00 76.81 346 VAL A O 1
ATOM 2844 N N . ARG A 1 347 ? 13.588 4.647 -16.884 1.00 77.31 347 ARG A N 1
ATOM 2845 C CA . ARG A 1 347 ? 14.798 5.156 -16.204 1.00 77.31 347 ARG A CA 1
ATOM 2846 C C . ARG A 1 347 ? 16.039 5.175 -17.091 1.00 77.31 347 ARG A C 1
ATOM 2848 O O . ARG A 1 347 ? 17.003 5.855 -16.766 1.00 77.31 347 ARG A O 1
ATOM 2855 N N . PHE A 1 348 ? 16.003 4.474 -18.220 1.00 74.31 348 PHE A N 1
ATOM 2856 C CA . PHE A 1 348 ? 17.070 4.488 -19.216 1.00 74.31 348 PHE A CA 1
ATOM 2857 C C . PHE A 1 348 ? 16.869 5.526 -20.323 1.00 74.31 348 PHE A C 1
ATOM 2859 O O . PHE A 1 348 ? 17.726 5.662 -21.196 1.00 74.31 348 PHE A O 1
ATOM 2866 N N . LEU A 1 349 ? 15.747 6.250 -20.321 1.00 72.00 349 LEU A N 1
ATOM 2867 C CA . LEU A 1 349 ? 15.530 7.353 -21.248 1.00 72.00 349 LEU A CA 1
ATOM 2868 C C . LEU A 1 349 ? 16.200 8.638 -20.734 1.00 72.00 349 LEU A C 1
ATOM 2870 O O . LEU A 1 349 ? 16.363 8.811 -19.527 1.00 72.00 349 LEU A O 1
ATOM 2874 N N . PRO A 1 350 ? 16.568 9.576 -21.627 1.00 66.88 350 PRO A N 1
ATOM 2875 C CA . PRO A 1 350 ? 17.114 10.866 -21.217 1.00 66.88 350 PRO A CA 1
ATOM 2876 C C . PRO A 1 350 ? 16.188 11.612 -20.241 1.00 66.88 350 PRO A C 1
ATOM 2878 O O . PRO A 1 350 ? 14.972 11.666 -20.442 1.00 66.88 350 PRO A O 1
ATOM 2881 N N . TRP A 1 351 ? 16.778 12.251 -19.226 1.00 60.25 351 TRP A N 1
ATOM 2882 C CA . TRP A 1 351 ? 16.094 12.907 -18.097 1.00 60.25 351 TRP A CA 1
ATOM 2883 C C . TRP A 1 351 ? 14.913 13.819 -18.487 1.00 60.25 351 TRP A C 1
ATOM 2885 O O . TRP A 1 351 ? 13.876 13.814 -17.824 1.00 60.25 351 TRP A O 1
ATOM 2895 N N . GLY A 1 352 ? 15.026 14.554 -19.602 1.00 60.16 352 GLY A N 1
ATOM 2896 C CA . GLY A 1 352 ? 13.975 15.456 -20.097 1.00 60.16 352 GLY A CA 1
ATOM 2897 C C . GLY A 1 352 ? 12.674 14.767 -20.537 1.00 60.16 352 GLY A C 1
ATOM 2898 O O . GLY A 1 352 ? 11.637 15.420 -20.616 1.00 60.16 352 GLY A O 1
ATOM 2899 N N . PHE A 1 353 ? 12.701 13.458 -20.800 1.00 58.84 353 PHE A N 1
ATOM 2900 C CA . PHE A 1 353 ? 11.504 12.662 -21.088 1.00 58.84 353 PHE A CA 1
ATOM 2901 C C . PHE A 1 353 ? 10.891 12.067 -19.807 1.00 58.84 353 PHE A C 1
ATOM 2903 O O . PHE A 1 353 ? 9.670 12.018 -19.657 1.00 58.84 353 PHE A O 1
ATOM 2910 N N . VAL A 1 354 ? 11.739 11.663 -18.855 1.00 57.94 354 VAL A N 1
ATOM 2911 C CA . VAL A 1 354 ? 11.346 10.991 -17.604 1.00 57.94 354 VAL A CA 1
ATOM 2912 C C . VAL A 1 354 ? 10.627 11.945 -16.644 1.00 57.94 354 VAL A C 1
ATOM 2914 O O . VAL A 1 354 ? 9.534 11.632 -16.167 1.00 57.94 354 VAL A O 1
ATOM 2917 N N . GLY A 1 355 ? 11.211 13.123 -16.398 1.00 52.88 355 GLY A N 1
ATOM 2918 C CA . GLY A 1 355 ? 10.759 14.033 -15.340 1.00 52.88 355 GLY A CA 1
ATOM 2919 C C . GLY A 1 355 ? 9.465 14.801 -15.634 1.00 52.88 355 GLY A C 1
ATOM 2920 O O . GLY A 1 355 ? 8.755 15.173 -14.703 1.00 52.88 355 GLY A O 1
ATOM 2921 N N . THR A 1 356 ? 9.135 15.040 -16.906 1.00 53.59 356 THR A N 1
ATOM 2922 C CA . THR A 1 356 ? 8.052 15.966 -17.305 1.00 53.59 356 THR A CA 1
ATOM 2923 C C . THR A 1 356 ? 6.749 15.275 -17.692 1.00 53.59 356 THR A C 1
ATOM 2925 O O . THR A 1 356 ? 5.688 15.885 -17.608 1.00 53.59 356 THR A O 1
ATOM 2928 N N . VAL A 1 357 ? 6.815 14.016 -18.126 1.00 52.28 357 VAL A N 1
ATOM 2929 C CA . VAL A 1 357 ? 5.668 13.319 -18.723 1.00 52.28 357 VAL A CA 1
ATOM 2930 C C . VAL A 1 357 ? 5.366 12.018 -17.997 1.00 52.28 357 VAL A C 1
ATOM 2932 O O . VAL A 1 357 ? 4.209 11.700 -17.752 1.00 52.28 357 VAL A O 1
ATOM 2935 N N . VAL A 1 358 ? 6.396 11.264 -17.625 1.00 57.91 358 VAL A N 1
ATOM 2936 C CA . VAL A 1 358 ? 6.210 9.860 -17.276 1.00 57.91 358 VAL A CA 1
ATOM 2937 C C . VAL A 1 358 ? 6.084 9.639 -15.766 1.00 57.91 358 VAL A C 1
ATOM 2939 O O . VAL A 1 358 ? 5.259 8.836 -15.342 1.00 57.91 358 VAL A O 1
ATOM 2942 N N . ASP A 1 359 ? 6.820 10.377 -14.932 1.00 59.09 359 ASP A N 1
ATOM 2943 C CA . ASP A 1 359 ? 6.866 10.121 -13.484 1.00 59.09 359 ASP A CA 1
ATOM 2944 C C . ASP A 1 359 ? 5.554 10.360 -12.702 1.00 59.09 359 ASP A C 1
ATOM 2946 O O . ASP A 1 359 ? 5.189 9.507 -11.886 1.00 59.09 359 ASP A O 1
ATOM 2950 N N . PRO A 1 360 ? 4.798 11.455 -12.910 1.00 58.03 360 PRO A N 1
ATOM 2951 C CA . PRO A 1 360 ? 3.541 11.675 -12.185 1.00 58.03 360 PRO A CA 1
ATOM 2952 C C . PRO A 1 360 ? 2.463 10.646 -12.542 1.00 58.03 360 PRO A C 1
ATOM 2954 O O . PRO A 1 360 ? 1.676 10.241 -11.690 1.00 58.03 360 PRO A O 1
ATOM 2957 N N . LEU A 1 361 ? 2.450 10.203 -13.801 1.00 58.56 361 LEU A N 1
ATOM 2958 C CA . LEU A 1 361 ? 1.485 9.233 -14.312 1.00 58.56 361 LEU A CA 1
ATOM 2959 C C . LEU A 1 361 ? 1.876 7.812 -13.924 1.00 58.56 361 LEU A C 1
ATOM 2961 O O . LEU A 1 361 ? 1.021 7.044 -13.482 1.00 58.56 361 LEU A O 1
ATOM 2965 N N . LEU A 1 362 ? 3.174 7.490 -14.008 1.00 62.69 362 LEU A N 1
ATOM 2966 C CA . LEU A 1 362 ? 3.653 6.156 -13.691 1.00 62.69 362 LEU A CA 1
ATOM 2967 C C . LEU A 1 362 ? 3.575 5.829 -12.195 1.00 62.69 362 LEU A C 1
ATOM 2969 O O . LEU A 1 362 ? 3.282 4.699 -11.811 1.00 62.69 362 LEU A O 1
ATOM 2973 N N . ASN A 1 363 ? 3.820 6.796 -11.319 1.00 60.22 363 ASN A N 1
ATOM 2974 C CA . ASN A 1 363 ? 3.974 6.486 -9.899 1.00 60.22 363 ASN A CA 1
ATOM 2975 C C . ASN A 1 363 ? 2.645 6.339 -9.134 1.00 60.22 363 ASN A C 1
ATOM 2977 O O . ASN A 1 363 ? 2.663 5.824 -8.020 1.00 60.22 363 ASN A O 1
ATOM 2981 N N . ILE A 1 364 ? 1.505 6.742 -9.712 1.00 60.09 364 ILE A N 1
ATOM 2982 C CA . ILE A 1 364 ? 0.199 6.712 -9.024 1.00 60.09 364 ILE A CA 1
ATOM 2983 C C . ILE A 1 364 ? -0.629 5.475 -9.394 1.00 60.09 364 ILE A C 1
ATOM 2985 O O . ILE A 1 364 ? -1.358 4.949 -8.551 1.00 60.09 364 ILE A O 1
ATOM 2989 N N . ARG A 1 365 ? -0.540 4.985 -10.638 1.00 72.38 365 ARG A N 1
ATOM 2990 C CA . ARG A 1 365 ? -1.377 3.857 -11.072 1.00 72.38 365 ARG A CA 1
ATOM 2991 C C . ARG A 1 365 ? -1.070 2.610 -10.244 1.00 72.38 365 ARG A C 1
ATOM 2993 O O . ARG A 1 365 ? 0.088 2.254 -10.038 1.00 72.38 365 ARG A O 1
ATOM 3000 N N . TYR A 1 366 ? -2.138 1.968 -9.794 1.00 81.44 366 TYR A N 1
ATOM 3001 C CA . TYR A 1 366 ? -2.166 0.821 -8.888 1.00 81.44 366 TYR A CA 1
ATOM 3002 C C . TYR A 1 366 ? -1.660 1.037 -7.462 1.00 81.44 366 TYR A C 1
ATOM 3004 O O . TYR A 1 366 ? -2.050 0.233 -6.633 1.00 81.44 366 TYR A O 1
ATOM 3012 N N . LYS A 1 367 ? -0.896 2.086 -7.124 1.00 84.56 367 LYS A N 1
ATOM 3013 C CA . LYS A 1 367 ? -0.389 2.257 -5.747 1.00 84.56 367 LYS A CA 1
ATOM 3014 C C . LYS A 1 367 ? -1.531 2.307 -4.723 1.00 84.56 367 LYS A C 1
ATOM 3016 O O . LYS A 1 367 ? -1.678 1.395 -3.920 1.00 84.56 367 LYS A O 1
ATOM 3021 N N . ASN A 1 368 ? -2.419 3.294 -4.845 1.00 87.50 368 ASN A N 1
ATOM 3022 C CA . ASN A 1 368 ? -3.578 3.423 -3.950 1.00 87.50 368 ASN A CA 1
ATOM 3023 C C . ASN A 1 368 ? -4.509 2.202 -4.025 1.00 87.50 368 ASN A C 1
ATOM 3025 O O . ASN A 1 368 ? -5.098 1.788 -3.034 1.00 87.50 368 ASN A O 1
ATOM 3029 N N . GLN A 1 369 ? -4.626 1.612 -5.219 1.00 90.44 369 GLN A N 1
ATOM 3030 C CA . GLN A 1 369 ? -5.426 0.413 -5.435 1.00 90.44 369 GLN A CA 1
ATOM 3031 C C . GLN A 1 369 ? -4.897 -0.754 -4.596 1.00 90.44 369 GLN A C 1
ATOM 3033 O O . GLN A 1 369 ? -5.680 -1.406 -3.916 1.00 90.44 369 GLN A O 1
ATOM 3038 N N . ILE A 1 370 ? -3.586 -1.007 -4.648 1.00 92.12 370 ILE A N 1
ATOM 3039 C CA . ILE A 1 370 ? -2.920 -2.051 -3.871 1.00 92.12 370 ILE A CA 1
ATOM 3040 C C . ILE A 1 370 ? -3.111 -1.766 -2.385 1.00 92.12 370 ILE A C 1
ATOM 3042 O O . ILE A 1 370 ? -3.562 -2.642 -1.664 1.00 92.12 370 ILE A O 1
ATOM 3046 N N . GLU A 1 371 ? -2.867 -0.537 -1.932 1.00 92.38 371 GLU A N 1
ATOM 3047 C CA . GLU A 1 371 ? -3.056 -0.150 -0.529 1.00 92.38 371 GLU A CA 1
ATOM 3048 C C . GLU A 1 371 ? -4.489 -0.443 -0.040 1.00 92.38 371 GLU A C 1
ATOM 3050 O O . GLU A 1 371 ? -4.680 -1.068 1.004 1.00 92.38 371 GLU A O 1
ATOM 3055 N N . HIS A 1 372 ? -5.514 -0.093 -0.821 1.00 93.44 372 HIS A N 1
ATOM 3056 C CA . HIS A 1 372 ? -6.908 -0.366 -0.464 1.00 93.44 372 HIS A CA 1
ATOM 3057 C C . HIS A 1 372 ? -7.307 -1.847 -0.578 1.00 93.44 372 HIS A C 1
ATOM 3059 O O . HIS A 1 372 ? -8.301 -2.251 0.033 1.00 93.44 372 HIS A O 1
ATOM 3065 N N . GLU A 1 373 ? -6.583 -2.672 -1.346 1.00 94.62 373 GLU A N 1
ATOM 3066 C CA . GLU A 1 373 ? -6.857 -4.115 -1.489 1.00 94.62 373 GLU A CA 1
ATOM 3067 C C . GLU A 1 373 ? -6.728 -4.879 -0.170 1.00 94.62 373 GLU A C 1
ATOM 3069 O O . GLU A 1 373 ? -7.303 -5.958 -0.054 1.00 94.62 373 GLU A O 1
ATOM 3074 N N . GLY A 1 374 ? -6.098 -4.300 0.856 1.00 94.62 374 GLY A N 1
ATOM 3075 C CA . GLY A 1 374 ? -6.145 -4.842 2.213 1.00 94.62 374 GLY A CA 1
ATOM 3076 C C . GLY A 1 374 ? -7.572 -5.004 2.740 1.00 94.62 374 GLY A C 1
ATOM 3077 O O . GLY A 1 374 ? -7.899 -6.025 3.338 1.00 94.62 374 GLY A O 1
ATOM 3078 N N . SER A 1 375 ? -8.469 -4.059 2.439 1.00 93.94 375 SER A N 1
ATOM 3079 C CA . SER A 1 375 ? -9.882 -4.171 2.836 1.00 93.94 375 SER A CA 1
ATOM 3080 C C . SER A 1 375 ? -10.628 -5.274 2.074 1.00 93.94 375 SER A C 1
ATOM 3082 O O . SER A 1 375 ? -11.508 -5.922 2.637 1.00 93.94 375 SER A O 1
ATOM 3084 N N . LEU A 1 376 ? -10.255 -5.516 0.811 1.00 94.31 376 LEU A N 1
ATOM 3085 C CA . LEU A 1 376 ? -10.786 -6.619 0.012 1.00 94.31 376 LEU A CA 1
ATOM 3086 C C . LEU A 1 376 ? -10.275 -7.960 0.546 1.00 94.31 376 LEU A C 1
ATOM 3088 O O . LEU A 1 376 ? -11.060 -8.886 0.704 1.00 94.31 376 LEU A O 1
ATOM 3092 N N . LEU A 1 377 ? -8.980 -8.056 0.863 1.00 93.75 377 LEU A N 1
ATOM 3093 C CA . LEU A 1 377 ? -8.400 -9.249 1.474 1.00 93.75 377 LEU A CA 1
ATOM 3094 C C . LEU A 1 377 ? -9.117 -9.588 2.784 1.00 93.75 377 LEU A C 1
ATOM 3096 O O . LEU A 1 377 ? -9.533 -10.725 2.960 1.00 93.75 377 LEU A O 1
ATOM 3100 N N . ALA A 1 378 ? -9.299 -8.599 3.662 1.00 92.19 378 ALA A N 1
ATOM 3101 C CA . ALA A 1 378 ? -9.977 -8.774 4.942 1.00 92.19 378 ALA A CA 1
ATOM 3102 C C . ALA A 1 378 ? -11.417 -9.281 4.770 1.00 92.19 378 ALA A C 1
ATOM 3104 O O . ALA A 1 378 ? -11.831 -10.196 5.473 1.00 92.19 378 ALA A O 1
ATOM 3105 N N . HIS A 1 379 ? -12.146 -8.734 3.792 1.00 92.00 379 HIS A N 1
ATOM 3106 C CA . HIS A 1 379 ? -13.492 -9.190 3.464 1.00 92.00 379 HIS A CA 1
ATOM 3107 C C . HIS A 1 379 ? -13.513 -10.651 2.995 1.00 92.00 379 HIS A C 1
ATOM 3109 O O . HIS A 1 379 ? -14.348 -11.423 3.457 1.00 92.00 379 HIS A O 1
ATOM 3115 N N . LEU A 1 380 ? -12.600 -11.044 2.100 1.00 90.81 380 LEU A N 1
ATOM 3116 C CA . LEU A 1 380 ? -12.526 -12.425 1.614 1.00 90.81 380 LEU A CA 1
ATOM 3117 C C . LEU A 1 380 ? -12.108 -13.401 2.722 1.00 90.81 380 LEU A C 1
ATOM 3119 O O . LEU A 1 380 ? -12.640 -14.503 2.785 1.00 90.81 380 LEU A O 1
ATOM 3123 N N . GLU A 1 381 ? -11.172 -12.998 3.589 1.00 87.94 381 GLU A N 1
ATOM 3124 C CA . GLU A 1 381 ? -10.772 -13.793 4.755 1.00 87.94 381 GLU A CA 1
ATOM 3125 C C . GLU A 1 381 ? -11.942 -14.020 5.712 1.00 87.94 381 GLU A C 1
ATOM 3127 O O . GLU A 1 381 ? -12.060 -15.123 6.231 1.00 87.94 381 GLU A O 1
ATOM 3132 N N . GLY A 1 382 ? -12.798 -13.015 5.923 1.00 85.50 382 GLY A N 1
ATOM 3133 C CA . GLY A 1 382 ? -13.926 -13.149 6.844 1.00 85.50 382 GLY A CA 1
ATOM 3134 C C . GLY A 1 382 ? -15.167 -13.849 6.273 1.00 85.50 382 GLY A C 1
ATOM 3135 O O . GLY A 1 382 ? -15.969 -14.440 6.983 1.00 85.50 382 GLY A O 1
ATOM 3136 N N . ASN A 1 383 ? -15.338 -13.858 4.950 1.00 83.88 383 ASN A N 1
ATOM 3137 C CA . ASN A 1 383 ? -16.481 -14.540 4.326 1.00 83.88 383 ASN A CA 1
ATOM 3138 C C . ASN A 1 383 ? -16.178 -15.996 3.933 1.00 83.88 383 ASN A C 1
ATOM 3140 O O . ASN A 1 383 ? -16.927 -16.576 3.149 1.00 83.88 383 ASN A O 1
ATOM 3144 N N . ASP A 1 384 ? -15.086 -16.576 4.455 1.00 78.56 384 ASP A N 1
ATOM 3145 C CA . ASP A 1 384 ? -14.605 -17.927 4.124 1.00 78.56 384 ASP A CA 1
ATOM 3146 C C . ASP A 1 384 ? -14.563 -18.185 2.603 1.00 78.56 384 ASP A C 1
ATOM 3148 O O . ASP A 1 384 ? -14.838 -19.285 2.108 1.00 78.56 384 ASP A O 1
ATOM 3152 N N . GLU A 1 385 ? -14.222 -17.143 1.837 1.00 84.56 385 GLU A N 1
ATOM 3153 C CA . GLU A 1 385 ? -14.120 -17.232 0.386 1.00 84.56 385 GLU A CA 1
ATOM 3154 C C . GLU A 1 385 ? -12.989 -18.182 -0.017 1.00 84.56 385 GLU A C 1
ATOM 3156 O O . GLU A 1 385 ? -12.077 -18.495 0.756 1.00 84.56 385 GLU A O 1
ATOM 3161 N N . GLU A 1 386 ? -13.030 -18.658 -1.264 1.00 82.31 386 GLU A N 1
ATOM 3162 C CA . GLU A 1 386 ? -12.064 -19.645 -1.746 1.00 82.31 386 GLU A CA 1
ATOM 3163 C C . GLU A 1 386 ? -10.623 -19.174 -1.460 1.00 82.31 386 GLU A C 1
ATOM 3165 O O . GLU A 1 386 ? -10.204 -18.115 -1.929 1.00 82.31 386 GLU A O 1
ATOM 3170 N N . PHE A 1 387 ? -9.827 -19.967 -0.728 1.00 82.38 387 PHE A N 1
ATOM 3171 C CA . PHE A 1 387 ? -8.462 -19.579 -0.328 1.00 82.38 387 PHE A CA 1
ATOM 3172 C C . PHE A 1 387 ? -7.582 -19.133 -1.509 1.00 82.38 387 PHE A C 1
ATOM 3174 O O . PHE A 1 387 ? -6.677 -18.306 -1.373 1.00 82.38 387 PHE A O 1
ATOM 3181 N N . SER A 1 388 ? -7.855 -19.662 -2.701 1.00 83.12 388 SER A N 1
ATOM 3182 C CA . SER A 1 388 ? -7.199 -19.225 -3.926 1.00 83.12 388 SER A CA 1
ATOM 3183 C C . SER A 1 388 ? -7.485 -17.750 -4.258 1.00 83.12 388 SER A C 1
ATOM 3185 O O . SER A 1 388 ? -6.538 -17.065 -4.623 1.00 83.12 388 SER A O 1
ATOM 3187 N N . LEU A 1 389 ? -8.704 -17.231 -4.054 1.00 86.00 389 LEU A N 1
ATOM 3188 C CA . LEU A 1 389 ? -9.053 -15.811 -4.225 1.00 86.00 389 LEU A CA 1
ATOM 3189 C C . LEU A 1 389 ? -8.326 -14.917 -3.214 1.00 86.00 389 LEU A C 1
ATOM 3191 O O . LEU A 1 389 ? -7.764 -13.894 -3.603 1.00 86.00 389 LEU A O 1
ATOM 3195 N N . ILE A 1 390 ? -8.276 -15.327 -1.943 1.00 87.62 390 ILE A N 1
ATOM 3196 C CA . ILE A 1 390 ? -7.537 -14.621 -0.878 1.00 87.62 390 ILE A CA 1
ATOM 3197 C C . ILE A 1 390 ? -6.064 -14.476 -1.278 1.00 87.62 390 ILE A C 1
ATOM 3199 O O . ILE A 1 390 ? -5.484 -13.387 -1.271 1.00 87.62 390 ILE A O 1
ATOM 3203 N N . ARG A 1 391 ? -5.454 -15.584 -1.704 1.00 87.00 391 ARG A N 1
ATOM 3204 C CA . ARG A 1 391 ? -4.072 -15.601 -2.181 1.00 87.00 391 ARG A CA 1
ATOM 3205 C C . ARG A 1 391 ? -3.888 -14.750 -3.439 1.00 87.00 391 ARG A C 1
ATOM 3207 O O . ARG A 1 391 ? -2.847 -14.110 -3.579 1.00 87.00 391 ARG A O 1
ATOM 3214 N N . ASP A 1 392 ? -4.861 -14.739 -4.343 1.00 88.50 392 ASP A N 1
ATOM 3215 C CA . ASP A 1 392 ? -4.783 -13.979 -5.588 1.00 88.50 392 ASP A CA 1
ATOM 3216 C C . ASP A 1 392 ? -4.821 -12.460 -5.333 1.00 88.50 392 ASP A C 1
ATOM 3218 O O . ASP A 1 392 ? -4.043 -11.754 -5.975 1.00 88.50 392 ASP A O 1
ATOM 3222 N N . VAL A 1 393 ? -5.584 -11.962 -4.340 1.00 91.12 393 VAL A N 1
ATOM 3223 C CA . VAL A 1 393 ? -5.517 -10.548 -3.884 1.00 91.12 393 VAL A CA 1
ATOM 3224 C C . VAL A 1 393 ? -4.115 -10.184 -3.406 1.00 91.12 393 VAL A C 1
ATOM 3226 O O . VAL A 1 393 ? -3.559 -9.161 -3.804 1.00 91.12 393 VAL A O 1
ATOM 3229 N N . ALA A 1 394 ? -3.513 -11.022 -2.561 1.00 89.44 394 ALA A N 1
ATOM 3230 C CA . ALA A 1 394 ? -2.169 -10.747 -2.067 1.00 89.44 394 ALA A CA 1
ATOM 3231 C C . ALA A 1 394 ? -1.140 -10.776 -3.212 1.00 89.44 394 ALA A C 1
ATOM 3233 O O . ALA A 1 394 ? -0.285 -9.898 -3.296 1.00 89.44 394 ALA A O 1
ATOM 3234 N N . ARG A 1 395 ? -1.239 -11.742 -4.135 1.00 87.62 395 ARG A N 1
ATOM 3235 C CA . ARG A 1 395 ? -0.315 -11.907 -5.274 1.00 87.62 395 ARG A CA 1
ATOM 3236 C C . ARG A 1 395 ? -0.379 -10.781 -6.288 1.00 87.62 395 ARG A C 1
ATOM 3238 O O . ARG A 1 395 ? 0.664 -10.329 -6.754 1.00 87.62 395 ARG A O 1
ATOM 3245 N N . GLN A 1 396 ? -1.573 -10.306 -6.627 1.00 89.94 396 GLN A N 1
ATOM 3246 C CA . GLN A 1 396 ? -1.704 -9.196 -7.570 1.00 89.94 396 GLN A CA 1
ATOM 3247 C C . GLN A 1 396 ? -1.102 -7.896 -7.039 1.00 89.94 396 GLN A C 1
ATOM 3249 O O . GLN A 1 396 ? -0.830 -7.015 -7.8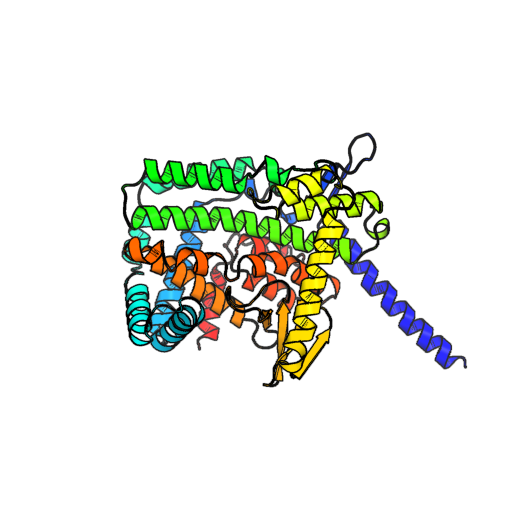46 1.00 89.94 396 GLN A O 1
ATOM 3254 N N . SER A 1 397 ? -0.841 -7.750 -5.734 1.00 89.50 397 SER A N 1
ATOM 3255 C CA . SER A 1 397 ? -0.092 -6.594 -5.222 1.00 89.50 397 SER A CA 1
ATOM 3256 C C . SER A 1 397 ? 1.296 -6.458 -5.849 1.00 89.50 397 SER A C 1
ATOM 3258 O O . SER A 1 397 ? 1.840 -5.364 -5.834 1.00 89.50 397 SER A O 1
ATOM 3260 N N . ILE A 1 398 ? 1.868 -7.561 -6.367 1.00 87.81 398 ILE A N 1
ATOM 3261 C CA . ILE A 1 398 ? 3.259 -7.701 -6.836 1.00 87.81 398 ILE A CA 1
ATOM 3262 C C . ILE A 1 398 ? 4.312 -7.219 -5.821 1.00 87.81 398 ILE A C 1
ATOM 3264 O O . ILE A 1 398 ? 5.490 -7.080 -6.147 1.00 87.81 398 ILE A O 1
ATOM 3268 N N . ASN A 1 399 ? 3.892 -7.001 -4.577 1.00 89.50 399 ASN A N 1
ATOM 3269 C CA . ASN A 1 399 ? 4.716 -6.555 -3.479 1.00 89.50 399 ASN A CA 1
ATOM 3270 C C . ASN A 1 399 ? 5.047 -7.774 -2.610 1.00 89.50 399 ASN A C 1
ATOM 3272 O O . ASN A 1 399 ? 4.161 -8.327 -1.948 1.00 89.50 399 ASN A O 1
ATOM 3276 N N . PRO A 1 400 ? 6.314 -8.218 -2.568 1.00 84.81 400 PRO A N 1
ATOM 3277 C CA . PRO A 1 400 ? 6.682 -9.442 -1.865 1.00 84.81 400 PRO A CA 1
ATOM 3278 C C . PRO A 1 400 ? 6.425 -9.360 -0.353 1.00 84.81 400 PRO A C 1
ATOM 3280 O O . PRO A 1 400 ? 6.253 -10.395 0.294 1.00 84.81 400 PRO A O 1
ATOM 3283 N N . PHE A 1 401 ? 6.356 -8.155 0.221 1.00 88.81 401 PHE A N 1
ATOM 3284 C CA . PHE A 1 401 ? 6.021 -7.959 1.629 1.00 88.81 401 PHE A CA 1
ATOM 3285 C C . PHE A 1 401 ? 4.544 -8.247 1.908 1.00 88.81 401 PHE A C 1
ATOM 3287 O O . PHE A 1 401 ? 4.243 -8.969 2.862 1.00 88.81 401 PHE A O 1
ATOM 3294 N N . ILE A 1 402 ? 3.647 -7.783 1.032 1.00 91.06 402 ILE A N 1
ATOM 3295 C CA . ILE A 1 402 ? 2.207 -8.076 1.106 1.00 91.06 402 ILE A CA 1
ATOM 3296 C C . ILE A 1 402 ? 1.965 -9.559 0.854 1.00 91.06 402 ILE A C 1
ATOM 3298 O O . ILE A 1 402 ? 1.243 -10.199 1.605 1.00 91.06 402 ILE A O 1
ATOM 3302 N N . ILE A 1 403 ? 2.616 -10.153 -0.146 1.00 86.81 403 ILE A N 1
ATOM 3303 C CA . ILE A 1 403 ? 2.454 -11.583 -0.445 1.00 86.81 403 ILE A CA 1
ATOM 3304 C C . ILE A 1 403 ? 2.836 -12.452 0.764 1.00 86.81 403 ILE A C 1
ATOM 3306 O O . ILE A 1 403 ? 2.165 -13.441 1.053 1.00 86.81 403 ILE A O 1
ATOM 3310 N N . ARG A 1 404 ? 3.896 -12.074 1.492 1.00 83.88 404 ARG A N 1
ATOM 3311 C CA . ARG A 1 404 ? 4.378 -12.800 2.675 1.00 83.88 404 ARG A CA 1
ATOM 3312 C C . ARG A 1 404 ? 3.476 -12.640 3.901 1.00 83.88 404 ARG A C 1
ATOM 3314 O O . ARG A 1 404 ? 3.423 -13.552 4.721 1.00 83.88 404 ARG A O 1
ATOM 3321 N N . THR A 1 405 ? 2.840 -11.483 4.064 1.00 85.62 405 THR A N 1
ATOM 3322 C CA . THR A 1 405 ? 2.113 -11.115 5.297 1.00 85.62 405 THR A CA 1
ATOM 3323 C C . THR A 1 405 ? 0.594 -11.063 5.130 1.00 85.62 405 THR A C 1
ATOM 3325 O O . THR A 1 405 ? -0.124 -10.991 6.123 1.00 85.62 405 THR A O 1
ATOM 3328 N N . GLY A 1 406 ? 0.104 -11.107 3.891 1.00 76.56 406 GLY A N 1
ATOM 3329 C CA . GLY A 1 406 ? -1.298 -10.944 3.531 1.00 76.56 406 GLY A CA 1
ATOM 3330 C C . GLY A 1 406 ? -2.166 -12.071 4.086 1.00 76.56 406 GLY A C 1
ATOM 3331 O O . GLY A 1 406 ? -2.878 -11.813 5.051 1.00 76.56 406 GLY A O 1
ATOM 3332 N N . PRO A 1 407 ? -2.129 -13.298 3.535 1.00 78.69 407 PRO A N 1
ATOM 3333 C CA . PRO A 1 407 ? -3.042 -14.362 3.957 1.00 78.69 407 PRO A CA 1
ATOM 3334 C C . PRO A 1 407 ? -2.735 -14.911 5.361 1.00 78.69 407 PRO A C 1
ATOM 3336 O O . PRO A 1 407 ? -1.606 -15.309 5.648 1.00 78.69 407 PRO A O 1
ATOM 3339 N N . LEU A 1 408 ? -3.755 -15.038 6.217 1.00 65.94 408 LEU A N 1
ATOM 3340 C CA . LEU A 1 408 ? -3.650 -15.683 7.543 1.00 65.94 408 LEU A CA 1
ATOM 3341 C C . LEU A 1 408 ? -3.553 -17.221 7.500 1.00 65.94 408 LEU A C 1
ATOM 3343 O O . LEU A 1 408 ? -3.412 -17.856 8.560 1.00 65.94 408 LEU A O 1
ATOM 3347 N N . HIS A 1 409 ? -3.630 -17.818 6.307 1.00 51.84 409 HIS A N 1
ATOM 3348 C CA . HIS A 1 409 ? -3.665 -19.262 6.091 1.00 51.84 409 HIS A CA 1
ATOM 3349 C C . HIS A 1 409 ? -2.317 -19.822 5.597 1.00 51.84 409 HIS A C 1
ATOM 3351 O O . HIS A 1 409 ? -1.749 -19.370 4.608 1.00 51.84 409 HIS A O 1
ATOM 3357 N N . ASP A 1 410 ? -1.863 -20.846 6.327 1.00 47.16 410 ASP A N 1
ATOM 3358 C CA . ASP A 1 410 ? -0.660 -21.680 6.195 1.00 47.16 410 ASP A CA 1
ATOM 3359 C C . ASP A 1 410 ? 0.707 -21.155 6.678 1.00 47.16 410 ASP A C 1
ATOM 3361 O O . ASP A 1 410 ? 1.532 -20.603 5.949 1.00 47.16 410 ASP A O 1
ATOM 3365 N N . LYS A 1 411 ? 1.034 -21.573 7.915 1.00 43.31 411 LYS A N 1
ATOM 3366 C CA . LYS A 1 411 ? 2.410 -21.725 8.431 1.00 43.31 411 LYS A CA 1
ATOM 3367 C C . LYS A 1 411 ? 3.261 -22.711 7.607 1.00 43.31 411 LYS A C 1
ATOM 3369 O O . LYS A 1 411 ? 4.474 -22.738 7.782 1.00 43.31 411 LYS A O 1
ATOM 3374 N N . ALA A 1 412 ? 2.657 -23.524 6.736 1.00 38.91 412 ALA A N 1
ATOM 3375 C CA . ALA A 1 412 ? 3.378 -24.485 5.900 1.00 38.91 412 ALA A CA 1
ATOM 3376 C C . ALA A 1 412 ? 4.130 -23.813 4.735 1.00 38.91 412 ALA A C 1
ATOM 3378 O O . ALA A 1 412 ? 5.193 -24.278 4.336 1.00 38.91 412 ALA A O 1
ATOM 3379 N N . THR A 1 413 ? 3.635 -22.679 4.231 1.00 41.31 413 THR A N 1
ATOM 3380 C CA . THR A 1 413 ? 4.253 -21.940 3.116 1.00 41.31 413 THR A CA 1
ATOM 3381 C C . THR A 1 413 ? 5.336 -20.943 3.534 1.00 41.31 413 THR A C 1
ATOM 3383 O O . THR A 1 413 ? 6.039 -20.424 2.673 1.00 41.31 413 THR A O 1
ATOM 3386 N N . SER A 1 414 ? 5.521 -20.680 4.834 1.00 39.31 414 SER A N 1
ATOM 3387 C CA . SER A 1 414 ? 6.513 -19.710 5.331 1.00 39.31 414 SER A CA 1
ATOM 3388 C C . SER A 1 414 ? 7.905 -20.296 5.610 1.00 39.31 414 SER A C 1
ATOM 3390 O O . SER A 1 414 ? 8.821 -19.539 5.929 1.00 39.31 414 SER A O 1
ATOM 3392 N N . GLN A 1 415 ? 8.091 -21.619 5.493 1.00 31.97 415 GLN A N 1
ATOM 3393 C CA . GLN A 1 415 ? 9.363 -22.286 5.819 1.00 31.97 415 GLN A CA 1
ATOM 3394 C C . GLN A 1 415 ? 10.368 -22.348 4.666 1.00 31.97 415 GLN A C 1
ATOM 3396 O O . GLN A 1 415 ? 11.565 -22.504 4.903 1.00 31.97 415 GLN A O 1
ATOM 3401 N N . THR A 1 416 ? 9.935 -22.185 3.420 1.00 34.97 416 THR A N 1
ATOM 3402 C CA . THR A 1 416 ? 10.866 -22.052 2.301 1.00 34.97 416 THR A CA 1
ATOM 3403 C C . THR A 1 416 ? 11.223 -20.580 2.173 1.00 34.97 416 THR A C 1
ATOM 3405 O O . THR A 1 416 ? 10.480 -19.820 1.563 1.00 34.97 416 THR A O 1
ATOM 3408 N N . GLY A 1 417 ? 12.359 -20.164 2.741 1.00 35.06 417 GLY A N 1
ATOM 3409 C CA . GLY A 1 417 ? 12.954 -18.824 2.584 1.00 35.06 417 GLY A CA 1
ATOM 3410 C C . GLY A 1 417 ? 13.317 -18.444 1.138 1.00 35.06 417 GLY A C 1
ATOM 3411 O O . GLY A 1 417 ? 14.160 -17.587 0.905 1.00 35.06 417 GLY A O 1
ATOM 3412 N N . THR A 1 418 ? 12.706 -19.094 0.155 1.00 36.03 418 THR A N 1
ATOM 3413 C CA . THR A 1 418 ? 12.660 -18.657 -1.226 1.00 36.03 418 THR A CA 1
ATOM 3414 C C . THR A 1 418 ? 11.732 -17.452 -1.260 1.00 36.03 418 THR A C 1
ATOM 3416 O O . THR A 1 418 ? 10.529 -17.579 -1.024 1.00 36.03 418 THR A O 1
ATOM 3419 N N . TYR A 1 419 ? 12.282 -16.267 -1.533 1.00 42.06 419 TYR A N 1
ATOM 3420 C CA . TYR A 1 419 ? 11.480 -15.140 -1.998 1.00 42.06 419 TYR A CA 1
ATOM 3421 C C . TYR A 1 419 ? 10.491 -15.694 -3.031 1.00 42.06 419 TYR A C 1
ATOM 3423 O O . TYR A 1 419 ? 10.901 -16.417 -3.940 1.00 42.06 419 TYR A O 1
ATOM 3431 N N . LEU A 1 420 ? 9.195 -15.427 -2.849 1.00 42.47 420 LEU A N 1
ATOM 3432 C CA . LEU A 1 420 ? 8.073 -15.909 -3.674 1.00 42.47 420 LEU A CA 1
ATOM 3433 C C . LEU A 1 420 ? 8.106 -15.380 -5.124 1.00 42.47 420 LEU A C 1
ATOM 3435 O O . LEU A 1 420 ? 7.083 -15.261 -5.784 1.00 42.47 420 LEU A O 1
ATOM 3439 N N . MET A 1 421 ? 9.302 -15.118 -5.634 1.00 44.38 421 MET A N 1
ATOM 3440 C CA . MET A 1 421 ? 9.631 -14.712 -6.986 1.00 44.38 421 MET A CA 1
ATOM 3441 C C . MET A 1 421 ? 9.623 -15.877 -7.993 1.00 44.38 421 MET A C 1
ATOM 3443 O O . MET A 1 421 ? 9.850 -15.714 -9.187 1.00 44.38 421 MET A O 1
ATOM 3447 N N . GLY A 1 422 ? 9.308 -17.092 -7.530 1.00 39.72 422 GLY A N 1
ATOM 3448 C CA . GLY A 1 422 ? 9.123 -18.271 -8.383 1.00 39.72 422 GLY A CA 1
ATOM 3449 C C . GLY A 1 422 ? 7.831 -18.273 -9.214 1.00 39.72 422 GLY A C 1
ATOM 3450 O O . GLY A 1 422 ? 7.688 -19.122 -10.099 1.00 39.72 422 GLY A O 1
ATOM 3451 N N . ASP A 1 423 ? 6.893 -17.347 -8.975 1.00 47.06 423 ASP A N 1
ATOM 3452 C CA . ASP A 1 423 ? 5.604 -17.293 -9.686 1.00 47.06 423 ASP A CA 1
ATOM 3453 C C . ASP A 1 423 ? 5.726 -16.771 -11.139 1.00 47.06 423 ASP A C 1
ATOM 3455 O O . ASP A 1 423 ? 4.821 -17.014 -11.943 1.00 47.06 423 ASP A O 1
ATOM 3459 N N . PHE A 1 424 ? 6.859 -16.182 -11.554 1.00 47.31 424 PHE A N 1
ATOM 3460 C CA . PHE A 1 424 ? 7.110 -15.902 -12.980 1.00 47.31 424 PHE A CA 1
ATOM 3461 C C . PHE A 1 424 ? 7.194 -17.176 -13.830 1.00 47.31 424 PHE A C 1
ATOM 3463 O O . PHE A 1 424 ? 6.729 -17.204 -14.969 1.00 47.31 424 PHE A O 1
ATOM 3470 N N . THR A 1 425 ? 7.642 -18.290 -13.245 1.00 45.41 425 THR A N 1
ATOM 3471 C CA . THR A 1 425 ? 7.585 -19.613 -13.891 1.00 45.41 425 THR A CA 1
ATOM 3472 C C . THR A 1 425 ? 6.145 -20.034 -14.221 1.00 45.41 425 THR A C 1
ATOM 3474 O O . THR A 1 425 ? 5.927 -20.818 -15.140 1.00 45.41 425 THR A O 1
ATOM 3477 N N . ARG A 1 426 ? 5.139 -19.497 -13.512 1.00 47.75 426 ARG A N 1
ATOM 3478 C CA . ARG A 1 426 ? 3.712 -19.694 -13.820 1.00 47.75 426 ARG A CA 1
ATOM 3479 C C . ARG A 1 426 ? 3.157 -18.641 -14.780 1.00 47.75 426 ARG A C 1
ATOM 3481 O O . ARG A 1 426 ? 2.298 -18.990 -15.584 1.00 47.75 426 ARG A O 1
ATOM 3488 N N . LEU A 1 427 ? 3.675 -17.409 -14.790 1.00 49.00 427 LEU A N 1
ATOM 3489 C CA . LEU A 1 427 ? 3.415 -16.453 -15.883 1.00 49.00 427 LEU A CA 1
ATOM 3490 C C . LEU A 1 427 ? 3.856 -17.024 -17.240 1.00 49.00 427 LEU A C 1
ATOM 3492 O O . LEU A 1 427 ? 3.117 -16.889 -18.215 1.00 49.00 427 LEU A O 1
ATOM 3496 N N . LYS A 1 428 ? 4.956 -17.795 -17.273 1.00 48.91 428 LYS A N 1
ATOM 3497 C CA . LYS A 1 428 ? 5.354 -18.578 -18.456 1.00 48.91 428 LYS A CA 1
ATOM 3498 C C . LYS A 1 428 ? 4.279 -19.546 -18.940 1.00 48.91 428 LYS A C 1
ATOM 3500 O O . LYS A 1 428 ? 4.144 -19.733 -20.145 1.00 48.91 428 LYS A O 1
ATOM 3505 N N . PHE A 1 429 ? 3.525 -20.164 -18.036 1.00 48.00 429 PHE A N 1
ATOM 3506 C CA . PHE A 1 429 ? 2.439 -21.078 -18.394 1.00 48.00 429 PHE A CA 1
ATOM 3507 C C . PHE A 1 429 ? 1.196 -20.334 -18.906 1.00 48.00 429 PHE A C 1
ATOM 3509 O O . PHE A 1 429 ? 0.467 -20.860 -19.728 1.00 48.00 429 PHE A O 1
ATOM 3516 N N . LEU A 1 430 ? 0.960 -19.103 -18.447 1.00 44.84 430 LEU A N 1
ATOM 3517 C CA . LEU A 1 430 ? -0.227 -18.309 -18.797 1.00 44.84 430 LEU A CA 1
ATOM 3518 C C . LEU A 1 430 ? -0.078 -17.496 -20.086 1.00 44.84 430 LEU A C 1
ATOM 3520 O O . LEU A 1 430 ? -1.071 -17.093 -20.683 1.00 44.84 430 LEU A O 1
ATOM 3524 N N . LEU A 1 431 ? 1.162 -17.223 -20.491 1.00 45.94 431 LEU A N 1
ATOM 3525 C CA . LEU A 1 431 ? 1.479 -16.661 -21.802 1.00 45.94 431 LEU A CA 1
ATOM 3526 C C . LEU A 1 431 ? 1.509 -17.741 -22.908 1.00 45.94 431 LEU A C 1
ATOM 3528 O O . LEU A 1 431 ? 1.862 -17.416 -24.044 1.00 45.94 431 LEU A O 1
ATOM 3532 N N . GLN A 1 432 ? 1.284 -19.023 -22.570 1.00 44.81 432 GLN A N 1
ATOM 3533 C CA . GLN A 1 432 ? 1.041 -20.126 -23.519 1.00 44.81 432 GLN A CA 1
ATOM 3534 C C . GLN A 1 432 ? -0.460 -20.223 -23.776 1.00 44.81 432 GLN A C 1
ATOM 3536 O O . GLN A 1 432 ? -0.819 -20.495 -24.943 1.00 44.81 432 GLN A O 1
#

Secondary structure (DSSP, 8-state):
-HHHHHHHHHHHHHHHHHHHHHHHHHHHHEEEEE-TTS-EEEEEEGGGTTTGGG--HHHHHHHHHHHHHHHHHHHHHTSTHHHHHHHHHHHHHHH-TTS-HHHHHHHHHHHHHH--HHHHHHHHT-THHHHHHHHHHHHHHTTGGGGGEEE-TT-TTHHHHH-HHHHHHHHHHHHHHHHS-SSHHHHHHHHHHHHHHHHHHHHHHHHHHHHHHHHHHS-TTTTT--HHHHHHHHHHHHHHT--TT-HHHHHHHHH-HHHHHHHHHHHHHHHHHHHHHHHGGGSSEEEEE-SSSEEEEE-TTS-EEEEEEEEESSTT--PEEEEEESSSTTHHHHHHHHHHHHHHHHTTS-HHHIIIIIHHHHTTTTHHHHHHHHHHHHHHHHTT--HHHHHHHHHHT--HHHHHHS----TTTTS--S-SGGGHHHHHHHT-

Mean predicted aligned error: 9.08 Å

Foldseek 3Di:
DVVVVVVVVVVVVVVVVLVVLLLVVLVVFWDFDADPVRHGFFIFGPLQACVLVPDFLLCVLVLLLVLLLVLLVVCVVLPVLVVLLVLQLVLCVVFVVPDDSVRSSVVSVLLSVLSDPVVVVVLSPPPLVVVLRVLLSVLSCVCHRVLRTLFGLVDLQVCLVCVSLVVSLVVSLVVLPVRDDDDLSSLLSSVSSNVSSLLSVLLSLLVNLLVVQPLVPDDQVSNVHDLQSSQSRLSRNVSNVDDNPPVVLSVCSVVPNSHSSVVVLVVLQVQLVVQCVVCVVQFPHFDDAQFRQWTWTAGPVGWIFIWGQSDAQFPPDSHTNTLAGPPCLCPLLSSVSSLVSSVSSLSSDPPVVCPPRPVVRSPPRCSVSLSNLSRNLSSCSSSVHDVVNNLSSQNSSVRLSSNSSRDPDDPPVNPPPPSPSCCVVVVVVVSD

pLDDT: mean 79.28, std 16.4, range [31.97, 97.62]

Solvent-accessible surface area (backbone atoms only — not comparable to full-atom values): 23306 Å² total; per-residue (Å²): 113,73,66,60,55,53,52,52,51,55,59,56,53,58,61,57,58,53,60,55,57,36,48,52,50,49,63,69,42,43,43,82,41,54,50,98,86,65,50,63,52,35,35,28,37,58,70,44,51,66,44,44,74,71,54,53,51,55,59,53,52,54,48,55,48,53,50,40,47,51,51,53,50,50,42,52,73,70,65,32,52,63,55,49,31,44,52,44,27,50,47,37,60,71,74,39,85,84,58,53,74,68,56,32,45,54,48,34,53,50,32,60,66,56,64,44,64,65,64,53,51,54,57,73,67,38,76,69,49,59,59,51,32,54,50,50,34,51,58,45,36,70,42,46,67,63,60,14,46,54,24,33,44,76,44,75,50,55,50,58,76,56,41,57,68,63,51,48,49,52,52,50,49,52,50,50,63,73,75,40,68,90,53,52,64,39,48,41,55,44,49,52,54,44,49,54,55,49,43,56,50,43,33,48,45,14,53,37,25,26,51,49,39,51,69,72,71,48,56,37,68,76,73,76,40,49,68,66,51,51,27,13,34,39,20,28,50,54,36,59,72,49,57,95,82,45,62,68,60,52,53,46,28,69,74,38,34,67,48,34,15,54,54,52,51,51,55,49,50,53,47,26,55,50,38,49,72,72,47,51,88,71,34,68,42,74,70,54,73,46,39,87,52,27,29,38,28,25,39,78,89,68,50,44,30,29,33,23,37,75,42,46,61,40,94,93,45,79,52,57,20,75,72,41,38,74,79,47,65,58,54,55,33,52,54,51,52,52,48,51,39,49,61,57,19,44,36,65,46,65,65,83,57,36,76,78,64,44,47,78,60,61,69,50,61,61,48,65,53,43,23,53,41,20,12,38,39,45,39,34,64,46,66,72,46,62,67,66,58,40,49,41,57,27,50,41,54,76,33,71,61,32,47,73,49,52,64,94,75,62,82,78,69,68,72,60,86,62,73,82,72,66,56,56,69,52,51,59,59,72,78,103

Sequence (432 aa):
MKIILLMMAVVFTQIQFAQSADIELFAKRFSLERNTQGTLVAVLDRSLRGMTQNLKSRDFIQGSLAELIELSQELRARGHAGNLSAVIQDFLNKDVTQLTPEANQKTALALLASLDPEKLRELMNHPEWEKVYAALDLEVNRLGDDYATLARPESRLYYYKRNLFSGIATGITSLIKSLLPFGAWLDLVNYLSKKFIDSIHENQTFHKNILLHYVRTFTPEELGLSELEVKKILSSLFDDEMPLYAVWDLWDAIRDWPTYGETRHWKAMKKVEKGIRKYRGKFRSLDERWGDYYYLATNKSGHRLVLNFMDPVYYFTRFPSVGMYVDKRWANVLERSIYEVVKLAVRFLPWGFVGTVVDPLLNIRYKNQIEHEGSLLAHLEGNDEEFSLIRDVARQSINPFIIRTGPLHDKATSQTGTYLMGDFTRLKFLLQ

Radius of gyration: 22.79 Å; Cα contacts (8 Å, |Δi|>4): 541; chains: 1; bounding box: 78×49×67 Å